Protein AF-A0A8J2KLX5-F1 (afdb_monomer_lite)

InterPro domains:
  IPR004245 Protein of unknown function DUF229 [PF02995] (199-435)
  IPR004245 Protein of unknown function DUF229 [PTHR10974] (200-435)

Foldseek 3Di:
DAEEEEAFQDFPAPPPPPPPDCPVCVVVPPPPPPPPDFDAPFDFPQFGFGDDDRQDVLLCVLVVPFPVVLVVLLVLLQPAADQWDDDPQKIFGRDPQWAPKWKWAKDDDFFDLFPLDIDTHDTHTDDPRMDRRAPGAKMKMWTCGNVDPDDIHIAIAGDQHVVQDQDDLVPVPWDQPPPQPPLCVLVLQLLNFDSQFEEEAEQALACDNRCDPNGRTTRGDSTSHYCNRVLSVLCVVQVVPVPDPSNSQHNRSDGVLLRVLVNVVNCCVSCLVTHYYYYYDYCPPRQARNPCVVSCVCSVVVSVVVCVVDLSSLQQYKYKYKHSFHDDHPVSPRQCPDLNNLLRRLDIDIDIRDRPNCCVVPVLLVVLLVQCVNADADVQQVSQQSVVVCVVVVRDDPVSCPDPAHHHSSDHDDNNDDCVSNVNDPSSGSRPSDPVVRD

Structure (mmCIF, N/CA/C/O backbone):
data_AF-A0A8J2KLX5-F1
#
_entry.id   AF-A0A8J2KLX5-F1
#
loop_
_atom_site.group_PDB
_atom_site.id
_atom_site.type_symbol
_atom_site.label_atom_id
_atom_site.label_alt_id
_atom_site.label_comp_id
_atom_site.label_asym_id
_atom_site.label_entity_id
_atom_site.label_seq_id
_atom_site.pdbx_PDB_ins_code
_atom_site.Cartn_x
_atom_site.Cartn_y
_atom_site.Cartn_z
_atom_site.occupancy
_atom_site.B_iso_or_equiv
_atom_site.auth_seq_id
_atom_site.auth_comp_id
_atom_site.auth_asym_id
_atom_site.auth_atom_id
_atom_site.pdbx_PDB_model_num
ATOM 1 N N . VAL A 1 1 ? -17.024 -4.434 -6.013 1.00 46.81 1 VAL A N 1
ATOM 2 C CA . VAL A 1 1 ? -16.328 -3.366 -5.260 1.00 46.81 1 VAL A CA 1
ATOM 3 C C . VAL A 1 1 ? -14.852 -3.676 -5.344 1.00 46.81 1 VAL A C 1
ATOM 5 O O . VAL A 1 1 ? -14.492 -4.785 -4.971 1.00 46.81 1 VAL A O 1
ATOM 8 N N . ALA A 1 2 ? -14.038 -2.771 -5.884 1.00 50.78 2 ALA A N 1
ATOM 9 C CA . ALA A 1 2 ? -12.591 -2.867 -5.734 1.00 50.78 2 ALA A CA 1
ATOM 10 C C . ALA A 1 2 ? -12.226 -2.485 -4.293 1.00 50.78 2 ALA A C 1
ATOM 12 O O . ALA A 1 2 ? -12.855 -1.596 -3.719 1.00 50.78 2 ALA A O 1
ATOM 13 N N . ILE A 1 3 ? -11.258 -3.156 -3.683 1.00 60.31 3 ILE A N 1
ATOM 14 C CA . ILE A 1 3 ? -10.778 -2.838 -2.337 1.00 60.31 3 ILE A CA 1
ATOM 15 C C . ILE A 1 3 ? -9.310 -2.462 -2.457 1.00 60.31 3 ILE A C 1
ATOM 17 O O . ILE A 1 3 ? -8.495 -3.288 -2.857 1.00 60.31 3 ILE A O 1
ATOM 21 N N . LEU A 1 4 ? -8.985 -1.221 -2.104 1.00 62.47 4 LEU A N 1
ATOM 22 C CA . LEU A 1 4 ? -7.615 -0.750 -1.968 1.00 62.47 4 LEU A CA 1
ATOM 23 C C . LEU A 1 4 ? -7.295 -0.593 -0.485 1.00 62.47 4 LEU A C 1
ATOM 25 O O . LEU A 1 4 ? -7.921 0.202 0.217 1.00 62.47 4 LEU A O 1
ATOM 29 N N . PHE A 1 5 ? -6.304 -1.346 -0.032 1.00 66.88 5 PHE A N 1
ATOM 30 C CA . PHE A 1 5 ? -5.830 -1.357 1.335 1.00 66.88 5 PHE A CA 1
ATOM 31 C C . PHE A 1 5 ? -4.394 -0.835 1.380 1.00 66.88 5 PHE A C 1
ATOM 33 O O . PHE A 1 5 ? -3.465 -1.481 0.899 1.00 66.88 5 PHE A O 1
ATOM 40 N N . LEU A 1 6 ? -4.210 0.347 1.954 1.00 66.75 6 LEU A N 1
ATOM 41 C CA . LEU A 1 6 ? -2.897 0.930 2.188 1.00 66.75 6 LEU A CA 1
ATOM 42 C C . LEU A 1 6 ? -2.565 0.777 3.667 1.00 66.75 6 LEU A C 1
ATOM 44 O O . LEU A 1 6 ? -3.159 1.448 4.514 1.00 66.75 6 LEU A O 1
ATOM 48 N N . VAL A 1 7 ? -1.627 -0.112 3.981 1.00 61.94 7 VAL A N 1
ATOM 49 C CA . VAL A 1 7 ? -1.065 -0.203 5.326 1.00 61.94 7 VAL A CA 1
ATOM 50 C C . VAL A 1 7 ? 0.136 0.718 5.393 1.00 61.94 7 VAL A C 1
ATOM 52 O O . VAL A 1 7 ? 1.167 0.435 4.808 1.00 61.94 7 VAL A O 1
ATOM 55 N N . THR A 1 8 ? -0.001 1.853 6.060 1.00 50.44 8 THR A N 1
ATOM 56 C CA . THR A 1 8 ? 1.053 2.842 6.256 1.00 50.44 8 THR A CA 1
ATOM 57 C C . THR A 1 8 ? 1.158 3.209 7.726 1.00 50.44 8 THR A C 1
ATOM 59 O O . THR A 1 8 ? 0.154 3.381 8.416 1.00 50.44 8 THR A O 1
ATOM 62 N N . TYR A 1 9 ? 2.390 3.361 8.201 1.00 45.06 9 TYR A N 1
ATOM 63 C CA . TYR A 1 9 ? 2.678 3.807 9.558 1.00 45.06 9 TYR A CA 1
ATOM 64 C C . TYR A 1 9 ? 2.323 5.284 9.697 1.00 45.06 9 TYR A C 1
ATOM 66 O O . TYR A 1 9 ? 3.207 6.108 9.520 1.00 45.06 9 TYR A O 1
ATOM 74 N N . VAL A 1 10 ? 1.057 5.641 9.969 1.00 39.88 10 VAL A N 1
ATOM 75 C CA . VAL A 1 10 ? 0.646 7.053 10.129 1.00 39.88 10 VAL A CA 1
ATOM 76 C C . VAL A 1 10 ? 0.873 7.553 11.558 1.00 39.88 10 VAL A C 1
ATOM 78 O O . VAL A 1 10 ? 0.463 6.910 12.520 1.00 39.88 10 VAL A O 1
ATOM 81 N N . TYR A 1 11 ? 1.462 8.742 11.686 1.00 43.09 11 TYR A N 1
ATOM 82 C CA . TYR A 1 11 ? 1.655 9.479 12.934 1.00 43.09 11 TYR A CA 1
ATOM 83 C C . TYR A 1 11 ? 0.585 10.560 13.048 1.00 43.09 11 TYR A C 1
ATOM 85 O O . TYR A 1 11 ? 0.343 11.291 12.083 1.00 43.09 11 TYR A O 1
ATOM 93 N N . HIS A 1 12 ? -0.038 10.711 14.218 1.00 39.28 12 HIS A N 1
ATOM 94 C CA . HIS A 1 12 ? -0.905 11.858 14.483 1.00 39.28 12 HIS A CA 1
ATOM 95 C C . HIS A 1 12 ? -0.061 13.122 14.677 1.00 39.28 12 HIS A C 1
ATOM 97 O O . HIS A 1 12 ? 0.176 13.596 15.781 1.00 39.28 12 HIS A O 1
ATOM 103 N N . HIS A 1 13 ? 0.397 13.712 13.574 1.00 36.81 13 HIS A N 1
ATOM 104 C CA . HIS A 1 13 ? 1.035 15.019 13.604 1.00 36.81 13 HIS A CA 1
ATOM 105 C C . HIS A 1 13 ? 0.084 16.092 13.069 1.00 36.81 13 HIS A C 1
ATOM 107 O O . HIS A 1 13 ? -0.019 16.320 11.863 1.00 36.81 13 HIS A O 1
ATOM 113 N N . ILE A 1 14 ? -0.574 16.815 13.980 1.00 29.88 14 ILE A N 1
ATOM 114 C CA . ILE A 1 14 ? -1.267 18.068 13.658 1.00 29.88 14 ILE A CA 1
ATOM 115 C C . ILE A 1 14 ? -0.194 19.160 13.503 1.00 29.88 14 ILE A C 1
ATOM 117 O O . ILE A 1 14 ? 0.075 19.954 14.403 1.00 29.88 14 ILE A O 1
ATOM 121 N N . SER A 1 15 ? 0.466 19.179 12.344 1.00 30.78 15 SER A N 1
ATOM 122 C CA . SER A 1 15 ? 1.366 20.266 11.948 1.00 30.78 15 SER A CA 1
ATOM 123 C C . SER A 1 15 ? 0.558 21.530 11.683 1.00 30.78 15 SER A C 1
ATOM 125 O O . SER A 1 15 ? -0.105 21.621 10.655 1.00 30.78 15 SER A O 1
ATOM 127 N N . SER A 1 16 ? 0.690 22.558 12.517 1.00 29.39 16 SER A N 1
ATOM 128 C CA . SER A 1 16 ? 0.105 23.891 12.296 1.00 29.39 16 SER A CA 1
ATOM 129 C C . SER A 1 16 ? 0.651 24.653 11.067 1.00 29.39 16 SER A C 1
ATOM 131 O O . SER A 1 16 ? 0.305 25.817 10.887 1.00 29.39 16 SER A O 1
ATOM 133 N N . SER A 1 17 ? 1.494 24.047 10.215 1.00 29.11 17 SER A N 1
ATOM 134 C CA . SER A 1 17 ? 2.311 24.781 9.226 1.00 29.11 17 SER A CA 1
ATOM 135 C C . SER A 1 17 ? 1.955 24.632 7.736 1.00 29.11 17 SER A C 1
ATOM 137 O O . SER A 1 17 ? 2.624 25.255 6.916 1.00 29.11 17 SER A O 1
ATOM 139 N N . THR A 1 18 ? 0.897 23.916 7.337 1.00 32.59 18 THR A N 1
ATOM 140 C CA . THR A 1 18 ? 0.431 23.894 5.927 1.00 32.59 18 THR A CA 1
ATOM 141 C C . THR A 1 18 ? -0.870 24.679 5.746 1.00 32.59 18 THR A C 1
ATOM 143 O O . THR A 1 18 ? -1.982 24.177 5.865 1.00 32.59 18 THR A O 1
ATOM 146 N N . HIS A 1 19 ? -0.727 25.971 5.466 1.00 33.84 19 HIS A N 1
ATOM 147 C CA . HIS A 1 19 ? -1.767 26.997 5.567 1.00 33.84 19 HIS A CA 1
ATOM 148 C C . HIS A 1 19 ? -2.949 26.943 4.568 1.00 33.84 19 HIS A C 1
ATOM 150 O O . HIS A 1 19 ? -3.684 27.926 4.508 1.00 33.84 19 HIS A O 1
ATOM 156 N N . GLN A 1 20 ? -3.190 25.871 3.794 1.00 31.38 20 GLN A N 1
ATOM 157 C CA . GLN A 1 20 ? -4.148 25.960 2.668 1.00 31.38 20 GLN A CA 1
ATOM 158 C C . GLN A 1 20 ? -5.253 24.901 2.516 1.00 31.38 20 GLN A C 1
ATOM 160 O O . GLN A 1 20 ? -6.141 25.142 1.711 1.00 31.38 20 GLN A O 1
ATOM 165 N N . ASN A 1 21 ? -5.341 23.832 3.317 1.00 32.06 21 ASN A N 1
ATOM 166 C CA . ASN A 1 21 ? -6.483 22.889 3.226 1.00 32.06 21 ASN A CA 1
ATOM 167 C C . ASN A 1 21 ? -7.130 22.547 4.582 1.00 32.06 21 ASN A C 1
ATOM 169 O O . ASN A 1 21 ? -7.564 21.431 4.852 1.00 32.06 21 ASN A O 1
ATOM 173 N N . TYR A 1 22 ? -7.243 23.553 5.449 1.00 30.84 22 TYR A N 1
ATOM 174 C CA . TYR A 1 22 ? -7.817 23.428 6.794 1.00 30.84 22 TYR A CA 1
ATOM 175 C C . TYR A 1 22 ? -9.354 23.427 6.864 1.00 30.84 22 TYR A C 1
ATOM 177 O O . TYR A 1 22 ? -9.901 23.420 7.967 1.00 30.84 22 TYR A O 1
ATOM 185 N N . SER A 1 23 ? -10.083 23.451 5.744 1.00 30.59 23 SER A N 1
ATOM 186 C CA . SER A 1 23 ? -11.552 23.531 5.782 1.00 30.59 23 SER A CA 1
ATOM 187 C C . SER A 1 23 ? -12.211 22.233 6.267 1.00 30.59 23 SER A C 1
ATOM 189 O O . SER A 1 23 ? -13.180 22.314 7.018 1.00 30.59 23 SER A O 1
ATOM 191 N N . LEU A 1 24 ? -11.658 21.054 5.944 1.00 33.34 24 LEU A N 1
ATOM 192 C CA . LEU A 1 24 ? -12.186 19.770 6.434 1.00 33.34 24 LEU A CA 1
ATOM 193 C C . LEU A 1 24 ? -11.758 19.458 7.881 1.00 33.34 24 LEU A C 1
ATOM 195 O O . LEU A 1 24 ? -12.573 18.998 8.676 1.00 33.34 24 LEU A O 1
ATOM 199 N N . LEU A 1 25 ? -10.510 19.769 8.257 1.00 32.44 25 LEU A N 1
ATOM 200 C CA . LEU A 1 25 ? -9.999 19.575 9.626 1.00 32.44 25 LEU A CA 1
ATOM 201 C C . LEU A 1 25 ? -10.543 20.607 10.626 1.00 32.44 25 LEU A C 1
ATOM 203 O O . LEU A 1 25 ? -10.497 20.375 11.832 1.00 32.44 25 LEU A O 1
ATOM 207 N N . LYS A 1 26 ? -11.107 21.731 10.159 1.00 31.06 26 LYS A N 1
ATOM 208 C CA . LYS A 1 26 ? -11.805 22.696 11.024 1.00 31.06 26 LYS A CA 1
ATOM 209 C C . LYS A 1 26 ? -12.987 22.071 11.764 1.00 31.06 26 LYS A C 1
ATOM 211 O O . LYS A 1 26 ? -13.265 22.498 12.876 1.00 31.06 26 LYS A O 1
ATOM 216 N N . ASN A 1 27 ? -13.617 21.042 11.195 1.00 33.75 27 ASN A N 1
ATOM 217 C CA . ASN A 1 27 ? -14.710 20.309 11.840 1.00 33.75 27 ASN A CA 1
ATOM 218 C C . ASN A 1 27 ? -14.220 19.253 12.850 1.00 33.75 27 ASN A C 1
ATOM 220 O O . ASN A 1 27 ? -15.020 18.746 13.628 1.00 33.75 27 ASN A O 1
ATOM 224 N N . LEU A 1 28 ? -12.916 18.942 12.855 1.00 33.47 28 LEU A N 1
ATOM 225 C CA . LEU A 1 28 ? -12.245 18.103 13.857 1.00 33.47 28 LEU A CA 1
ATOM 226 C C . LEU A 1 28 ? -11.497 18.926 14.913 1.00 33.47 28 LEU A C 1
ATOM 228 O O . LEU A 1 28 ? -10.937 18.355 15.848 1.00 33.47 28 LEU A O 1
ATOM 232 N N . ARG A 1 29 ? -11.515 20.267 14.825 1.00 34.88 29 ARG A N 1
ATOM 233 C CA . ARG A 1 29 ? -11.277 21.078 16.019 1.00 34.88 29 ARG A CA 1
ATOM 234 C C . ARG A 1 29 ? -12.403 20.742 16.980 1.00 34.88 29 ARG A C 1
ATOM 236 O O . ARG A 1 29 ? -13.522 21.216 16.815 1.00 34.88 29 ARG A O 1
ATOM 243 N N . LEU A 1 30 ? -12.082 19.899 17.955 1.00 40.78 30 LEU A N 1
ATOM 244 C CA . LEU A 1 30 ? -12.833 19.757 19.189 1.00 40.78 30 LEU A CA 1
ATOM 245 C C . LEU A 1 30 ? -13.163 21.181 19.648 1.00 40.78 30 LEU A C 1
ATOM 247 O O . LEU A 1 30 ? -12.262 21.959 19.978 1.00 40.78 30 LEU A O 1
ATOM 251 N N . ASN A 1 31 ? -14.435 21.552 19.514 1.00 36.06 31 ASN A N 1
ATOM 252 C CA . ASN A 1 31 ? -14.981 22.835 19.926 1.00 36.06 31 ASN A CA 1
ATOM 253 C C . ASN A 1 31 ? -14.888 22.904 21.452 1.00 36.06 31 ASN A C 1
ATOM 255 O O . ASN A 1 31 ? -15.865 22.665 22.142 1.00 36.06 31 ASN A O 1
ATOM 259 N N . ASP A 1 32 ? -13.706 23.205 21.975 1.00 42.38 32 ASP A N 1
ATOM 260 C CA . ASP A 1 32 ? -13.525 23.554 23.376 1.00 42.38 32 ASP A CA 1
ATOM 261 C C . ASP A 1 32 ? -12.492 24.671 23.491 1.00 42.38 32 ASP A C 1
ATOM 263 O O . ASP A 1 32 ? -11.303 24.491 23.777 1.00 42.38 32 ASP A O 1
ATOM 267 N N . GLU A 1 33 ? -12.987 25.884 23.245 1.00 43.84 33 GLU A N 1
ATOM 268 C CA . GLU A 1 33 ? -12.335 27.147 23.599 1.00 43.84 33 GLU A CA 1
ATOM 269 C C . GLU A 1 33 ? -12.379 27.428 25.117 1.00 43.84 33 GLU A C 1
ATOM 271 O O . GLU A 1 33 ? -11.931 28.481 25.573 1.00 43.84 33 GLU A O 1
ATOM 276 N N . LYS A 1 34 ? -12.861 26.489 25.944 1.00 41.47 34 LYS A N 1
ATOM 277 C CA . LYS A 1 34 ? -12.789 26.606 27.404 1.00 41.47 34 LYS A CA 1
ATOM 278 C C . LYS A 1 34 ? -11.426 26.130 27.906 1.00 41.47 34 LYS A C 1
ATOM 280 O O . LYS A 1 34 ? -11.174 24.941 28.049 1.00 41.47 34 LYS A O 1
ATOM 285 N N . LYS A 1 35 ? -10.559 27.091 28.232 1.00 43.12 35 LYS A N 1
ATOM 286 C CA . LYS A 1 35 ? -9.169 26.937 28.712 1.00 43.12 35 LYS A CA 1
ATOM 287 C C . LYS A 1 35 ? -8.928 26.053 29.961 1.00 43.12 35 LYS A C 1
ATOM 289 O O . LYS A 1 35 ? -7.784 25.975 30.379 1.00 43.12 35 LYS A O 1
ATOM 294 N N . ASN A 1 36 ? -9.932 25.373 30.526 1.00 48.28 36 ASN A N 1
ATOM 295 C CA . ASN A 1 36 ? -9.819 24.617 31.787 1.00 48.28 36 ASN A CA 1
ATOM 296 C C . ASN A 1 36 ? -10.394 23.179 31.749 1.00 48.28 36 ASN A C 1
ATOM 298 O O . ASN A 1 36 ? -10.560 22.582 32.809 1.00 48.28 36 ASN A O 1
ATOM 302 N N . GLN A 1 37 ? -10.718 22.608 30.581 1.00 51.88 37 GLN A N 1
ATOM 303 C CA . GLN A 1 37 ? -11.114 21.192 30.476 1.00 51.88 37 GLN A CA 1
ATOM 304 C C . GLN A 1 37 ? -10.000 20.357 29.833 1.00 51.88 37 GLN A C 1
ATOM 306 O O . GLN A 1 37 ? -9.389 20.783 28.851 1.00 51.88 37 GLN A O 1
ATOM 311 N N . LEU A 1 38 ? -9.734 19.175 30.405 1.00 54.50 38 LEU A N 1
ATOM 312 C CA . LEU A 1 38 ? -8.864 18.163 29.805 1.00 54.50 38 LEU A CA 1
ATOM 313 C C . LEU A 1 38 ? -9.389 17.846 28.399 1.00 54.50 38 LEU A C 1
ATOM 315 O O . LEU A 1 38 ? -10.569 17.548 28.222 1.00 54.50 38 LEU A O 1
ATOM 319 N N . ARG A 1 39 ? -8.522 17.960 27.391 1.00 61.66 39 ARG A N 1
ATOM 320 C CA . ARG A 1 39 ? -8.844 17.571 26.014 1.00 61.66 39 ARG A CA 1
ATOM 321 C C . ARG A 1 39 ? -8.526 16.095 25.851 1.00 61.66 39 ARG A C 1
ATOM 323 O O . ARG A 1 39 ? -7.479 15.653 26.313 1.00 61.66 39 ARG A O 1
ATOM 330 N N . TYR A 1 40 ? -9.386 15.361 25.156 1.00 60.19 40 TYR A N 1
ATOM 331 C CA . TYR A 1 40 ? -9.223 13.930 24.913 1.00 60.19 40 TYR A CA 1
ATOM 332 C C . TYR A 1 40 ? -9.247 13.641 23.410 1.00 60.19 40 TYR A C 1
ATOM 334 O O . TYR A 1 40 ? -10.084 14.186 22.692 1.00 60.19 40 TYR A O 1
ATOM 342 N N . ALA A 1 41 ? -8.327 12.798 22.932 1.00 61.31 41 ALA A N 1
ATOM 343 C CA . ALA A 1 41 ? -8.300 12.330 21.543 1.00 61.31 41 ALA A CA 1
ATOM 344 C C . ALA A 1 41 ? -9.444 11.339 21.255 1.00 61.31 41 ALA A C 1
ATOM 346 O O . ALA A 1 41 ? -10.055 11.379 20.191 1.00 61.31 41 ALA A O 1
ATOM 347 N N . ILE A 1 42 ? -9.764 10.494 22.237 1.00 65.00 42 ILE A N 1
ATOM 348 C CA . ILE A 1 42 ? -10.918 9.599 22.275 1.00 65.00 42 ILE A CA 1
ATOM 349 C C . ILE A 1 42 ? -11.580 9.826 23.631 1.00 65.00 42 ILE A C 1
ATOM 351 O O . ILE A 1 42 ? -10.940 9.693 24.674 1.00 65.00 42 ILE A O 1
ATOM 355 N N . SER A 1 43 ? -12.856 10.194 23.608 1.00 68.81 43 SER A N 1
ATOM 356 C CA . SER A 1 43 ? -13.694 10.316 24.798 1.00 68.81 43 SER A CA 1
ATOM 357 C C . SER A 1 43 ? -14.987 9.564 24.526 1.00 68.81 43 SER A C 1
ATOM 359 O O . SER A 1 43 ? -15.818 9.989 23.722 1.00 68.81 43 SER A O 1
ATOM 361 N N . VAL A 1 44 ? -15.094 8.390 25.137 1.00 70.75 44 VAL A N 1
ATOM 362 C CA . VAL A 1 44 ? -16.285 7.537 25.148 1.00 70.75 44 VAL A CA 1
ATOM 363 C C . VAL A 1 44 ? -16.516 7.059 26.581 1.00 70.75 44 VAL A C 1
ATOM 365 O O . VAL A 1 44 ? -15.574 7.045 27.369 1.00 70.75 44 VAL A O 1
ATOM 368 N N . ASP A 1 45 ? -17.736 6.633 26.919 1.00 69.81 45 ASP A N 1
ATOM 369 C CA . ASP A 1 45 ? -18.181 6.362 28.303 1.00 69.81 45 ASP A CA 1
ATOM 370 C C . ASP A 1 45 ? -17.213 5.517 29.159 1.00 69.81 45 ASP A C 1
ATOM 372 O O . ASP A 1 45 ? -17.158 5.677 30.374 1.00 69.81 45 ASP A O 1
ATOM 376 N N . ASN A 1 46 ? -16.440 4.621 28.531 1.00 70.38 46 ASN A N 1
ATOM 377 C CA . ASN A 1 46 ? -15.506 3.704 29.195 1.00 70.38 46 ASN A CA 1
ATOM 378 C C . ASN A 1 46 ? -14.032 3.909 28.792 1.00 70.38 46 ASN A C 1
ATOM 380 O O . ASN A 1 46 ? -13.192 3.041 29.050 1.00 70.38 46 ASN A O 1
ATOM 384 N N . CYS A 1 47 ? -13.713 5.001 28.097 1.00 74.81 47 CYS A N 1
ATOM 385 C CA . CYS A 1 47 ? -12.370 5.274 27.609 1.00 74.81 47 CYS A CA 1
ATOM 386 C C . CYS A 1 47 ? -12.144 6.763 27.383 1.00 74.81 47 CYS A C 1
ATOM 388 O O . CYS A 1 47 ? -12.687 7.363 26.454 1.00 74.81 47 CYS A O 1
ATOM 390 N N . GLU A 1 48 ? -11.262 7.321 28.195 1.00 74.44 48 GLU A N 1
ATOM 391 C CA . GLU A 1 48 ? -10.750 8.665 28.021 1.00 74.44 48 GLU A CA 1
ATOM 392 C C . GLU A 1 48 ? -9.258 8.573 27.722 1.00 74.44 48 GLU A C 1
ATOM 394 O O . GLU A 1 48 ? -8.473 8.098 28.541 1.00 74.44 48 GLU A O 1
ATOM 399 N N . THR A 1 49 ? -8.857 8.997 26.528 1.00 69.81 49 THR A N 1
ATOM 400 C CA . THR A 1 49 ? -7.445 9.056 26.143 1.00 69.81 49 THR A CA 1
ATOM 401 C C . THR A 1 49 ? -7.040 10.518 26.035 1.00 69.81 49 THR A C 1
ATOM 403 O O . THR A 1 49 ? -7.587 11.211 25.166 1.00 69.81 49 THR A O 1
ATOM 406 N N . PRO A 1 50 ? -6.129 11.020 26.887 1.00 64.81 50 PRO A N 1
ATOM 407 C CA . PRO A 1 50 ? -5.712 12.415 26.846 1.00 64.81 50 PRO A CA 1
ATOM 408 C C . PRO A 1 50 ? -5.285 12.814 25.435 1.00 64.81 50 PRO A C 1
ATOM 410 O O . PRO A 1 50 ? -4.620 12.051 24.733 1.00 64.81 50 PRO A O 1
ATOM 413 N N . ALA A 1 51 ? -5.703 13.998 25.000 1.00 65.62 51 ALA A N 1
ATOM 414 C CA . ALA A 1 51 ? -5.197 14.580 23.775 1.00 65.62 51 ALA A CA 1
ATOM 415 C C . ALA A 1 51 ? -3.705 14.820 23.977 1.00 65.62 51 ALA A C 1
ATOM 417 O O . ALA A 1 51 ? -3.294 15.462 24.944 1.00 65.62 51 ALA A O 1
ATOM 418 N N . LEU A 1 52 ? -2.907 14.278 23.069 1.00 65.50 52 LEU A N 1
ATOM 419 C CA . LEU A 1 52 ? -1.472 14.471 23.109 1.00 65.50 52 LEU A CA 1
ATOM 420 C C . LEU A 1 52 ? -1.152 15.947 22.894 1.00 65.50 52 LEU A C 1
ATOM 422 O O . LEU A 1 52 ? -1.758 16.615 22.050 1.00 65.50 52 LEU A O 1
ATOM 426 N N . GLU A 1 53 ? -0.200 16.465 23.669 1.00 57.78 53 GLU A N 1
ATOM 427 C CA . GLU A 1 53 ? 0.346 17.783 23.384 1.00 57.78 53 GLU A CA 1
ATOM 428 C C . GLU A 1 53 ? 1.032 17.748 22.020 1.00 57.78 53 GLU A C 1
ATOM 430 O O . GLU A 1 53 ? 1.896 16.908 21.750 1.00 57.78 53 GLU A O 1
ATOM 435 N N . ASN A 1 54 ? 0.654 18.689 21.155 1.00 54.09 54 ASN A N 1
ATOM 436 C CA . ASN A 1 54 ? 1.335 18.869 19.884 1.00 54.09 54 ASN A CA 1
ATOM 437 C C . ASN A 1 54 ? 2.808 19.192 20.163 1.00 54.09 54 ASN A C 1
ATOM 439 O O . ASN A 1 54 ? 3.115 20.250 20.707 1.00 54.09 54 ASN A O 1
ATOM 443 N N . ALA A 1 55 ? 3.700 18.304 19.721 1.00 60.09 55 ALA A N 1
ATOM 444 C CA . ALA A 1 55 ? 5.145 18.496 19.748 1.00 60.09 55 ALA A CA 1
ATOM 445 C C . ALA A 1 55 ? 5.752 18.623 21.162 1.00 60.09 55 ALA A C 1
ATOM 447 O O . ALA A 1 55 ? 6.412 19.616 21.473 1.00 60.09 55 ALA A O 1
ATOM 448 N N . SER A 1 56 ? 5.586 17.587 21.996 1.00 64.88 56 SER A N 1
ATOM 449 C CA . SER A 1 56 ? 6.313 17.483 23.273 1.00 64.88 56 SER A CA 1
ATOM 450 C C . SER A 1 56 ? 7.831 17.618 23.076 1.00 64.88 56 SER A C 1
ATOM 452 O O . SER A 1 56 ? 8.356 17.359 21.989 1.00 64.88 56 SER A O 1
ATOM 454 N N . ALA A 1 57 ? 8.563 18.036 24.111 1.00 70.44 57 ALA A N 1
ATOM 455 C CA . ALA A 1 57 ? 10.007 18.250 24.006 1.00 70.44 57 ALA A CA 1
ATOM 456 C C . ALA A 1 57 ? 10.751 16.980 23.549 1.00 70.44 57 ALA A C 1
ATOM 458 O O . ALA A 1 57 ? 11.654 17.069 22.718 1.00 70.44 57 ALA A O 1
ATOM 459 N N . GLU A 1 58 ? 10.312 15.809 24.015 1.00 68.56 58 GLU A N 1
ATOM 460 C CA . GLU A 1 58 ? 10.826 14.488 23.635 1.00 68.56 58 GLU A CA 1
ATOM 461 C C . GLU A 1 58 ? 10.543 14.181 22.162 1.00 68.56 58 GLU A C 1
ATOM 463 O O . GLU A 1 58 ? 11.414 13.675 21.453 1.00 68.56 58 GLU A O 1
ATOM 468 N N . TYR A 1 59 ? 9.341 14.523 21.683 1.00 69.00 59 TYR A N 1
ATOM 469 C CA . TYR A 1 59 ? 8.989 14.398 20.273 1.00 69.00 59 TYR A CA 1
ATOM 470 C C . TYR A 1 59 ? 9.874 15.308 19.420 1.00 69.00 59 TYR A C 1
ATOM 472 O O . TYR A 1 59 ? 10.530 14.848 18.492 1.00 69.00 59 TYR A O 1
ATOM 480 N N . ILE A 1 60 ? 9.977 16.594 19.760 1.00 71.38 60 ILE A N 1
ATOM 481 C CA . ILE A 1 60 ? 10.819 17.547 19.029 1.00 71.38 60 ILE A CA 1
ATOM 482 C C . ILE A 1 60 ? 12.285 17.093 19.020 1.00 71.38 60 ILE A C 1
ATOM 484 O O . ILE A 1 60 ? 12.945 17.212 17.989 1.00 71.38 60 ILE A O 1
ATOM 488 N N . GLU A 1 61 ? 12.804 16.579 20.138 1.00 69.12 61 GLU A N 1
ATOM 489 C CA . GLU A 1 61 ? 14.159 16.025 20.221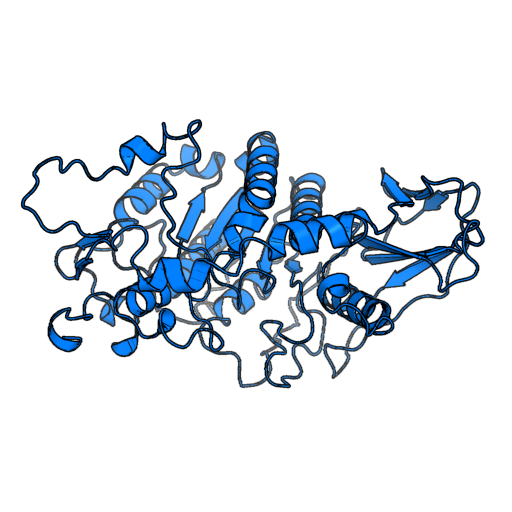 1.00 69.12 61 GLU A CA 1
ATOM 490 C C . GLU A 1 61 ? 14.335 14.830 19.272 1.00 69.12 61 GLU A C 1
ATOM 492 O O . GLU A 1 61 ? 15.275 14.839 18.482 1.00 69.12 61 GLU A O 1
ATOM 497 N N . SER A 1 62 ? 13.390 13.880 19.242 1.00 63.31 62 SER A N 1
ATOM 498 C CA . SER A 1 62 ? 13.419 12.759 18.282 1.00 63.31 62 SER A CA 1
ATOM 499 C C . SER A 1 62 ? 13.337 13.203 16.808 1.00 63.31 62 SER A C 1
ATOM 501 O O . SER A 1 62 ? 13.865 12.534 15.921 1.00 63.31 62 SER A O 1
ATOM 503 N N . TYR A 1 63 ? 12.739 14.372 16.538 1.00 64.19 63 TYR A N 1
ATOM 504 C CA . TYR A 1 63 ? 12.544 14.927 15.191 1.00 64.19 63 TYR A CA 1
ATOM 505 C C . TYR A 1 63 ? 13.694 15.809 14.676 1.00 64.19 63 TYR A C 1
ATOM 507 O O . TYR A 1 63 ? 13.819 15.999 13.459 1.00 64.19 63 TYR A O 1
ATOM 515 N N . LYS A 1 64 ? 14.506 16.405 15.561 1.00 58.88 64 LYS A N 1
ATOM 516 C CA . LYS A 1 64 ? 15.466 17.473 15.210 1.00 58.88 64 LYS A CA 1
ATOM 517 C C . LYS A 1 64 ? 16.535 17.044 14.195 1.00 58.88 64 LYS A C 1
ATOM 519 O O . LYS A 1 64 ? 16.904 17.864 13.355 1.00 58.88 64 LYS A O 1
ATOM 524 N N . ASP A 1 65 ? 16.925 15.771 14.179 1.00 54.66 65 ASP A N 1
ATOM 525 C CA . ASP A 1 65 ? 18.011 15.266 13.323 1.00 54.66 65 ASP A CA 1
ATOM 526 C C . ASP A 1 65 ? 17.547 14.656 11.984 1.00 54.66 65 ASP A C 1
ATOM 528 O O . ASP A 1 65 ? 18.365 14.200 11.187 1.00 54.66 65 ASP A O 1
ATOM 532 N N . ARG A 1 66 ? 16.240 14.653 11.680 1.00 60.28 66 ARG A N 1
ATOM 533 C CA . ARG A 1 66 ? 15.679 13.807 10.600 1.00 60.28 66 ARG A CA 1
ATOM 534 C C . ARG A 1 66 ? 15.132 14.564 9.379 1.00 60.28 66 ARG A C 1
ATOM 536 O O . ARG A 1 66 ? 14.842 13.938 8.363 1.00 60.28 66 ARG A O 1
ATOM 543 N N . LYS A 1 67 ? 15.063 15.907 9.404 1.00 51.03 67 LYS A N 1
ATOM 544 C CA . LYS A 1 67 ? 14.678 16.735 8.227 1.00 51.03 67 LYS A CA 1
ATOM 545 C C . LYS A 1 67 ? 15.622 16.573 7.025 1.00 51.03 67 LYS A C 1
ATOM 547 O O . LYS A 1 67 ? 15.232 16.869 5.899 1.00 51.03 67 LYS A O 1
ATOM 552 N N . TYR A 1 68 ? 16.851 16.120 7.257 1.00 54.97 68 TYR A N 1
ATOM 553 C CA . TYR A 1 68 ? 17.873 15.973 6.220 1.00 54.97 68 TYR A CA 1
ATOM 554 C C . TYR A 1 68 ? 17.642 14.758 5.314 1.00 54.97 68 TYR A C 1
ATOM 556 O O . TYR A 1 68 ? 18.017 14.797 4.145 1.00 54.97 68 TYR A O 1
ATOM 564 N N . LEU A 1 69 ? 16.943 13.733 5.809 1.00 60.62 69 LEU A N 1
ATOM 565 C CA . LEU A 1 69 ? 16.824 12.454 5.118 1.00 60.62 69 LEU A CA 1
ATOM 566 C C . LEU A 1 69 ? 15.865 12.489 3.914 1.00 60.62 69 LEU A C 1
ATOM 568 O O . LEU A 1 69 ? 16.113 11.812 2.923 1.00 60.62 69 LEU A O 1
ATOM 572 N N . GLN A 1 70 ? 14.812 13.317 3.951 1.00 59.62 70 GLN A N 1
ATOM 573 C CA . GLN A 1 70 ? 13.923 13.543 2.796 1.00 59.62 70 GLN A CA 1
ATOM 574 C C . GLN A 1 70 ? 14.692 14.040 1.593 1.00 59.62 70 GLN A C 1
ATOM 576 O O . GLN A 1 70 ? 14.705 13.422 0.531 1.00 59.62 70 GLN A O 1
ATOM 581 N N . LYS A 1 71 ? 15.353 15.178 1.807 1.00 64.44 71 LYS A N 1
ATOM 582 C CA . LYS A 1 71 ? 16.121 15.847 0.780 1.00 64.44 71 LYS A CA 1
ATOM 583 C C . LYS A 1 71 ? 17.243 14.940 0.313 1.00 64.44 71 LYS A C 1
ATOM 585 O O . LYS A 1 71 ? 17.597 15.000 -0.849 1.00 64.44 71 LYS A O 1
ATOM 590 N N . GLU A 1 72 ? 17.785 14.098 1.188 1.00 71.94 72 GLU A N 1
ATOM 591 C CA . GLU A 1 72 ? 18.777 13.099 0.825 1.00 71.94 72 GLU A CA 1
ATOM 592 C C . GLU A 1 72 ? 18.202 12.008 -0.089 1.00 71.94 72 GLU A C 1
ATOM 594 O O . GLU A 1 72 ? 18.762 11.807 -1.160 1.00 71.94 72 GLU A O 1
ATOM 599 N N . ILE A 1 73 ? 17.076 11.368 0.249 1.00 71.94 73 ILE A N 1
ATOM 600 C CA . ILE A 1 73 ? 16.458 10.324 -0.590 1.00 71.94 73 ILE A CA 1
ATOM 601 C C . ILE A 1 73 ? 15.996 10.899 -1.932 1.00 71.94 73 ILE A C 1
ATOM 603 O O . ILE A 1 73 ? 16.334 10.343 -2.971 1.00 71.94 73 ILE A O 1
ATOM 607 N N . GLU A 1 74 ? 15.291 12.031 -1.942 1.00 75.00 74 GLU A N 1
ATOM 608 C CA . GLU A 1 74 ? 14.855 12.689 -3.182 1.00 75.00 74 GLU A CA 1
ATOM 609 C C . GLU A 1 74 ? 16.052 13.111 -4.047 1.00 75.00 74 GLU A C 1
ATOM 611 O O . GLU A 1 74 ? 16.055 12.898 -5.258 1.00 75.00 74 GLU A O 1
ATOM 616 N N . ASN A 1 75 ? 17.114 13.650 -3.438 1.00 80.06 75 ASN A N 1
ATOM 617 C CA . ASN A 1 75 ? 18.364 13.987 -4.129 1.00 80.06 75 ASN A CA 1
ATOM 618 C C . ASN A 1 75 ? 19.147 12.750 -4.589 1.00 80.06 75 ASN A C 1
ATOM 620 O O . ASN A 1 75 ? 19.946 12.841 -5.515 1.00 80.06 75 ASN A O 1
ATOM 624 N N . ILE A 1 76 ? 18.987 11.603 -3.931 1.00 83.69 76 ILE A N 1
ATOM 625 C CA . ILE A 1 76 ? 19.588 10.343 -4.370 1.00 83.69 76 ILE A CA 1
ATOM 626 C C . ILE A 1 76 ? 18.803 9.807 -5.562 1.00 83.69 76 ILE A C 1
ATOM 628 O O . ILE A 1 76 ? 19.414 9.548 -6.596 1.00 83.69 76 ILE A O 1
ATOM 632 N N . CYS A 1 77 ? 17.477 9.690 -5.453 1.00 85.75 77 CYS A N 1
ATOM 633 C CA . CYS A 1 77 ? 16.638 9.160 -6.523 1.00 85.75 77 CYS A CA 1
ATOM 634 C C . CYS A 1 77 ? 16.692 10.044 -7.774 1.00 85.75 77 CYS A C 1
ATOM 636 O O . CYS A 1 77 ? 16.857 9.519 -8.869 1.00 85.75 77 CYS A O 1
ATOM 638 N N . SER A 1 78 ? 16.699 11.375 -7.640 1.00 86.31 78 SER A N 1
ATOM 639 C CA . SER A 1 78 ? 16.784 12.294 -8.790 1.00 86.31 78 SER A CA 1
ATOM 640 C C . SER A 1 78 ? 18.069 12.164 -9.619 1.00 86.31 78 SER A C 1
ATOM 642 O O . SER A 1 78 ? 18.097 12.584 -10.775 1.00 86.31 78 SER A O 1
ATOM 644 N N . LYS A 1 79 ? 19.128 11.560 -9.063 1.00 84.62 79 LYS A N 1
ATOM 645 C CA . LYS A 1 79 ? 20.381 11.277 -9.783 1.00 84.62 79 LYS A CA 1
ATOM 646 C C . LYS A 1 79 ? 20.313 10.012 -10.631 1.00 84.62 79 LYS A C 1
ATOM 648 O O . LYS A 1 79 ? 21.186 9.821 -11.476 1.00 84.62 79 LYS A O 1
ATOM 653 N N . PHE A 1 80 ? 19.329 9.141 -10.411 1.00 84.75 80 PHE A N 1
ATOM 654 C CA . PHE A 1 80 ? 19.151 7.969 -11.256 1.00 84.75 80 PHE A CA 1
ATOM 655 C C . PHE A 1 80 ? 18.549 8.397 -12.595 1.00 84.75 80 PHE A C 1
ATOM 657 O O . PHE A 1 80 ? 17.569 9.144 -12.623 1.00 84.75 80 PHE A O 1
ATOM 664 N N . PRO A 1 81 ? 19.124 7.951 -13.720 1.00 81.00 81 PRO A N 1
ATOM 665 C CA . PRO A 1 81 ? 18.581 8.289 -15.019 1.00 81.00 81 PRO A CA 1
ATOM 666 C C . PRO A 1 81 ? 17.256 7.554 -15.224 1.00 81.00 81 PRO A C 1
ATOM 668 O O . PRO A 1 81 ? 17.136 6.369 -14.914 1.00 81.00 81 PRO A O 1
ATOM 671 N N . ASP A 1 82 ? 16.280 8.258 -15.782 1.00 86.38 82 ASP A N 1
ATOM 672 C CA . ASP A 1 82 ? 15.074 7.660 -16.342 1.00 86.38 82 ASP A CA 1
ATOM 673 C C . ASP A 1 82 ? 15.211 7.689 -17.867 1.00 86.38 82 ASP A C 1
ATOM 675 O O . ASP A 1 82 ? 15.264 8.754 -18.486 1.00 8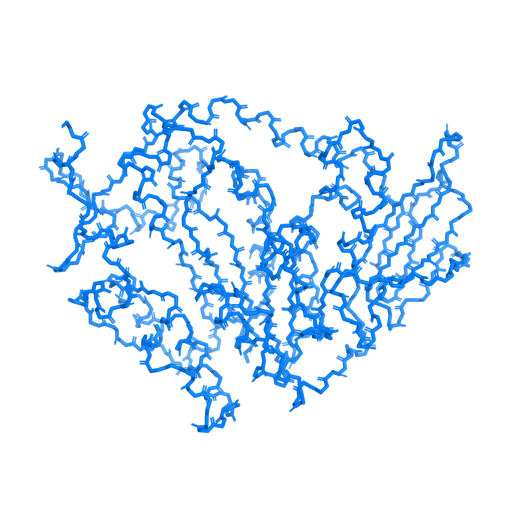6.38 82 ASP A O 1
ATOM 679 N N . PHE A 1 83 ? 15.427 6.521 -18.459 1.00 91.56 83 PHE A N 1
ATOM 680 C CA . PHE A 1 83 ? 15.776 6.357 -19.872 1.00 91.56 83 PHE A CA 1
ATOM 681 C C . PHE A 1 83 ? 14.829 5.408 -20.601 1.00 91.56 83 PHE A C 1
ATOM 683 O O . PHE A 1 83 ? 15.073 5.071 -21.761 1.00 91.56 83 PHE A O 1
ATOM 690 N N . SER A 1 84 ? 13.754 4.975 -19.941 1.00 94.00 84 SER A N 1
ATOM 691 C CA . SER A 1 84 ? 12.740 4.125 -20.551 1.00 94.00 84 SER A CA 1
ATOM 692 C C . SER A 1 84 ? 11.361 4.372 -19.950 1.00 94.00 84 SER A C 1
ATOM 694 O O . SER A 1 84 ? 11.245 4.645 -18.763 1.00 94.00 84 SER A O 1
ATOM 696 N N . LYS A 1 85 ? 10.302 4.254 -20.752 1.00 94.31 85 LYS A N 1
ATOM 697 C CA . LYS A 1 85 ? 8.912 4.437 -20.304 1.00 94.31 85 LYS A CA 1
ATOM 698 C C . LYS A 1 85 ? 7.989 3.390 -20.912 1.00 94.31 85 LYS A C 1
ATOM 700 O O . LYS A 1 85 ? 8.262 2.892 -22.000 1.00 94.31 85 LYS A O 1
ATOM 705 N N . ILE A 1 86 ? 6.877 3.114 -20.239 1.00 93.06 86 ILE A N 1
ATOM 706 C CA . ILE A 1 86 ? 5.812 2.246 -20.752 1.00 93.06 86 ILE A CA 1
ATOM 707 C C . ILE A 1 86 ? 4.640 3.098 -21.223 1.00 93.06 86 ILE A C 1
ATOM 709 O O . ILE A 1 86 ? 4.188 3.979 -20.494 1.00 93.06 86 ILE A O 1
ATOM 713 N N . GLU A 1 87 ? 4.133 2.793 -22.412 1.00 91.75 87 GLU A N 1
ATOM 714 C CA . GLU A 1 87 ? 2.926 3.380 -22.989 1.00 91.75 87 GLU A CA 1
ATOM 715 C C . GLU A 1 87 ? 2.235 2.319 -23.863 1.00 91.75 87 GLU A C 1
ATOM 717 O O . GLU A 1 87 ? 2.879 1.743 -24.733 1.00 91.75 87 GLU A O 1
ATOM 722 N N . ASN A 1 88 ? 0.949 2.036 -23.615 1.00 88.06 88 ASN A N 1
ATOM 723 C CA . ASN A 1 88 ? 0.129 1.068 -24.370 1.00 88.06 88 ASN A CA 1
ATOM 724 C C . ASN A 1 88 ? 0.835 -0.278 -24.641 1.00 88.06 88 ASN A C 1
ATOM 726 O O . ASN A 1 88 ? 1.150 -0.598 -25.788 1.00 88.06 88 ASN A O 1
ATOM 730 N N . ASP A 1 89 ? 1.147 -1.026 -23.579 1.00 91.12 89 ASP A N 1
ATOM 731 C CA . ASP A 1 89 ? 1.820 -2.340 -23.622 1.00 91.12 89 ASP A CA 1
ATOM 732 C C . ASP A 1 89 ? 3.158 -2.351 -24.389 1.00 91.12 89 ASP A C 1
ATOM 734 O O . ASP A 1 89 ? 3.702 -3.398 -24.737 1.00 91.12 89 ASP A O 1
ATOM 738 N N . THR A 1 90 ? 3.735 -1.170 -24.624 1.00 93.50 90 THR A N 1
ATOM 739 C CA . THR A 1 90 ? 5.007 -0.992 -25.317 1.00 93.50 90 THR A CA 1
ATOM 740 C C . THR A 1 90 ? 5.990 -0.260 -24.415 1.00 93.50 90 THR A C 1
ATOM 742 O O . THR A 1 90 ? 5.686 0.772 -23.812 1.00 93.50 90 THR A O 1
ATOM 745 N N . LEU A 1 91 ? 7.202 -0.795 -24.328 1.00 95.69 91 LEU A N 1
ATOM 746 C CA . LEU A 1 91 ? 8.323 -0.185 -23.631 1.00 95.69 91 LEU A CA 1
ATOM 747 C C . LEU A 1 91 ? 9.188 0.583 -24.629 1.00 95.69 91 LEU A C 1
ATOM 749 O O . LEU A 1 91 ? 9.656 0.007 -25.608 1.00 95.69 91 LEU A O 1
ATOM 753 N N . TYR A 1 92 ? 9.433 1.860 -24.356 1.00 96.00 92 TYR A N 1
ATOM 754 C CA . TYR A 1 92 ? 10.215 2.767 -25.196 1.00 96.00 92 TYR A CA 1
ATOM 755 C C . TYR A 1 92 ? 11.487 3.208 -24.483 1.00 96.00 92 TYR A C 1
ATOM 757 O O . TYR A 1 92 ? 11.458 3.438 -23.274 1.00 96.00 92 TYR A O 1
ATOM 765 N N . LEU A 1 93 ? 12.573 3.411 -25.230 1.00 94.94 93 LEU A N 1
ATOM 766 C CA . LEU A 1 93 ? 13.715 4.199 -24.761 1.00 94.94 93 LEU A CA 1
ATOM 767 C C . LEU A 1 93 ? 13.408 5.694 -24.912 1.00 94.94 93 LEU A C 1
ATOM 769 O O . LEU A 1 93 ? 12.802 6.120 -25.891 1.00 94.94 93 LEU A O 1
ATOM 773 N N . THR A 1 94 ? 13.809 6.499 -23.932 1.00 91.94 94 THR A N 1
ATOM 774 C CA . THR A 1 94 ? 13.531 7.949 -23.901 1.00 91.94 94 THR A CA 1
ATOM 775 C C . THR A 1 94 ? 14.789 8.809 -23.911 1.00 91.94 94 THR A C 1
ATOM 777 O O . THR A 1 94 ? 14.710 10.008 -24.175 1.00 91.94 94 THR A O 1
ATOM 780 N N . ASN A 1 95 ? 15.957 8.225 -23.631 1.00 83.56 95 ASN A N 1
ATOM 781 C CA . ASN A 1 95 ? 17.222 8.944 -23.532 1.00 83.56 95 ASN A CA 1
ATOM 782 C C . ASN A 1 95 ? 18.185 8.487 -24.629 1.00 83.56 95 ASN A C 1
ATOM 784 O O . ASN A 1 95 ? 18.489 7.308 -24.740 1.00 83.56 95 ASN A O 1
ATOM 788 N N . GLN A 1 96 ? 18.716 9.428 -25.405 1.00 80.88 96 GLN A N 1
ATOM 789 C CA . GLN A 1 96 ? 19.651 9.128 -26.495 1.00 80.88 96 GLN A CA 1
ATOM 790 C C . GLN A 1 96 ? 21.101 8.909 -26.023 1.00 80.88 96 GLN A C 1
ATOM 792 O O . GLN A 1 96 ? 21.934 8.458 -26.800 1.00 80.88 96 GLN A O 1
ATOM 797 N N . ASN A 1 97 ? 21.417 9.198 -24.752 1.00 87.50 97 ASN A N 1
ATOM 798 C CA . ASN A 1 97 ? 22.762 9.021 -24.181 1.00 87.50 97 ASN A CA 1
ATOM 799 C C . ASN A 1 97 ? 23.030 7.593 -23.667 1.00 87.50 97 ASN A C 1
ATOM 801 O O . ASN A 1 97 ? 23.992 7.378 -22.929 1.00 87.50 97 ASN A O 1
ATOM 805 N N . VAL A 1 98 ? 22.175 6.624 -23.996 1.00 91.19 98 VAL A N 1
ATOM 806 C CA . VAL A 1 98 ? 22.371 5.215 -23.635 1.00 91.19 98 VAL A CA 1
ATOM 807 C C . VAL A 1 98 ? 22.600 4.362 -24.880 1.00 91.19 98 VAL A C 1
ATOM 809 O O . VAL A 1 98 ? 22.225 4.732 -25.989 1.00 91.19 98 VAL A O 1
ATOM 812 N N . SER A 1 99 ? 23.280 3.231 -24.721 1.00 91.38 99 SER A N 1
ATOM 813 C CA . SER A 1 99 ? 23.575 2.283 -25.805 1.00 91.38 99 SER A CA 1
ATOM 814 C C . SER A 1 99 ? 23.488 0.844 -25.305 1.00 91.38 99 SER A C 1
ATOM 816 O O . SER A 1 99 ? 23.405 0.618 -24.097 1.00 91.38 99 SER A O 1
ATOM 818 N N . ASP A 1 100 ? 23.490 -0.128 -26.221 1.00 92.25 100 ASP A N 1
ATOM 819 C CA . ASP A 1 100 ? 23.442 -1.563 -25.904 1.00 92.25 100 ASP A CA 1
ATOM 820 C C . ASP A 1 100 ? 22.311 -1.923 -24.922 1.00 92.25 100 ASP A C 1
ATOM 822 O O . ASP A 1 100 ? 22.499 -2.671 -23.961 1.00 92.25 100 ASP A O 1
ATOM 826 N N . CYS A 1 101 ? 21.137 -1.329 -25.147 1.00 94.81 101 CYS A N 1
ATOM 827 C CA . CYS A 1 101 ? 19.975 -1.503 -24.292 1.00 94.81 101 CYS A CA 1
ATOM 828 C C . CYS A 1 101 ? 19.266 -2.832 -24.551 1.00 94.81 101 CYS A C 1
ATOM 830 O O . CYS A 1 101 ? 19.017 -3.213 -25.699 1.00 94.81 101 CYS A O 1
ATOM 832 N N . CYS A 1 102 ? 18.848 -3.495 -23.479 1.00 95.38 102 CYS A N 1
ATOM 833 C CA . CYS A 1 102 ? 18.024 -4.693 -23.538 1.00 95.38 102 CYS A CA 1
ATOM 834 C C . CYS A 1 102 ? 17.066 -4.771 -22.342 1.00 95.38 102 CYS A C 1
ATOM 836 O O . CYS A 1 102 ? 17.272 -4.113 -21.319 1.00 95.38 102 CYS A O 1
ATOM 838 N N . VAL A 1 103 ? 16.001 -5.560 -22.476 1.00 95.56 103 VAL A N 1
ATOM 839 C CA . VAL A 1 103 ? 15.006 -5.800 -21.424 1.00 95.56 103 VAL A CA 1
ATOM 840 C C . VAL A 1 103 ? 15.070 -7.244 -20.950 1.00 95.56 103 VAL A C 1
ATOM 842 O O . VAL A 1 103 ? 15.260 -8.164 -21.741 1.00 95.56 103 VAL A O 1
ATOM 845 N N . SER A 1 104 ? 14.900 -7.457 -19.652 1.00 95.50 104 SER A N 1
ATOM 846 C CA . SER A 1 104 ? 14.654 -8.778 -19.076 1.00 95.50 104 SER A CA 1
ATOM 847 C C . SER A 1 104 ? 13.374 -8.750 -18.245 1.00 95.50 104 SER A C 1
ATOM 849 O O . SER A 1 104 ? 13.132 -7.781 -17.522 1.00 95.50 104 SER A O 1
ATOM 851 N N . SER A 1 105 ? 12.561 -9.800 -18.332 1.00 94.88 105 SER A N 1
ATOM 852 C CA . SER A 1 105 ? 11.398 -9.980 -17.465 1.00 94.88 105 SER A CA 1
ATOM 853 C C . SER A 1 105 ? 11.809 -10.643 -16.156 1.00 94.88 105 SER A C 1
ATOM 855 O O . SER A 1 105 ? 12.564 -11.620 -16.165 1.00 94.88 105 SER A O 1
ATOM 857 N N . ILE A 1 106 ? 11.252 -10.160 -15.051 1.00 94.00 106 ILE A N 1
ATOM 858 C CA . ILE A 1 106 ? 11.459 -10.705 -13.712 1.00 94.00 106 ILE A CA 1
ATOM 859 C C . ILE A 1 106 ? 10.213 -11.496 -13.334 1.00 94.00 106 ILE A C 1
ATOM 861 O O . ILE A 1 106 ? 9.105 -10.966 -13.338 1.00 94.00 106 ILE A O 1
ATOM 865 N N . THR A 1 107 ? 10.392 -12.771 -13.005 1.00 88.62 107 THR A N 1
ATOM 866 C CA . THR A 1 107 ? 9.288 -13.671 -12.658 1.00 88.62 107 THR A CA 1
ATOM 867 C C . THR A 1 107 ? 9.637 -14.515 -11.442 1.00 88.62 107 THR A C 1
ATOM 869 O O . THR A 1 107 ? 10.809 -14.695 -11.099 1.00 88.62 107 THR A O 1
ATOM 872 N N . ARG A 1 108 ? 8.609 -15.057 -10.792 1.00 84.50 108 ARG A N 1
ATOM 873 C CA . ARG A 1 108 ? 8.745 -16.124 -9.803 1.00 84.50 108 ARG A CA 1
ATOM 874 C C . ARG A 1 108 ? 8.194 -17.417 -10.409 1.00 84.50 108 ARG A C 1
ATOM 876 O O . ARG A 1 108 ? 7.085 -17.388 -10.946 1.00 84.50 108 ARG A O 1
ATOM 883 N N . PRO A 1 109 ? 8.948 -18.529 -10.390 1.00 75.75 109 PRO A N 1
ATOM 884 C CA . PRO A 1 109 ? 8.417 -19.809 -10.826 1.00 75.75 109 PRO A CA 1
ATOM 885 C C . PRO A 1 109 ? 7.278 -20.270 -9.923 1.00 75.75 109 PRO A C 1
ATOM 887 O O . PRO A 1 109 ? 7.169 -19.882 -8.760 1.00 75.75 109 PRO A O 1
ATOM 890 N N . TRP A 1 110 ? 6.438 -21.134 -10.481 1.00 65.81 110 TRP A N 1
ATOM 891 C CA . TRP A 1 110 ? 5.403 -21.813 -9.722 1.00 65.81 110 TRP A CA 1
ATOM 892 C C . TRP A 1 110 ? 6.044 -22.931 -8.893 1.00 65.81 110 TRP A C 1
ATOM 894 O O . TRP A 1 110 ? 6.731 -23.771 -9.473 1.00 65.81 110 TRP A O 1
ATOM 904 N N . LYS A 1 111 ? 5.789 -22.938 -7.578 1.00 68.12 111 LYS A N 1
ATOM 905 C CA . LYS A 1 111 ? 6.335 -23.878 -6.579 1.00 68.12 111 LYS A CA 1
ATOM 906 C C . LYS A 1 111 ? 7.836 -23.734 -6.354 1.00 68.12 111 LYS A C 1
ATOM 908 O O . LYS A 1 111 ? 8.633 -24.447 -6.959 1.00 68.12 111 LYS A O 1
ATOM 913 N N . ASP A 1 112 ? 8.202 -22.857 -5.423 1.00 70.50 112 ASP A N 1
ATOM 914 C CA . ASP A 1 112 ? 9.557 -22.824 -4.879 1.00 70.50 112 ASP A CA 1
ATOM 915 C C . ASP A 1 112 ? 9.505 -22.805 -3.346 1.00 70.50 112 ASP A C 1
ATOM 917 O O . ASP A 1 112 ? 8.825 -21.951 -2.774 1.00 70.50 112 ASP A O 1
ATOM 921 N N . PRO A 1 113 ? 10.224 -23.708 -2.655 1.00 66.31 113 PRO A N 1
ATOM 922 C CA . PRO A 1 113 ? 10.231 -23.737 -1.197 1.00 66.31 113 PRO A CA 1
ATOM 923 C C . PRO A 1 113 ? 10.834 -22.471 -0.569 1.00 66.31 113 PRO A C 1
ATOM 925 O O . PRO A 1 113 ? 10.745 -22.316 0.643 1.00 66.31 113 PRO A O 1
ATOM 928 N N . GLN A 1 114 ? 11.465 -21.583 -1.343 1.00 75.62 114 GLN A N 1
ATOM 929 C CA . GLN A 1 114 ? 11.936 -20.274 -0.908 1.00 75.62 114 GLN A CA 1
ATOM 930 C C . GLN A 1 114 ? 11.140 -19.158 -1.598 1.00 75.62 114 GLN A C 1
ATOM 932 O O . GLN A 1 114 ? 11.131 -19.005 -2.821 1.00 75.62 114 GLN A O 1
ATOM 937 N N . ASP A 1 115 ? 10.542 -18.276 -0.802 1.00 77.06 115 ASP A N 1
ATOM 938 C CA . ASP A 1 115 ? 9.834 -17.096 -1.312 1.00 77.06 115 ASP A CA 1
ATOM 939 C C . ASP A 1 115 ? 10.786 -16.074 -1.971 1.00 77.06 115 ASP A C 1
ATOM 941 O O . ASP A 1 115 ? 10.360 -15.149 -2.655 1.00 77.06 115 ASP A O 1
ATOM 945 N N . ASP A 1 116 ? 12.101 -16.238 -1.786 1.00 80.94 116 ASP A N 1
ATOM 946 C CA . ASP A 1 116 ? 13.153 -15.395 -2.370 1.00 80.94 116 ASP A CA 1
ATOM 947 C C . ASP A 1 116 ? 13.633 -15.818 -3.773 1.00 80.94 116 ASP A C 1
ATOM 949 O O . ASP A 1 116 ? 14.501 -15.158 -4.372 1.00 80.94 116 ASP A O 1
ATOM 953 N N . TYR A 1 117 ? 13.115 -16.927 -4.309 1.00 84.69 117 TYR A N 1
ATOM 954 C CA . TYR A 1 117 ? 13.543 -17.416 -5.614 1.00 84.69 117 TYR A CA 1
ATOM 955 C C . TYR A 1 117 ? 12.937 -16.590 -6.756 1.00 84.69 117 TYR A C 1
ATOM 957 O O . TYR A 1 117 ? 11.725 -16.395 -6.849 1.00 84.69 117 TYR A O 1
ATOM 965 N N . VAL A 1 118 ? 13.800 -16.104 -7.653 1.00 87.94 118 VAL A N 1
ATOM 966 C CA . VAL A 1 118 ? 13.433 -15.237 -8.782 1.00 87.94 118 VAL A CA 1
ATOM 967 C C . VAL A 1 118 ? 14.179 -15.656 -10.041 1.00 87.94 118 VAL A C 1
ATOM 969 O O . VAL A 1 118 ? 15.379 -15.934 -9.996 1.00 87.94 118 VAL A O 1
ATOM 972 N N . LEU A 1 119 ? 13.477 -15.648 -11.171 1.00 87.50 119 LEU A N 1
ATOM 973 C CA . LEU A 1 119 ? 14.036 -15.874 -12.497 1.00 87.50 119 LEU A CA 1
ATOM 974 C C . LEU A 1 119 ? 14.082 -14.560 -13.267 1.00 87.50 119 LEU A C 1
ATOM 976 O O . LEU A 1 119 ? 13.092 -13.831 -13.343 1.00 87.50 119 LEU A O 1
ATOM 980 N N . ASN A 1 120 ? 15.235 -14.292 -13.873 1.00 89.81 120 ASN A N 1
ATOM 981 C CA . ASN A 1 120 ? 15.394 -13.232 -14.856 1.00 89.81 120 ASN A CA 1
ATOM 982 C C . ASN A 1 120 ? 15.529 -13.861 -16.241 1.00 89.81 120 ASN A C 1
ATOM 984 O O . ASN A 1 120 ? 16.358 -14.756 -16.424 1.00 89.81 120 ASN A O 1
ATOM 988 N N . SER A 1 121 ? 14.734 -13.400 -17.205 1.00 91.94 121 SER A N 1
ATOM 989 C CA . SER A 1 121 ? 14.850 -13.880 -18.581 1.00 91.94 121 SER A CA 1
ATOM 990 C C . SER A 1 121 ? 16.182 -13.469 -19.208 1.00 91.94 121 SER A C 1
ATOM 992 O O . SER A 1 121 ? 16.885 -12.574 -18.729 1.00 91.94 121 SER A O 1
ATOM 994 N N . THR A 1 122 ? 16.516 -14.094 -20.336 1.00 93.25 122 THR A N 1
ATOM 995 C CA . THR A 1 122 ? 17.573 -13.588 -21.213 1.00 93.25 122 THR A CA 1
ATOM 996 C C . THR A 1 122 ? 17.252 -12.153 -21.634 1.00 93.25 122 THR A C 1
ATOM 998 O O . THR A 1 122 ? 16.088 -11.816 -21.862 1.00 93.25 122 THR A O 1
ATOM 1001 N N . CYS A 1 123 ? 18.285 -11.315 -21.721 1.00 94.25 123 CYS A N 1
ATOM 1002 C CA . CYS A 1 123 ? 18.124 -9.917 -22.091 1.00 94.25 123 CYS A CA 1
ATOM 1003 C C . CYS A 1 123 ? 17.822 -9.796 -23.589 1.00 94.25 123 CYS A C 1
ATOM 1005 O O . CYS A 1 123 ? 18.649 -10.169 -24.422 1.00 94.25 123 CYS A O 1
ATOM 1007 N N . VAL A 1 124 ? 16.643 -9.279 -23.925 1.00 95.31 124 VAL A N 1
ATOM 1008 C CA . VAL A 1 124 ? 16.179 -9.079 -25.301 1.00 95.31 124 VAL A CA 1
ATOM 1009 C C . VAL A 1 124 ? 16.522 -7.651 -25.737 1.00 95.31 124 VAL A C 1
ATOM 1011 O O . VAL A 1 124 ? 16.102 -6.707 -25.065 1.00 95.31 124 VAL A O 1
ATOM 1014 N N . PRO A 1 125 ? 17.304 -7.451 -26.813 1.00 95.25 125 PRO A N 1
ATOM 1015 C CA . PRO A 1 125 ? 17.690 -6.116 -27.264 1.00 95.25 125 PRO A CA 1
ATOM 1016 C C . PRO A 1 125 ? 16.494 -5.328 -27.812 1.00 95.25 125 PRO A C 1
ATOM 1018 O O . PRO A 1 125 ? 15.561 -5.900 -28.380 1.00 95.25 125 PRO A O 1
ATOM 1021 N N . PHE A 1 126 ? 16.536 -4.001 -27.679 1.00 93.50 126 PHE A N 1
ATOM 1022 C CA . PHE A 1 126 ? 15.513 -3.129 -28.266 1.00 93.50 126 PHE A CA 1
ATOM 1023 C C . PHE A 1 126 ? 15.558 -3.173 -29.795 1.00 93.50 126 PHE A C 1
ATOM 1025 O O . PHE A 1 126 ? 16.629 -3.127 -30.396 1.00 93.50 126 PHE A O 1
ATOM 1032 N N . THR A 1 127 ? 14.381 -3.204 -30.428 1.00 86.25 127 THR A N 1
ATOM 1033 C CA . THR A 1 127 ? 14.242 -3.107 -31.887 1.00 86.25 127 THR A CA 1
ATOM 1034 C C . THR A 1 127 ? 13.556 -1.789 -32.220 1.00 86.25 127 THR A C 1
ATOM 1036 O O . THR A 1 127 ? 12.407 -1.582 -31.844 1.00 86.25 127 THR A O 1
ATOM 1039 N N . ASN A 1 128 ? 14.240 -0.881 -32.922 1.00 85.75 128 ASN A N 1
ATOM 1040 C CA . ASN A 1 128 ? 13.735 0.475 -33.196 1.00 85.75 128 ASN A CA 1
ATOM 1041 C C . ASN A 1 128 ? 13.318 1.224 -31.916 1.00 85.75 128 ASN A C 1
ATOM 1043 O O . ASN A 1 128 ? 12.230 1.794 -31.858 1.00 85.75 128 ASN A O 1
ATOM 1047 N N . GLU A 1 129 ? 14.158 1.156 -30.876 1.00 89.00 129 GLU A N 1
ATOM 1048 C CA . GLU A 1 129 ? 13.952 1.835 -29.582 1.00 89.00 129 GLU A CA 1
ATOM 1049 C C . GLU A 1 129 ? 12.663 1.445 -28.837 1.00 89.00 129 GLU A C 1
ATOM 1051 O O . GLU A 1 129 ? 12.290 2.098 -27.862 1.00 89.00 129 GLU A O 1
ATOM 1056 N N . LYS A 1 130 ? 12.008 0.347 -29.241 1.00 93.62 130 LYS A N 1
ATOM 1057 C CA . LYS A 1 130 ? 10.800 -0.169 -28.596 1.00 93.62 130 LYS A CA 1
ATOM 1058 C C . LYS A 1 130 ? 10.801 -1.688 -28.439 1.00 93.62 130 LYS A C 1
ATOM 1060 O O . LYS A 1 130 ? 11.476 -2.400 -29.186 1.00 93.62 130 LYS A O 1
ATOM 1065 N N . ILE A 1 131 ? 10.029 -2.177 -27.474 1.00 94.31 131 ILE A N 1
ATOM 1066 C CA . ILE A 1 131 ? 9.754 -3.599 -27.247 1.00 94.31 131 ILE A CA 1
ATOM 1067 C C . ILE A 1 131 ? 8.283 -3.764 -26.857 1.00 94.31 131 ILE A C 1
ATOM 1069 O O . ILE A 1 131 ? 7.782 -3.020 -26.017 1.00 94.31 131 ILE A O 1
ATOM 1073 N N . ASP A 1 132 ? 7.613 -4.740 -27.466 1.00 92.56 132 ASP A N 1
ATOM 1074 C CA . ASP A 1 132 ? 6.300 -5.209 -27.022 1.00 92.56 132 ASP A CA 1
ATOM 1075 C C . ASP A 1 132 ? 6.461 -5.978 -25.707 1.00 92.56 132 ASP A C 1
ATOM 1077 O O . ASP A 1 132 ? 7.261 -6.912 -25.612 1.00 92.56 132 ASP A O 1
ATOM 1081 N N . ILE A 1 133 ? 5.732 -5.543 -24.686 1.00 91.94 133 ILE A N 1
ATOM 1082 C CA . ILE A 1 133 ? 5.770 -6.125 -23.346 1.00 91.94 133 ILE A CA 1
ATOM 1083 C C . ILE A 1 133 ? 4.422 -6.729 -22.953 1.00 91.94 133 ILE A C 1
ATOM 1085 O O . ILE A 1 133 ? 4.199 -7.010 -21.774 1.00 91.94 133 ILE A O 1
ATOM 1089 N N . SER A 1 134 ? 3.547 -6.967 -23.933 1.00 88.62 134 SER A N 1
ATOM 1090 C CA . SER A 1 134 ? 2.275 -7.658 -23.749 1.00 88.62 134 SER A CA 1
ATOM 1091 C C . SER A 1 134 ? 2.494 -8.983 -23.012 1.00 88.62 134 SER A C 1
ATOM 1093 O O . SER A 1 134 ? 3.220 -9.866 -23.470 1.00 88.62 134 SER A O 1
ATOM 1095 N N . GLY A 1 135 ? 1.884 -9.121 -21.834 1.00 84.69 135 GLY A N 1
ATOM 1096 C CA . GLY A 1 135 ? 2.008 -10.321 -20.997 1.00 84.69 135 GLY A CA 1
ATOM 1097 C C . GLY A 1 135 ? 3.162 -10.308 -19.988 1.00 84.69 135 GLY A C 1
ATOM 1098 O O . GLY A 1 135 ? 3.266 -11.242 -19.192 1.00 84.69 135 GLY A O 1
ATOM 1099 N N . LEU A 1 136 ? 4.009 -9.276 -19.976 1.00 89.00 136 LEU A N 1
ATOM 1100 C CA . LEU A 1 136 ? 5.086 -9.131 -18.996 1.00 89.00 136 LEU A CA 1
ATOM 1101 C C . LEU A 1 136 ? 4.648 -8.220 -17.848 1.00 89.00 136 LEU A C 1
ATOM 1103 O O . LEU A 1 136 ? 4.107 -7.150 -18.075 1.00 89.00 136 LEU A O 1
ATOM 1107 N N . GLU A 1 137 ? 4.905 -8.616 -16.604 1.00 88.94 137 GLU A N 1
ATOM 1108 C CA . GLU A 1 137 ? 4.501 -7.823 -15.434 1.00 88.94 137 GLU A CA 1
ATOM 1109 C C . GLU A 1 137 ? 5.649 -6.942 -14.928 1.00 88.94 137 GLU A C 1
ATOM 1111 O O . GLU A 1 137 ? 5.560 -5.717 -14.902 1.00 88.94 137 GLU A O 1
ATOM 1116 N N . PHE A 1 138 ? 6.777 -7.556 -14.570 1.00 93.94 138 PHE A N 1
ATOM 1117 C CA . PHE A 1 138 ? 7.934 -6.847 -14.033 1.00 93.94 138 PHE A CA 1
ATOM 1118 C C . PHE A 1 138 ? 9.111 -6.916 -14.988 1.00 93.94 138 PHE A C 1
ATOM 1120 O O . PHE A 1 138 ? 9.465 -7.981 -15.498 1.00 93.94 138 PHE A O 1
ATOM 1127 N N . LEU A 1 139 ? 9.735 -5.766 -15.214 1.00 94.94 139 LEU A N 1
ATOM 1128 C CA . LEU A 1 139 ? 10.754 -5.595 -16.238 1.00 94.94 139 LEU A CA 1
ATOM 1129 C C . LEU A 1 139 ? 11.967 -4.870 -15.671 1.00 94.94 139 LEU A C 1
ATOM 1131 O O . LEU A 1 139 ? 11.836 -3.922 -14.896 1.00 94.94 139 LEU A O 1
ATOM 1135 N N . MET A 1 140 ? 13.146 -5.269 -16.135 1.00 94.44 140 MET A N 1
ATOM 1136 C CA . MET A 1 140 ? 14.380 -4.515 -15.974 1.00 94.44 140 MET A CA 1
ATOM 1137 C C . MET A 1 140 ? 14.944 -4.169 -17.348 1.00 94.44 140 MET A C 1
ATOM 1139 O O . MET A 1 140 ? 15.291 -5.054 -18.129 1.00 94.44 140 MET A O 1
ATOM 1143 N N . VAL A 1 141 ? 15.097 -2.878 -17.610 1.00 94.75 141 VAL A N 1
ATOM 1144 C CA . VAL A 1 141 ? 15.879 -2.352 -18.725 1.00 94.75 141 VAL A CA 1
ATOM 1145 C C . VAL A 1 141 ? 17.309 -2.162 -18.258 1.00 94.75 141 VAL A C 1
ATOM 1147 O O . VAL A 1 141 ? 17.549 -1.524 -17.234 1.00 94.75 141 VAL A O 1
ATOM 1150 N N . THR A 1 142 ? 18.254 -2.715 -19.008 1.00 93.50 142 THR A N 1
ATOM 1151 C CA . THR A 1 142 ? 19.691 -2.531 -18.792 1.00 93.50 142 THR A CA 1
ATOM 1152 C C . THR A 1 142 ? 20.291 -1.851 -20.008 1.00 93.50 142 THR A C 1
ATOM 1154 O O . THR A 1 142 ? 20.026 -2.283 -21.124 1.00 93.50 142 THR A O 1
ATOM 1157 N N . CYS A 1 143 ? 21.105 -0.820 -19.798 1.00 92.81 143 CYS A N 1
ATOM 1158 C CA . CYS A 1 143 ? 21.821 -0.118 -20.862 1.00 92.81 143 CYS A CA 1
ATOM 1159 C C . CYS A 1 143 ? 23.249 0.238 -20.429 1.00 92.81 143 CYS A C 1
ATOM 1161 O O . CYS A 1 143 ? 23.547 0.322 -19.236 1.00 92.81 143 CYS A O 1
ATOM 1163 N N . LYS A 1 144 ? 24.127 0.524 -21.391 1.00 91.50 144 LYS A N 1
ATOM 1164 C CA . LYS A 1 144 ? 25.410 1.195 -21.148 1.00 91.50 144 LYS A CA 1
ATOM 1165 C C . LYS A 1 144 ? 25.238 2.709 -21.191 1.00 91.50 144 LYS A C 1
ATOM 1167 O O . LYS A 1 144 ? 24.557 3.232 -22.075 1.00 91.50 144 LYS A O 1
ATOM 1172 N N . ASP A 1 145 ? 25.894 3.401 -20.266 1.00 88.50 145 ASP A N 1
ATOM 1173 C CA . ASP A 1 145 ? 26.029 4.856 -20.310 1.00 88.50 145 ASP A CA 1
ATOM 1174 C C . ASP A 1 145 ? 27.056 5.240 -21.387 1.00 88.50 145 ASP A C 1
ATOM 1176 O O . ASP A 1 145 ? 28.185 4.754 -21.378 1.00 88.50 145 ASP A O 1
ATOM 1180 N N . GLN A 1 146 ? 26.686 6.107 -22.332 1.00 85.19 146 GLN A N 1
ATOM 1181 C CA . GLN A 1 146 ? 27.631 6.591 -23.344 1.00 85.19 146 GLN A CA 1
ATOM 1182 C C . GLN A 1 146 ? 28.653 7.585 -22.768 1.00 85.19 146 GLN A C 1
ATOM 1184 O O . GLN A 1 146 ? 29.711 7.790 -23.362 1.00 85.19 146 GLN A O 1
ATOM 1189 N N . LYS A 1 147 ? 28.356 8.220 -21.626 1.00 81.12 147 LYS A N 1
ATOM 1190 C CA . LYS A 1 147 ? 29.218 9.231 -20.988 1.00 81.12 147 LYS A CA 1
ATOM 1191 C C . LYS A 1 147 ? 30.193 8.641 -19.973 1.00 81.12 147 LYS A C 1
ATOM 1193 O O . LYS A 1 147 ? 31.131 9.328 -19.569 1.00 81.12 147 LYS A O 1
ATOM 1198 N N . SER A 1 148 ? 29.981 7.399 -19.548 1.00 74.50 148 SER A N 1
ATOM 1199 C CA . SER A 1 148 ? 30.756 6.751 -18.495 1.00 74.50 148 SER A CA 1
ATOM 1200 C C . SER A 1 148 ? 30.943 5.271 -18.796 1.00 74.50 148 SER A C 1
ATOM 1202 O O . SER A 1 148 ? 29.978 4.537 -18.965 1.00 74.50 148 SER A O 1
ATOM 1204 N N . SER A 1 149 ? 32.187 4.796 -18.770 1.00 62.59 149 SER A N 1
ATOM 1205 C CA . SER A 1 149 ? 32.507 3.367 -18.906 1.00 62.59 149 SER A CA 1
ATOM 1206 C C . SER A 1 149 ? 32.234 2.552 -17.628 1.00 62.59 149 SER A C 1
ATOM 1208 O O . SER A 1 149 ? 32.724 1.429 -17.504 1.00 62.59 149 SER A O 1
ATOM 1210 N N . GLN A 1 150 ? 31.542 3.128 -16.637 1.00 66.81 150 GLN A N 1
ATOM 1211 C CA . GLN A 1 150 ? 31.201 2.464 -15.376 1.00 66.81 150 GLN A CA 1
ATOM 1212 C C . GLN A 1 150 ? 30.064 1.438 -15.546 1.00 66.81 150 GLN A C 1
ATOM 1214 O O . GLN A 1 150 ? 29.570 1.199 -16.646 1.00 66.81 150 GLN A O 1
ATOM 1219 N N . SER A 1 151 ? 29.690 0.794 -14.433 1.00 75.69 151 SER A N 1
ATOM 1220 C CA . SER A 1 151 ? 28.611 -0.192 -14.312 1.00 75.69 151 SER A CA 1
ATOM 1221 C C . SER A 1 151 ? 27.366 0.149 -15.146 1.00 75.69 151 SER A C 1
ATOM 1223 O O . SER A 1 151 ? 27.001 1.320 -15.242 1.00 75.69 151 SER A O 1
ATOM 1225 N N . PRO A 1 152 ? 26.674 -0.862 -15.703 1.00 86.06 152 PRO A N 1
ATOM 1226 C CA . PRO A 1 152 ? 25.477 -0.638 -16.508 1.00 86.06 152 PRO A CA 1
ATOM 1227 C C . PRO A 1 152 ? 24.383 0.105 -15.727 1.00 86.06 152 PRO A C 1
ATOM 1229 O O . PRO A 1 152 ? 24.263 -0.026 -14.506 1.00 86.06 152 PRO A O 1
ATOM 1232 N N . LEU A 1 153 ? 23.576 0.869 -16.463 1.00 88.81 153 LEU A N 1
ATOM 1233 C CA . LEU A 1 153 ? 22.409 1.584 -15.960 1.00 88.81 153 LEU A CA 1
ATOM 1234 C C . LEU A 1 153 ? 21.193 0.661 -15.932 1.00 88.81 153 LEU A C 1
ATOM 1236 O O . LEU A 1 153 ? 21.009 -0.150 -16.841 1.00 88.81 153 LEU A O 1
ATOM 1240 N N . TYR A 1 154 ? 20.332 0.843 -14.930 1.00 89.88 154 TYR A N 1
ATOM 1241 C CA . TYR A 1 154 ? 19.127 0.038 -14.744 1.00 89.88 154 TYR A CA 1
ATOM 1242 C C . TYR A 1 154 ? 17.873 0.909 -14.611 1.00 89.88 154 TYR A C 1
ATOM 1244 O O . TYR A 1 154 ? 17.865 1.906 -13.885 1.00 89.88 154 TYR A O 1
ATOM 1252 N N . ASN A 1 155 ? 16.788 0.500 -15.265 1.00 92.56 155 ASN A N 1
ATOM 1253 C CA . ASN A 1 155 ? 15.439 1.019 -15.045 1.00 92.56 155 ASN A CA 1
ATOM 1254 C C . ASN A 1 155 ? 14.478 -0.139 -14.807 1.00 92.56 155 ASN A C 1
ATOM 1256 O O . ASN A 1 155 ? 14.431 -1.090 -15.582 1.00 92.56 155 ASN A O 1
ATOM 1260 N N . PHE A 1 156 ? 13.714 -0.046 -13.726 1.00 93.75 156 PHE A N 1
ATOM 1261 C CA . PHE A 1 156 ? 12.773 -1.073 -13.304 1.00 93.75 156 PHE A CA 1
ATOM 1262 C C . PHE A 1 156 ? 11.347 -0.593 -13.538 1.00 93.75 156 PHE A C 1
ATOM 1264 O O . PHE A 1 156 ? 11.001 0.532 -13.170 1.00 93.75 156 PHE A O 1
ATOM 1271 N N . HIS A 1 157 ? 10.518 -1.461 -14.107 1.00 94.12 157 HIS A N 1
ATOM 1272 C CA . HIS A 1 157 ? 9.128 -1.156 -14.418 1.00 94.12 157 HIS A CA 1
ATOM 1273 C C . HIS A 1 157 ? 8.181 -2.225 -13.886 1.00 94.12 157 HIS A C 1
ATOM 1275 O O . HIS A 1 157 ? 8.517 -3.408 -13.850 1.00 94.12 157 HIS A O 1
ATOM 1281 N N . ALA A 1 158 ? 6.982 -1.774 -13.521 1.00 93.38 158 ALA A N 1
ATOM 1282 C CA . ALA A 1 158 ? 5.815 -2.610 -13.289 1.00 93.38 158 ALA A CA 1
ATOM 1283 C C . ALA A 1 158 ? 4.734 -2.258 -14.322 1.00 93.38 158 ALA A C 1
ATOM 1285 O O . ALA A 1 158 ? 4.366 -1.084 -14.502 1.00 93.38 158 ALA A O 1
ATOM 1286 N N . HIS A 1 159 ? 4.269 -3.290 -15.006 1.00 92.62 159 HIS A N 1
ATOM 1287 C CA . HIS A 1 159 ? 3.243 -3.294 -16.030 1.00 92.62 159 HIS A CA 1
ATOM 1288 C C . HIS A 1 159 ? 2.104 -4.203 -15.562 1.00 92.62 159 HIS A C 1
ATOM 1290 O O . HIS A 1 159 ? 2.348 -5.227 -14.935 1.00 92.62 159 HIS A O 1
ATOM 1296 N N . VAL A 1 160 ? 0.861 -3.809 -15.831 1.00 89.25 160 VAL A N 1
ATOM 1297 C CA . VAL A 1 160 ? -0.312 -4.653 -15.597 1.00 89.25 160 VAL A CA 1
ATOM 1298 C C . VAL A 1 160 ? -0.644 -5.286 -16.945 1.00 89.25 160 VAL A C 1
ATOM 1300 O O . VAL A 1 160 ? -1.052 -4.545 -17.838 1.00 89.25 160 VAL A O 1
ATOM 1303 N N . PRO A 1 161 ? -0.449 -6.602 -17.130 1.00 81.00 161 PRO A N 1
ATOM 1304 C CA . PRO A 1 161 ? -0.752 -7.246 -18.403 1.00 81.00 161 PRO A CA 1
ATOM 1305 C C . PRO A 1 161 ? -2.235 -7.111 -18.777 1.00 81.00 161 PRO A C 1
ATOM 1307 O O . PRO A 1 161 ? -3.089 -7.143 -17.889 1.00 81.00 161 PRO A O 1
ATOM 1310 N N . THR A 1 162 ? -2.545 -7.042 -20.077 1.00 74.25 162 THR A N 1
ATOM 1311 C CA . THR A 1 162 ? -3.924 -6.960 -20.598 1.00 74.25 162 THR A CA 1
ATOM 1312 C C . THR A 1 162 ? -4.227 -8.135 -21.554 1.00 74.25 162 THR A C 1
ATOM 1314 O O . THR A 1 162 ? -3.612 -8.213 -22.615 1.00 74.25 162 THR A O 1
ATOM 1317 N N . PRO A 1 163 ? -5.165 -9.057 -21.232 1.00 68.31 163 PRO A N 1
ATOM 1318 C CA . PRO A 1 163 ? -5.856 -9.174 -19.951 1.00 68.31 163 PRO A CA 1
ATOM 1319 C C . PRO A 1 163 ? -4.876 -9.604 -18.847 1.00 68.31 163 PRO A C 1
ATOM 1321 O O . PRO A 1 163 ? -3.911 -10.323 -19.126 1.00 68.31 163 PRO A O 1
ATOM 1324 N N . PRO A 1 164 ? -5.113 -9.229 -17.579 1.00 66.00 164 PRO A N 1
ATOM 1325 C CA . PRO A 1 164 ? -4.233 -9.677 -16.513 1.00 66.00 164 PRO A CA 1
ATOM 1326 C C . PRO A 1 164 ? -4.350 -11.182 -16.353 1.00 66.00 164 PRO A C 1
ATOM 1328 O O . PRO A 1 164 ? -5.398 -11.774 -16.636 1.00 66.00 164 PRO A O 1
ATOM 1331 N N . ARG A 1 165 ? -3.280 -11.798 -15.863 1.00 66.44 165 ARG A N 1
ATOM 1332 C CA . ARG A 1 165 ? -3.235 -13.238 -15.637 1.00 66.44 165 ARG A CA 1
ATOM 1333 C C . ARG A 1 165 ? -4.359 -13.653 -14.687 1.00 66.44 165 ARG A C 1
ATOM 1335 O O . ARG A 1 165 ? -4.508 -13.074 -13.618 1.00 66.44 165 ARG A O 1
ATOM 1342 N N . GLU A 1 166 ? -5.138 -14.658 -15.063 1.00 62.41 166 GLU A N 1
ATOM 1343 C CA . GLU A 1 166 ? -6.056 -15.311 -14.131 1.00 62.41 166 GLU A CA 1
ATOM 1344 C C . GLU A 1 166 ? -5.289 -16.412 -13.398 1.00 62.41 166 GLU A C 1
ATOM 1346 O O . GLU A 1 166 ? -4.676 -17.282 -14.021 1.00 62.41 166 GLU A O 1
ATOM 1351 N N . GLN A 1 167 ? -5.263 -16.339 -12.069 1.00 61.78 167 GLN A N 1
ATOM 1352 C CA . GLN A 1 167 ? -4.755 -17.406 -11.213 1.00 61.78 167 GLN A CA 1
ATOM 1353 C C . GLN A 1 167 ? -5.927 -17.979 -10.425 1.00 61.78 167 GLN A C 1
ATOM 1355 O O . GLN A 1 167 ? -6.673 -17.238 -9.785 1.00 61.78 167 GLN A O 1
ATOM 1360 N N . ASN A 1 168 ? -6.091 -19.299 -10.489 1.00 56.88 168 ASN A N 1
ATOM 1361 C CA . ASN A 1 168 ? -7.120 -19.991 -9.732 1.00 56.88 168 ASN A CA 1
ATOM 1362 C C . ASN A 1 168 ? -6.579 -20.307 -8.329 1.00 56.88 168 ASN A C 1
ATOM 1364 O O . ASN A 1 168 ? -5.854 -21.282 -8.143 1.00 56.88 168 ASN A O 1
ATOM 1368 N N . PHE A 1 169 ? -6.887 -19.455 -7.348 1.00 56.59 169 PHE A N 1
ATOM 1369 C CA . PHE A 1 169 ? -6.434 -19.627 -5.958 1.00 56.59 169 PHE A CA 1
ATOM 1370 C C . PHE A 1 169 ? -7.245 -20.663 -5.175 1.00 56.59 169 PHE A C 1
ATOM 1372 O O . PHE A 1 169 ? -6.936 -20.906 -4.012 1.00 56.59 169 PHE A O 1
ATOM 1379 N N . SER A 1 170 ? -8.251 -21.301 -5.789 1.00 46.56 170 SER A N 1
ATOM 1380 C CA . SER A 1 170 ? -9.143 -22.268 -5.131 1.00 46.56 170 SER A CA 1
ATOM 1381 C C . SER A 1 170 ? -8.424 -23.476 -4.508 1.00 46.56 170 SER A C 1
ATOM 1383 O O . SER A 1 170 ? -9.024 -24.194 -3.714 1.00 46.56 170 SER A O 1
ATOM 1385 N N . GLU A 1 171 ? -7.144 -23.694 -4.825 1.00 40.34 171 GLU A N 1
ATOM 1386 C CA . GLU A 1 171 ? -6.303 -24.756 -4.251 1.00 40.34 171 GLU A CA 1
ATOM 1387 C C . GLU A 1 171 ? -5.175 -24.238 -3.334 1.00 40.34 171 GLU A C 1
ATOM 1389 O O . GLU A 1 171 ? -4.508 -25.024 -2.661 1.00 40.34 171 GLU A O 1
ATOM 1394 N N . VAL A 1 172 ? -4.967 -22.920 -3.246 1.00 45.53 172 VAL A N 1
ATOM 1395 C CA . VAL A 1 172 ? -3.809 -22.312 -2.571 1.00 45.53 172 VAL A CA 1
ATOM 1396 C C . VAL A 1 172 ? -4.172 -21.966 -1.121 1.00 45.53 172 VAL A C 1
ATOM 1398 O O . VAL A 1 172 ? -4.178 -20.814 -0.695 1.00 45.53 172 VAL A O 1
ATOM 1401 N N . TYR A 1 173 ? -4.473 -22.993 -0.319 1.00 44.78 173 TYR A N 1
ATOM 1402 C CA . TYR A 1 173 ? -4.500 -22.886 1.147 1.00 44.78 173 TYR A CA 1
ATOM 1403 C C . TYR A 1 173 ? -3.065 -22.773 1.677 1.00 44.78 173 TYR A C 1
ATOM 1405 O O . TYR A 1 173 ? -2.528 -23.705 2.277 1.00 44.78 173 TYR A O 1
ATOM 1413 N N . GLN A 1 174 ? -2.409 -21.635 1.464 1.00 50.91 174 GLN A N 1
ATOM 1414 C CA . GLN A 1 174 ? -1.076 -21.428 2.016 1.00 50.91 174 GLN A CA 1
ATOM 1415 C C . GLN A 1 174 ? -1.185 -20.794 3.391 1.00 50.91 174 GLN A C 1
ATOM 1417 O O . GLN A 1 174 ? -1.408 -19.595 3.547 1.00 50.91 174 GLN A O 1
ATOM 1422 N N . LYS A 1 175 ? -1.026 -21.634 4.419 1.00 45.97 175 LYS A N 1
ATOM 1423 C CA . LYS A 1 175 ? -0.641 -21.139 5.737 1.00 45.97 175 LYS A CA 1
ATOM 1424 C C . LYS A 1 175 ? 0.723 -20.465 5.563 1.00 45.97 175 LYS A C 1
ATOM 1426 O O . LYS A 1 175 ? 1.656 -21.166 5.168 1.00 45.97 175 LYS A O 1
ATOM 1431 N N . PRO A 1 176 ? 0.875 -19.166 5.873 1.00 50.84 176 PRO A N 1
ATOM 1432 C CA . PRO A 1 176 ? 2.211 -18.636 6.091 1.00 50.84 176 PRO A CA 1
ATOM 1433 C C . PRO A 1 176 ? 2.909 -19.520 7.136 1.00 50.84 176 PRO A C 1
ATOM 1435 O O . PRO A 1 176 ? 2.243 -20.091 8.012 1.00 50.84 176 PRO A O 1
ATOM 1438 N N . GLY A 1 177 ? 4.234 -19.675 7.029 1.00 46.84 177 GLY A N 1
ATOM 1439 C CA . GLY A 1 177 ? 5.031 -20.386 8.034 1.00 46.84 177 GLY A CA 1
ATOM 1440 C C . GLY A 1 177 ? 4.609 -19.984 9.455 1.00 46.84 177 GLY A C 1
ATOM 1441 O O . GLY A 1 177 ? 4.171 -18.857 9.682 1.00 46.84 177 GLY A O 1
ATOM 1442 N N . THR A 1 178 ? 4.676 -20.924 10.402 1.00 40.50 178 THR A N 1
ATOM 1443 C CA . THR A 1 178 ? 3.985 -20.968 11.714 1.00 40.50 178 THR A CA 1
ATOM 1444 C C . THR A 1 178 ? 4.191 -19.790 12.692 1.00 40.50 178 THR A C 1
ATOM 1446 O O . THR A 1 178 ? 3.862 -19.916 13.869 1.00 40.50 178 THR A O 1
ATOM 1449 N N . SER A 1 179 ? 4.722 -18.647 12.260 1.00 40.38 179 SER A N 1
ATOM 1450 C CA . SER A 1 179 ? 5.005 -17.467 13.079 1.00 40.38 179 SER A CA 1
ATOM 1451 C C . SER A 1 179 ? 4.247 -16.196 12.677 1.00 40.38 179 SER A C 1
ATOM 1453 O O . SER A 1 179 ? 4.572 -15.135 13.214 1.00 40.38 179 SER A O 1
ATOM 1455 N N . SER A 1 180 ? 3.286 -16.238 11.744 1.00 40.53 180 SER A N 1
ATOM 1456 C CA . SER A 1 180 ? 2.521 -15.033 11.387 1.00 40.53 180 SER A CA 1
ATOM 1457 C C . SER A 1 180 ? 1.749 -14.535 12.617 1.00 40.53 180 SER A C 1
ATOM 1459 O O . SER A 1 180 ? 0.838 -15.207 13.110 1.00 40.53 180 SER A O 1
ATOM 1461 N N . THR A 1 181 ? 2.141 -13.384 13.158 1.00 41.22 181 THR A N 1
ATOM 1462 C CA . THR A 1 181 ? 1.467 -12.766 14.302 1.00 41.22 181 THR A CA 1
ATOM 1463 C C . THR A 1 181 ? 0.016 -12.433 13.938 1.00 41.22 181 THR A C 1
ATOM 1465 O O . THR A 1 181 ? -0.334 -12.247 12.775 1.00 41.22 181 THR A O 1
ATOM 1468 N N . ALA A 1 182 ? -0.863 -12.337 14.938 1.00 39.50 182 ALA A N 1
ATOM 1469 C CA . ALA A 1 182 ? -2.288 -12.049 14.739 1.00 39.50 182 ALA A CA 1
ATOM 1470 C C . ALA A 1 182 ? -2.580 -10.750 13.945 1.00 39.50 182 ALA A C 1
ATOM 1472 O O . ALA A 1 182 ? -3.704 -10.566 13.487 1.00 39.50 182 ALA A O 1
ATOM 1473 N N . CYS A 1 183 ? -1.588 -9.869 13.761 1.00 42.81 183 CYS A N 1
ATOM 1474 C CA . CYS A 1 183 ? -1.700 -8.647 12.966 1.00 42.81 183 CYS A CA 1
ATOM 1475 C C . CYS A 1 183 ? -1.674 -8.879 11.445 1.00 42.81 183 CYS A C 1
ATOM 1477 O O . CYS A 1 183 ? -2.068 -7.975 10.719 1.00 42.81 183 CYS A O 1
ATOM 1479 N N . THR A 1 184 ? -1.258 -10.051 10.948 1.00 51.31 184 THR A N 1
ATOM 1480 C CA . THR A 1 184 ? -1.124 -10.329 9.497 1.00 51.31 184 THR A CA 1
ATOM 1481 C C . THR A 1 184 ? -2.122 -11.372 8.980 1.00 51.31 184 THR A C 1
ATOM 1483 O O . THR A 1 184 ? -2.279 -11.577 7.771 1.00 51.31 184 THR A O 1
ATOM 1486 N N . SER A 1 185 ? -2.873 -12.000 9.890 1.00 48.75 185 SER A N 1
ATOM 1487 C CA . SER A 1 185 ? -3.870 -13.024 9.565 1.00 48.75 185 SER A CA 1
ATOM 1488 C C . SER A 1 185 ? -5.060 -12.474 8.770 1.00 48.75 185 SER A C 1
ATOM 1490 O O . SER A 1 185 ? -5.581 -13.177 7.910 1.00 48.75 185 SER A O 1
ATOM 1492 N N . TRP A 1 186 ? -5.467 -11.215 8.972 1.00 52.22 186 TRP A N 1
ATOM 1493 C CA . TRP A 1 186 ? -6.567 -10.604 8.209 1.00 52.22 186 TRP A CA 1
ATOM 1494 C C . TRP A 1 186 ? -6.171 -10.223 6.771 1.00 52.22 186 TRP A C 1
ATOM 1496 O O . TRP A 1 186 ? -7.016 -10.305 5.881 1.00 52.22 186 TRP A O 1
ATOM 1506 N N . ILE A 1 187 ? -4.896 -9.888 6.517 1.00 53.94 187 ILE A N 1
ATOM 1507 C CA . ILE A 1 187 ? -4.352 -9.665 5.159 1.00 53.94 187 ILE A CA 1
ATOM 1508 C C . ILE A 1 187 ? -4.424 -10.962 4.365 1.00 53.94 187 ILE A C 1
ATOM 1510 O O . ILE A 1 187 ? -4.921 -10.985 3.240 1.00 53.94 187 ILE A O 1
ATOM 1514 N N . SER A 1 188 ? -3.972 -12.049 5.003 1.00 50.94 188 SER A N 1
ATOM 1515 C CA . SER A 1 188 ? -4.014 -13.393 4.437 1.00 50.94 188 SER A CA 1
ATOM 1516 C C . SER A 1 188 ? -5.441 -13.714 3.981 1.00 50.94 188 SER A C 1
ATOM 1518 O O . SER A 1 188 ? -5.633 -14.277 2.920 1.00 50.94 188 SER A O 1
ATOM 1520 N N . LEU A 1 189 ? -6.470 -13.254 4.697 1.00 49.16 189 LEU A N 1
ATOM 1521 C CA . LEU A 1 189 ? -7.866 -13.572 4.383 1.00 49.16 189 LEU A CA 1
ATOM 1522 C C . LEU A 1 189 ? -8.472 -12.775 3.230 1.00 49.16 189 LEU A C 1
ATOM 1524 O O . LEU A 1 189 ? -9.299 -13.315 2.500 1.00 49.16 189 LEU A O 1
ATOM 1528 N N . GLY A 1 190 ? -8.063 -11.520 3.043 1.00 50.56 190 GLY A N 1
ATOM 1529 C CA . GLY A 1 190 ? -8.438 -10.761 1.849 1.00 50.56 190 GLY A CA 1
ATOM 1530 C C . GLY A 1 190 ? -7.778 -11.312 0.581 1.00 50.56 190 GLY A C 1
ATOM 1531 O O . GLY A 1 190 ? -8.395 -11.321 -0.480 1.00 50.56 190 GLY A O 1
ATOM 1532 N N . ILE A 1 191 ? -6.557 -11.836 0.729 1.00 49.59 191 ILE A N 1
ATOM 1533 C CA . ILE A 1 191 ? -5.790 -12.505 -0.326 1.00 49.59 191 ILE A CA 1
ATOM 1534 C C . ILE A 1 191 ? -6.376 -13.888 -0.671 1.00 49.59 191 ILE A C 1
ATOM 1536 O O . ILE A 1 191 ? -6.521 -14.212 -1.843 1.00 49.59 191 ILE A O 1
ATOM 1540 N N . ILE A 1 192 ? -6.749 -14.684 0.336 1.00 48.31 192 ILE A N 1
ATOM 1541 C CA . ILE A 1 192 ? -7.119 -16.105 0.189 1.00 48.31 192 ILE A CA 1
ATOM 1542 C C . ILE A 1 192 ? -8.541 -16.319 -0.371 1.00 48.31 192 ILE A C 1
ATOM 1544 O O . ILE A 1 192 ? -8.832 -17.387 -0.901 1.00 48.31 192 ILE A O 1
ATOM 1548 N N . HIS A 1 193 ? -9.446 -15.339 -0.274 1.00 49.88 193 HIS A N 1
ATOM 1549 C CA . HIS A 1 193 ? -10.885 -15.588 -0.471 1.00 49.88 193 HIS A CA 1
ATOM 1550 C C . HIS A 1 193 ? -11.569 -14.784 -1.571 1.00 49.88 193 HIS A C 1
ATOM 1552 O O . HIS A 1 193 ? -12.796 -14.693 -1.577 1.00 49.88 193 HIS A O 1
ATOM 1558 N N . GLN A 1 194 ? -10.826 -14.201 -2.509 1.00 50.81 194 GLN A N 1
ATOM 1559 C CA . GLN A 1 194 ? -11.470 -13.510 -3.618 1.00 50.81 194 GLN A CA 1
ATOM 1560 C C . GLN A 1 194 ? -11.043 -14.080 -4.965 1.00 50.81 194 GLN A C 1
ATOM 1562 O O . GLN A 1 194 ? -9.880 -13.995 -5.344 1.00 50.81 194 GLN A O 1
ATOM 1567 N N . GLU A 1 195 ? -12.030 -14.513 -5.753 1.00 52.44 195 GLU A N 1
ATOM 1568 C CA . GLU A 1 195 ? -11.935 -14.750 -7.207 1.00 52.44 195 GLU A CA 1
ATOM 1569 C C . GLU A 1 195 ? -11.554 -13.466 -7.998 1.00 52.44 195 GLU A C 1
ATOM 1571 O O . GLU A 1 195 ? -11.500 -13.445 -9.223 1.00 52.44 195 GLU A O 1
ATOM 1576 N N . ASN A 1 196 ? -11.247 -12.375 -7.287 1.00 60.00 196 ASN A N 1
ATOM 1577 C CA . ASN A 1 196 ? -11.121 -10.999 -7.749 1.00 60.00 196 ASN A CA 1
ATOM 1578 C C . ASN A 1 196 ? -9.654 -10.550 -7.820 1.00 60.00 196 ASN A C 1
ATOM 1580 O O . ASN A 1 196 ? -9.306 -9.491 -7.298 1.00 60.00 196 ASN A O 1
ATOM 1584 N N . ARG A 1 197 ? -8.777 -11.376 -8.405 1.00 71.75 197 ARG A N 1
ATOM 1585 C CA . ARG A 1 197 ? -7.380 -11.021 -8.743 1.00 71.75 197 ARG A CA 1
ATOM 1586 C C . ARG A 1 197 ? -6.649 -10.291 -7.596 1.00 71.75 197 ARG A C 1
ATOM 1588 O O . ARG A 1 197 ? -6.318 -9.105 -7.726 1.00 71.75 197 ARG A O 1
ATOM 1595 N N . PRO A 1 198 ? -6.439 -10.954 -6.444 1.00 78.56 198 PRO A N 1
ATOM 1596 C CA . PRO A 1 198 ? -5.820 -10.316 -5.294 1.00 78.56 198 PRO A CA 1
ATOM 1597 C C . PRO A 1 198 ? -4.407 -9.849 -5.651 1.00 78.56 198 PRO A C 1
ATOM 1599 O O . PRO A 1 198 ? -3.736 -10.453 -6.486 1.00 78.56 198 PRO A O 1
ATOM 1602 N N . SER A 1 199 ? -3.961 -8.762 -5.039 1.00 84.25 199 SER A N 1
ATOM 1603 C CA . SER A 1 199 ? -2.653 -8.158 -5.269 1.00 84.25 199 SER A CA 1
ATOM 1604 C C . SER A 1 199 ? -2.016 -7.789 -3.938 1.00 84.25 199 SER A C 1
ATOM 1606 O O . SER A 1 199 ? -2.691 -7.221 -3.076 1.00 84.25 199 SER A O 1
ATOM 1608 N N . PHE A 1 200 ? -0.735 -8.105 -3.761 1.00 85.69 200 PHE A N 1
ATOM 1609 C CA . PHE A 1 200 ? -0.008 -7.800 -2.531 1.00 85.69 200 PHE A CA 1
ATOM 1610 C C . PHE A 1 200 ? 1.354 -7.195 -2.841 1.00 85.69 200 PHE A C 1
ATOM 1612 O O . PHE A 1 200 ? 2.168 -7.808 -3.535 1.00 85.69 200 PHE A O 1
ATOM 1619 N N . PHE A 1 201 ? 1.599 -5.990 -2.332 1.00 89.75 201 PHE A N 1
ATOM 1620 C CA . PHE A 1 201 ? 2.815 -5.249 -2.619 1.00 89.75 201 PHE A CA 1
ATOM 1621 C C . PHE A 1 201 ? 3.546 -4.830 -1.350 1.00 89.75 201 PHE A C 1
ATOM 1623 O O . PHE A 1 201 ? 2.977 -4.226 -0.446 1.00 89.75 201 PHE A O 1
ATOM 1630 N N . GLU A 1 202 ? 4.841 -5.101 -1.330 1.00 87.94 202 GLU A N 1
ATOM 1631 C CA . GLU A 1 202 ? 5.777 -4.631 -0.310 1.00 87.94 202 GLU A CA 1
ATOM 1632 C C . GLU A 1 202 ? 6.967 -3.969 -1.003 1.00 87.94 202 GLU A C 1
ATOM 1634 O O . GLU A 1 202 ? 7.184 -4.178 -2.202 1.00 87.94 202 GLU A O 1
ATOM 1639 N N . ASP A 1 203 ? 7.717 -3.158 -0.263 1.00 86.81 203 ASP A N 1
ATOM 1640 C CA . ASP A 1 203 ? 8.873 -2.393 -0.739 1.00 86.81 203 ASP A CA 1
ATOM 1641 C C . ASP A 1 203 ? 10.228 -3.005 -0.347 1.00 86.81 203 ASP A C 1
ATOM 1643 O O . ASP A 1 203 ? 11.215 -2.795 -1.053 1.00 86.81 203 ASP A O 1
ATOM 1647 N N . ASP A 1 204 ? 10.298 -3.768 0.749 1.00 84.44 204 ASP A N 1
ATOM 1648 C CA . ASP A 1 204 ? 11.535 -4.392 1.227 1.00 84.44 204 ASP A CA 1
ATOM 1649 C C . ASP A 1 204 ? 11.388 -5.921 1.360 1.00 84.44 204 ASP A C 1
ATOM 1651 O O . ASP A 1 204 ? 10.629 -6.410 2.198 1.00 84.44 204 ASP A O 1
ATOM 1655 N N . PRO A 1 205 ? 12.151 -6.714 0.585 1.00 84.38 205 PRO A N 1
ATOM 1656 C CA . PRO A 1 205 ? 12.042 -8.169 0.617 1.00 84.38 205 PRO A CA 1
ATOM 1657 C C . PRO A 1 205 ? 12.681 -8.808 1.864 1.00 84.38 205 PRO A C 1
ATOM 1659 O O . PRO A 1 205 ? 12.420 -9.979 2.133 1.00 84.38 205 PRO A O 1
ATOM 1662 N N . ILE A 1 206 ? 13.519 -8.073 2.611 1.00 78.44 206 ILE A N 1
ATOM 1663 C CA . ILE A 1 206 ? 14.259 -8.554 3.792 1.00 78.44 206 ILE A CA 1
ATOM 1664 C C . ILE A 1 206 ? 13.429 -8.388 5.066 1.00 78.44 206 ILE A C 1
ATOM 1666 O O . ILE A 1 206 ? 13.445 -9.261 5.933 1.00 78.44 206 ILE A O 1
ATOM 1670 N N . VAL A 1 207 ? 12.737 -7.253 5.198 1.00 76.88 207 VAL A N 1
ATOM 1671 C CA . VAL A 1 207 ? 11.892 -6.943 6.366 1.00 76.88 207 VAL A CA 1
ATOM 1672 C C . VAL A 1 207 ? 10.395 -7.021 6.065 1.00 76.88 207 VAL A C 1
ATOM 1674 O O . VAL A 1 207 ? 9.597 -6.530 6.855 1.00 76.88 207 VAL A O 1
ATOM 1677 N N . GLY A 1 208 ? 10.026 -7.668 4.958 1.00 78.88 208 GLY A N 1
ATOM 1678 C CA . GLY A 1 208 ? 8.637 -7.886 4.566 1.00 78.88 208 GLY A CA 1
ATOM 1679 C C . GLY A 1 208 ? 7.833 -8.677 5.599 1.00 78.88 208 GLY A C 1
ATOM 1680 O O . GLY A 1 208 ? 8.363 -9.494 6.362 1.00 78.88 208 GLY A O 1
ATOM 1681 N N . THR A 1 209 ? 6.527 -8.452 5.584 1.00 78.38 209 THR A N 1
ATOM 1682 C CA . THR A 1 209 ? 5.529 -8.905 6.559 1.00 78.38 209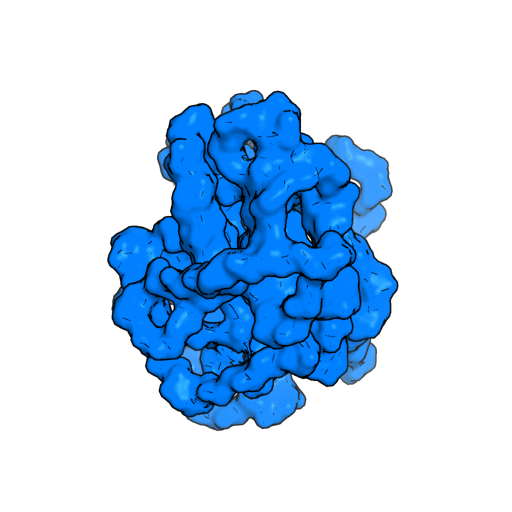 THR A CA 1
ATOM 1683 C C . THR A 1 209 ? 5.587 -10.409 6.833 1.00 78.38 209 THR A C 1
ATOM 1685 O O . THR A 1 209 ? 5.399 -10.844 7.971 1.00 78.38 209 THR A O 1
ATOM 1688 N N . PHE A 1 210 ? 5.867 -11.216 5.805 1.00 79.06 210 PHE A N 1
ATOM 1689 C CA . PHE A 1 210 ? 5.875 -12.683 5.889 1.00 79.06 210 PHE A CA 1
ATOM 1690 C C . PHE A 1 210 ? 7.280 -13.303 5.916 1.00 79.06 210 PHE A C 1
ATOM 1692 O O . PHE A 1 210 ? 7.408 -14.511 6.116 1.00 79.06 210 PHE A O 1
ATOM 1699 N N . ASN A 1 211 ? 8.331 -12.493 5.759 1.00 79.69 211 ASN A N 1
ATOM 1700 C CA . ASN A 1 211 ? 9.723 -12.952 5.647 1.00 79.69 211 ASN A CA 1
ATOM 1701 C C . ASN A 1 211 ? 10.614 -12.432 6.792 1.00 79.69 211 ASN A C 1
ATOM 1703 O O . ASN A 1 211 ? 11.732 -12.916 6.998 1.00 79.69 211 ASN A O 1
ATOM 1707 N N . TYR A 1 212 ? 10.117 -11.470 7.578 1.00 76.38 212 TYR A N 1
ATOM 1708 C CA . TYR A 1 212 ? 10.834 -10.884 8.706 1.00 76.38 212 TYR A CA 1
ATOM 1709 C C . TYR A 1 212 ? 11.334 -11.944 9.700 1.00 76.38 212 TYR A C 1
ATOM 1711 O O . TYR A 1 212 ? 10.614 -12.863 10.086 1.00 76.38 212 TYR A O 1
ATOM 1719 N N . GLY A 1 213 ? 12.577 -11.791 10.167 1.00 74.06 213 GLY A N 1
ATOM 1720 C CA . GLY A 1 213 ? 13.166 -12.693 11.162 1.00 74.06 213 GLY A CA 1
ATOM 1721 C C . GLY A 1 213 ? 13.603 -14.054 10.609 1.00 74.06 213 GLY A C 1
ATOM 1722 O O . GLY A 1 213 ? 13.718 -15.004 11.380 1.00 74.06 213 GLY A O 1
ATOM 1723 N N . GLY A 1 214 ? 13.852 -14.154 9.298 1.00 71.88 214 GLY A N 1
ATOM 1724 C CA . GLY A 1 214 ? 14.307 -15.389 8.648 1.00 71.88 214 GLY A CA 1
ATOM 1725 C C . GLY A 1 214 ? 13.177 -16.374 8.346 1.00 71.88 214 GLY A C 1
ATOM 1726 O O . GLY A 1 214 ? 13.431 -17.566 8.185 1.00 71.88 214 GLY A O 1
ATOM 1727 N N . GLN A 1 215 ? 11.936 -15.886 8.302 1.00 77.50 215 GLN A N 1
ATOM 1728 C CA . GLN A 1 215 ? 10.795 -16.683 7.871 1.00 77.50 215 GLN A CA 1
ATOM 1729 C C . GLN A 1 215 ? 10.863 -16.920 6.364 1.00 77.50 215 GLN A C 1
ATOM 1731 O O . GLN A 1 215 ? 11.277 -16.053 5.597 1.00 77.50 215 GLN A O 1
ATOM 1736 N N . ILE A 1 216 ? 10.441 -18.112 5.949 1.00 75.50 216 ILE A N 1
ATOM 1737 C CA . ILE A 1 216 ? 10.543 -18.545 4.553 1.00 75.50 216 ILE A CA 1
ATOM 1738 C C . ILE A 1 216 ? 9.556 -17.788 3.656 1.00 75.50 216 ILE A C 1
ATOM 1740 O O . ILE A 1 216 ? 9.866 -17.594 2.488 1.00 75.50 216 ILE A O 1
ATOM 1744 N N . GLY A 1 217 ? 8.429 -17.306 4.196 1.00 80.19 217 GLY A N 1
ATOM 1745 C CA . GLY A 1 217 ? 7.364 -16.651 3.431 1.00 80.19 217 GLY A CA 1
ATOM 1746 C C . GLY A 1 217 ? 6.379 -17.639 2.815 1.00 80.19 217 GLY A C 1
ATOM 1747 O O . GLY A 1 217 ? 5.963 -18.591 3.483 1.00 80.19 217 GLY A O 1
ATOM 1748 N N . PHE A 1 218 ? 5.995 -17.390 1.561 1.00 78.50 218 PHE A N 1
ATOM 1749 C CA . PHE A 1 218 ? 5.071 -18.227 0.790 1.00 78.50 218 PHE A CA 1
ATOM 1750 C C . PHE A 1 218 ? 5.793 -19.233 -0.120 1.00 78.50 218 PHE A C 1
ATOM 1752 O O . PHE A 1 218 ? 6.817 -18.927 -0.728 1.00 78.50 218 PHE A O 1
ATOM 1759 N N . GLU A 1 219 ? 5.233 -20.437 -0.258 1.00 75.50 219 GLU A N 1
ATOM 1760 C CA . GLU A 1 219 ? 5.771 -21.482 -1.144 1.00 75.50 219 GLU A CA 1
ATOM 1761 C C . GLU A 1 219 ? 5.387 -21.227 -2.614 1.00 75.50 219 GLU A C 1
ATOM 1763 O O . GLU A 1 219 ? 6.202 -21.345 -3.528 1.00 75.50 219 GLU A O 1
ATOM 1768 N N . GLU A 1 220 ? 4.163 -20.766 -2.877 1.00 75.31 220 GLU A N 1
ATOM 1769 C CA . GLU A 1 220 ? 3.739 -20.300 -4.207 1.00 75.31 220 GLU A CA 1
ATOM 1770 C C . GLU A 1 220 ? 3.332 -18.832 -4.132 1.00 75.31 220 GLU A C 1
ATOM 1772 O O . GLU A 1 220 ? 3.313 -18.226 -3.067 1.00 75.31 220 GLU A O 1
ATOM 1777 N N . GLN A 1 221 ? 3.140 -18.204 -5.289 1.00 80.69 221 GLN A N 1
ATOM 1778 C CA . GLN A 1 221 ? 2.799 -16.793 -5.323 1.00 80.69 221 GLN A CA 1
ATOM 1779 C C . GLN A 1 221 ? 1.414 -16.611 -4.674 1.00 80.69 221 GLN A C 1
ATOM 1781 O O . GLN A 1 221 ? 0.457 -17.218 -5.153 1.00 80.69 221 GLN A O 1
ATOM 1786 N N . PRO A 1 222 ? 1.277 -15.796 -3.610 1.00 76.94 222 PRO A N 1
ATOM 1787 C CA . PRO A 1 222 ? 0.039 -15.747 -2.832 1.00 76.94 222 PRO A CA 1
ATOM 1788 C C . PRO A 1 222 ? -1.072 -14.945 -3.523 1.00 76.94 222 PRO A C 1
ATOM 1790 O O . PRO A 1 222 ? -2.217 -14.985 -3.093 1.00 76.94 222 PRO A O 1
ATOM 1793 N N . THR A 1 223 ? -0.737 -14.168 -4.555 1.00 80.19 223 THR A N 1
ATOM 1794 C CA . THR A 1 223 ? -1.620 -13.190 -5.205 1.00 80.19 223 THR A CA 1
ATOM 1795 C C . THR A 1 223 ? -1.388 -13.139 -6.709 1.00 80.19 223 THR A C 1
ATOM 1797 O O . THR A 1 223 ? -0.345 -13.561 -7.193 1.00 80.19 223 THR A O 1
ATOM 1800 N N . THR A 1 224 ? -2.340 -12.607 -7.478 1.00 79.31 224 THR A N 1
ATOM 1801 C CA . THR A 1 224 ? -2.215 -12.492 -8.941 1.00 79.31 224 THR A CA 1
ATOM 1802 C C . THR A 1 224 ? -1.074 -11.562 -9.319 1.00 79.31 224 THR A C 1
ATOM 1804 O O . THR A 1 224 ? -0.271 -11.909 -10.179 1.00 79.31 224 THR A O 1
ATOM 1807 N N . LEU A 1 225 ? -0.998 -10.414 -8.644 1.00 84.94 225 LEU A N 1
ATOM 1808 C CA . LEU A 1 225 ? 0.074 -9.438 -8.796 1.00 84.94 225 LEU A CA 1
ATOM 1809 C C . LEU A 1 225 ? 0.851 -9.372 -7.481 1.00 84.94 225 LEU A C 1
ATOM 1811 O O . LEU A 1 225 ? 0.279 -9.058 -6.434 1.00 84.94 225 LEU A O 1
ATOM 1815 N N . TYR A 1 226 ? 2.149 -9.664 -7.534 1.00 87.00 226 TYR A N 1
ATOM 1816 C CA . TYR A 1 226 ? 2.998 -9.790 -6.348 1.00 87.00 226 TYR A CA 1
ATOM 1817 C C . TYR A 1 226 ? 4.348 -9.119 -6.582 1.00 87.00 226 TYR A C 1
ATOM 1819 O O . TYR A 1 226 ? 5.149 -9.624 -7.360 1.00 87.00 226 TYR A O 1
ATOM 1827 N N . THR A 1 227 ? 4.645 -7.996 -5.919 1.00 91.12 227 THR A N 1
ATOM 1828 C CA . THR A 1 227 ? 5.867 -7.213 -6.225 1.00 91.12 227 THR A CA 1
ATOM 1829 C C . THR A 1 227 ? 7.158 -7.833 -5.706 1.00 91.12 227 THR A C 1
ATOM 1831 O O . THR A 1 227 ? 8.243 -7.399 -6.095 1.00 91.12 227 THR A O 1
ATOM 1834 N N . ARG A 1 228 ? 7.089 -8.855 -4.850 1.00 89.88 228 ARG A N 1
ATOM 1835 C CA . ARG A 1 228 ? 8.272 -9.457 -4.225 1.00 89.88 228 ARG A CA 1
ATOM 1836 C C . ARG A 1 228 ? 9.378 -9.863 -5.212 1.00 89.88 228 ARG A C 1
ATOM 1838 O O . ARG A 1 228 ? 10.528 -9.518 -4.934 1.00 89.88 228 ARG A O 1
ATOM 1845 N N . PRO A 1 229 ? 9.107 -10.503 -6.370 1.00 91.00 229 PRO A N 1
ATOM 1846 C CA . PRO A 1 229 ? 10.162 -10.890 -7.306 1.00 91.00 229 PRO A CA 1
ATOM 1847 C C . PRO A 1 229 ? 10.935 -9.678 -7.833 1.00 91.00 229 PRO A C 1
ATOM 1849 O O . PRO A 1 229 ? 12.168 -9.692 -7.881 1.00 91.00 229 PRO A O 1
ATOM 1852 N N . LEU A 1 230 ? 10.215 -8.597 -8.149 1.00 93.12 230 LEU A N 1
ATOM 1853 C CA . LEU A 1 230 ? 10.804 -7.320 -8.531 1.00 93.12 230 LEU A CA 1
ATOM 1854 C C . LEU A 1 230 ? 11.655 -6.740 -7.393 1.00 93.12 230 LEU A C 1
ATOM 1856 O O . LEU A 1 230 ? 12.798 -6.358 -7.637 1.00 93.12 230 LEU A O 1
ATOM 1860 N N . MET A 1 231 ? 11.135 -6.708 -6.163 1.00 91.75 231 MET A N 1
ATOM 1861 C CA . MET A 1 231 ? 11.837 -6.127 -5.011 1.00 91.75 231 MET A CA 1
ATOM 1862 C C . MET A 1 231 ? 13.121 -6.884 -4.657 1.00 91.75 231 MET A C 1
ATOM 1864 O O . MET A 1 231 ? 14.158 -6.266 -4.401 1.00 91.75 231 MET A O 1
ATOM 1868 N N . ILE A 1 232 ? 13.097 -8.220 -4.706 1.00 90.50 232 ILE A N 1
ATOM 1869 C CA . ILE A 1 232 ? 14.286 -9.065 -4.521 1.00 90.50 232 ILE A CA 1
ATOM 1870 C C . ILE A 1 232 ? 15.333 -8.739 -5.580 1.00 90.50 232 ILE A C 1
ATOM 1872 O O . ILE A 1 232 ? 16.512 -8.552 -5.265 1.00 90.50 232 ILE A O 1
ATOM 1876 N N . TYR A 1 233 ? 14.918 -8.697 -6.846 1.00 90.62 233 TYR A N 1
ATOM 1877 C CA . TYR A 1 233 ? 15.842 -8.511 -7.953 1.00 90.62 233 TYR A CA 1
ATOM 1878 C C . TYR A 1 233 ? 16.430 -7.094 -7.975 1.00 90.62 233 TYR A C 1
ATOM 1880 O O . TYR A 1 233 ? 17.645 -6.934 -8.101 1.00 90.62 233 TYR A O 1
ATOM 1888 N N . HIS A 1 234 ? 15.601 -6.077 -7.732 1.00 89.94 234 HIS A N 1
ATOM 1889 C CA . HIS A 1 234 ? 16.031 -4.692 -7.534 1.00 89.94 234 HIS A CA 1
ATOM 1890 C C . HIS A 1 234 ? 17.043 -4.579 -6.390 1.00 89.94 234 HIS A C 1
ATOM 1892 O O . HIS A 1 234 ? 18.140 -4.047 -6.580 1.00 89.94 234 HIS A O 1
ATOM 1898 N N . THR A 1 235 ? 16.741 -5.177 -5.234 1.00 86.50 235 THR A N 1
ATOM 1899 C CA . THR A 1 235 ? 17.643 -5.194 -4.074 1.00 86.50 235 THR A CA 1
ATOM 1900 C C . THR A 1 235 ? 18.979 -5.869 -4.408 1.00 86.50 235 THR A C 1
ATOM 1902 O O . THR A 1 235 ? 20.033 -5.387 -3.997 1.00 86.50 235 THR A O 1
ATOM 1905 N N . LYS A 1 236 ? 18.980 -6.971 -5.172 1.00 85.81 236 LYS A N 1
ATOM 1906 C CA . LYS A 1 236 ? 20.213 -7.650 -5.621 1.00 85.81 236 LYS A CA 1
ATOM 1907 C C . LYS A 1 236 ? 21.065 -6.756 -6.529 1.00 85.81 236 LYS A C 1
ATOM 1909 O O . LYS A 1 236 ? 22.289 -6.753 -6.390 1.00 85.81 236 LYS A O 1
ATOM 1914 N N . MET A 1 237 ? 20.439 -5.993 -7.425 1.00 82.50 237 MET A N 1
ATOM 1915 C CA . MET A 1 237 ? 21.147 -5.102 -8.351 1.00 82.50 237 MET A CA 1
ATOM 1916 C C . MET A 1 237 ? 21.683 -3.844 -7.668 1.00 82.50 237 MET A C 1
ATOM 1918 O O . MET A 1 237 ? 22.798 -3.418 -7.963 1.00 82.50 237 MET A O 1
ATOM 1922 N N . THR A 1 238 ? 20.942 -3.289 -6.709 1.00 76.38 238 THR A N 1
ATOM 1923 C CA . THR A 1 238 ? 21.346 -2.080 -5.977 1.00 76.38 238 THR A CA 1
ATOM 1924 C C . THR A 1 238 ? 22.346 -2.360 -4.851 1.00 76.38 238 THR A C 1
ATOM 1926 O O . THR A 1 238 ? 23.205 -1.523 -4.588 1.00 76.38 238 THR A O 1
ATOM 1929 N N . LYS A 1 239 ? 22.342 -3.561 -4.245 1.00 68.31 239 LYS A N 1
ATOM 1930 C CA . LYS A 1 239 ? 23.330 -3.984 -3.226 1.00 68.31 239 LYS A CA 1
ATOM 1931 C C . LYS A 1 239 ? 24.779 -4.043 -3.719 1.00 68.31 239 LYS A C 1
ATOM 1933 O O . LYS A 1 239 ? 25.689 -4.046 -2.894 1.00 68.31 239 LYS A O 1
ATOM 1938 N N . ARG A 1 240 ? 25.018 -4.103 -5.034 1.00 54.31 240 ARG A N 1
ATOM 1939 C CA . ARG A 1 240 ? 26.381 -4.066 -5.601 1.00 54.31 240 ARG A CA 1
ATOM 1940 C C . ARG A 1 240 ? 27.079 -2.717 -5.377 1.00 54.31 240 ARG A C 1
ATOM 1942 O O . ARG A 1 240 ? 28.293 -2.637 -5.528 1.00 54.31 240 ARG A O 1
ATOM 1949 N N . ASP A 1 241 ? 26.330 -1.688 -4.986 1.00 53.81 241 ASP A N 1
ATOM 1950 C CA . ASP A 1 241 ? 26.816 -0.344 -4.689 1.00 53.81 241 ASP A CA 1
ATOM 1951 C C . ASP A 1 241 ? 26.836 -0.124 -3.165 1.00 53.81 241 ASP A C 1
ATOM 1953 O O . ASP A 1 241 ? 25.882 0.357 -2.554 1.00 53.81 241 ASP A O 1
ATOM 1957 N N . THR A 1 242 ? 27.927 -0.543 -2.518 1.00 49.78 242 THR A N 1
ATOM 1958 C CA . THR A 1 242 ? 28.076 -0.549 -1.048 1.00 49.78 242 THR A CA 1
ATOM 1959 C C . THR A 1 242 ? 28.200 0.844 -0.422 1.00 49.78 242 THR A C 1
ATOM 1961 O O . THR A 1 242 ? 28.238 0.960 0.802 1.00 49.78 242 THR A O 1
ATOM 1964 N N . LEU A 1 243 ? 28.265 1.905 -1.233 1.00 51.38 243 LEU A N 1
ATOM 1965 C CA . LEU A 1 243 ? 28.562 3.262 -0.774 1.00 51.38 243 LEU A CA 1
ATOM 1966 C C . LEU A 1 243 ? 27.328 4.029 -0.279 1.00 51.38 243 LEU A C 1
ATOM 1968 O O . LEU A 1 243 ? 27.490 5.016 0.434 1.00 51.38 243 LEU A O 1
ATOM 1972 N N . ASN A 1 244 ? 26.102 3.621 -0.643 1.00 65.31 244 ASN A N 1
ATOM 1973 C CA . ASN A 1 244 ? 24.892 4.318 -0.195 1.00 65.31 244 ASN A CA 1
ATOM 1974 C C . ASN A 1 244 ? 23.671 3.388 -0.075 1.00 65.31 244 ASN A C 1
ATOM 1976 O O . ASN A 1 244 ? 23.025 3.044 -1.065 1.00 65.31 244 ASN A O 1
ATOM 1980 N N . TYR A 1 245 ? 23.326 3.050 1.170 1.00 67.12 245 TYR A N 1
ATOM 1981 C CA . TYR A 1 245 ? 22.200 2.190 1.545 1.00 67.12 245 TYR A CA 1
ATOM 1982 C C . TYR A 1 245 ? 20.846 2.644 0.970 1.00 67.12 245 TYR A C 1
ATOM 1984 O O . TYR A 1 245 ? 20.006 1.802 0.662 1.00 67.12 245 TYR A O 1
ATOM 1992 N N . TYR A 1 246 ? 20.631 3.948 0.770 1.00 74.94 246 TYR A N 1
ATOM 1993 C CA . TYR A 1 246 ? 19.336 4.486 0.338 1.00 74.94 246 TYR A CA 1
ATOM 1994 C C . TYR A 1 246 ? 19.048 4.305 -1.157 1.00 74.94 246 TYR A C 1
ATOM 1996 O O . TYR A 1 246 ? 17.898 4.421 -1.575 1.00 74.94 246 TYR A O 1
ATOM 2004 N N . LYS A 1 247 ? 20.058 3.956 -1.968 1.00 77.19 247 LYS A N 1
ATOM 2005 C CA . LYS A 1 247 ? 19.887 3.680 -3.407 1.00 77.19 247 LYS A CA 1
ATOM 2006 C C . LYS A 1 247 ? 18.883 2.557 -3.680 1.00 77.19 247 LYS A C 1
ATOM 2008 O O . LYS A 1 247 ? 18.200 2.579 -4.700 1.00 77.19 247 LYS A O 1
ATOM 2013 N N . ARG A 1 248 ? 18.753 1.600 -2.754 1.00 79.69 248 ARG A N 1
ATOM 2014 C CA . ARG A 1 248 ? 17.799 0.484 -2.852 1.00 79.69 248 ARG A CA 1
ATOM 2015 C C . ARG A 1 248 ? 16.325 0.904 -2.757 1.00 79.69 248 ARG A C 1
ATOM 2017 O O . ARG A 1 248 ? 15.459 0.082 -3.004 1.00 79.69 248 ARG A O 1
ATOM 2024 N N . TYR A 1 249 ? 16.036 2.165 -2.435 1.00 81.88 249 TYR A N 1
ATOM 2025 C CA . TYR A 1 249 ? 14.669 2.698 -2.397 1.00 81.88 249 TYR A CA 1
ATOM 2026 C C . TYR A 1 249 ? 14.314 3.545 -3.621 1.00 81.88 249 TYR A C 1
ATOM 2028 O O . TYR A 1 249 ? 13.246 4.153 -3.645 1.00 81.88 249 TYR A O 1
ATOM 2036 N N . CYS A 1 250 ? 15.193 3.615 -4.623 1.00 86.38 250 CYS A N 1
ATOM 2037 C CA . CYS A 1 250 ? 14.961 4.387 -5.838 1.00 86.38 250 CYS A CA 1
ATOM 2038 C C . CYS A 1 250 ? 14.618 3.467 -7.012 1.00 86.38 250 CYS A C 1
ATOM 2040 O O . CYS A 1 250 ? 15.376 2.561 -7.359 1.00 86.38 250 CYS A O 1
ATOM 2042 N N . PHE A 1 251 ? 13.486 3.730 -7.656 1.00 89.38 251 PHE A N 1
ATOM 2043 C CA . PHE A 1 251 ? 13.044 3.092 -8.894 1.00 89.38 251 PHE A CA 1
ATOM 2044 C C . PHE A 1 251 ? 13.111 4.129 -10.016 1.00 89.38 251 PHE A C 1
ATOM 2046 O O . PHE A 1 251 ? 12.139 4.829 -10.314 1.00 89.38 251 PHE A O 1
ATOM 2053 N N . GLY A 1 252 ? 14.307 4.271 -10.595 1.00 87.75 252 GLY A N 1
ATOM 2054 C CA . GLY A 1 252 ? 14.636 5.444 -11.403 1.00 87.75 252 GLY A CA 1
ATOM 2055 C C . GLY A 1 252 ? 14.589 6.701 -10.532 1.00 87.75 252 GLY A C 1
ATOM 2056 O O . GLY A 1 252 ? 15.078 6.691 -9.402 1.00 87.75 252 GLY A O 1
ATOM 2057 N N . GLN A 1 253 ? 13.951 7.759 -11.031 1.00 88.44 253 GLN A N 1
ATOM 2058 C CA . GLN A 1 253 ? 13.805 9.025 -10.300 1.00 88.44 253 GLN A CA 1
ATOM 2059 C C . GLN A 1 253 ? 12.753 8.993 -9.187 1.00 88.44 253 GLN A C 1
ATOM 2061 O O . GLN A 1 253 ? 12.664 9.930 -8.395 1.00 88.44 253 GLN A O 1
ATOM 2066 N N . ARG A 1 254 ? 11.966 7.918 -9.106 1.00 88.56 254 ARG A N 1
ATOM 2067 C CA . ARG A 1 254 ? 10.896 7.756 -8.122 1.00 88.56 254 ARG A CA 1
ATOM 2068 C C . ARG A 1 254 ? 11.425 7.078 -6.868 1.00 88.56 254 ARG A C 1
ATOM 2070 O O . ARG A 1 254 ? 12.253 6.170 -6.949 1.00 88.56 254 ARG A O 1
ATOM 2077 N N . ASN A 1 255 ? 10.901 7.466 -5.711 1.00 87.00 255 ASN A N 1
ATOM 2078 C CA . ASN A 1 255 ? 11.057 6.651 -4.509 1.00 87.00 255 ASN A CA 1
ATOM 2079 C C . ASN A 1 255 ? 10.150 5.403 -4.594 1.00 87.00 255 ASN A C 1
ATOM 2081 O O . ASN A 1 255 ? 9.179 5.379 -5.353 1.00 87.00 255 ASN A O 1
ATOM 2085 N N . VAL A 1 256 ? 10.460 4.361 -3.822 1.00 87.94 256 VAL A N 1
ATOM 2086 C CA . VAL A 1 256 ? 9.742 3.076 -3.867 1.00 87.94 256 VAL A CA 1
ATOM 2087 C C . VAL A 1 256 ? 8.251 3.201 -3.531 1.00 87.94 256 VAL A C 1
ATOM 2089 O O . VAL A 1 256 ? 7.435 2.502 -4.123 1.00 87.94 256 VAL A O 1
ATOM 2092 N N . ILE A 1 257 ? 7.863 4.140 -2.664 1.00 88.62 257 ILE A N 1
ATOM 2093 C CA . ILE A 1 257 ? 6.452 4.372 -2.315 1.00 88.62 257 ILE A CA 1
ATOM 2094 C C . ILE A 1 257 ? 5.694 4.958 -3.494 1.00 88.62 257 ILE A C 1
ATOM 2096 O O . ILE A 1 257 ? 4.626 4.465 -3.844 1.00 88.62 257 ILE A O 1
ATOM 2100 N N . GLN A 1 258 ? 6.274 5.960 -4.151 1.00 90.62 258 GLN A N 1
ATOM 2101 C CA . GLN A 1 258 ? 5.720 6.509 -5.381 1.00 90.62 258 GLN A CA 1
ATOM 2102 C C . GLN A 1 258 ? 5.592 5.419 -6.453 1.00 90.62 258 GLN A C 1
ATOM 2104 O O . GLN A 1 258 ? 4.542 5.296 -7.070 1.00 90.62 258 GLN A O 1
ATOM 2109 N N . PHE A 1 259 ? 6.614 4.574 -6.623 1.00 92.38 259 PHE A N 1
ATOM 2110 C CA . PHE A 1 259 ? 6.562 3.449 -7.559 1.00 92.38 259 PHE A CA 1
ATOM 2111 C C . PHE A 1 259 ? 5.395 2.486 -7.273 1.00 92.38 259 PHE A C 1
ATOM 2113 O O . PHE A 1 259 ? 4.675 2.106 -8.198 1.00 92.38 259 PHE A O 1
ATOM 2120 N N . LEU A 1 260 ? 5.195 2.103 -6.008 1.00 92.62 260 LEU A N 1
ATOM 2121 C CA . LEU A 1 260 ? 4.111 1.208 -5.593 1.00 92.62 260 LEU A CA 1
ATOM 2122 C C . LEU A 1 260 ? 2.726 1.845 -5.777 1.00 92.62 260 LEU A C 1
ATOM 2124 O O . LEU A 1 260 ? 1.806 1.190 -6.267 1.00 92.62 260 LEU A O 1
ATOM 2128 N N . LEU A 1 261 ? 2.576 3.125 -5.432 1.00 92.56 261 LEU A N 1
ATOM 2129 C CA . LEU A 1 261 ? 1.324 3.867 -5.608 1.00 92.56 261 LEU A CA 1
ATOM 2130 C C . LEU A 1 261 ? 0.981 4.082 -7.090 1.00 92.56 261 LEU A C 1
ATOM 2132 O O . LEU A 1 261 ? -0.181 3.931 -7.471 1.00 92.56 261 LEU A O 1
ATOM 2136 N N . ASP A 1 262 ? 1.976 4.349 -7.940 1.00 92.44 262 ASP A N 1
ATOM 2137 C CA . ASP A 1 262 ? 1.790 4.401 -9.394 1.00 92.44 262 ASP A CA 1
ATOM 2138 C C . ASP A 1 262 ? 1.286 3.049 -9.925 1.00 92.44 262 ASP A C 1
ATOM 2140 O O . ASP A 1 262 ? 0.408 3.001 -10.789 1.00 92.44 262 ASP A O 1
ATOM 2144 N N . TYR A 1 263 ? 1.827 1.936 -9.412 1.00 92.69 263 TYR A N 1
ATOM 2145 C CA . TYR A 1 263 ? 1.399 0.599 -9.822 1.00 92.69 263 TYR A CA 1
ATOM 2146 C C . TYR A 1 263 ? -0.037 0.298 -9.382 1.00 92.69 263 TYR A C 1
ATOM 2148 O O . TYR A 1 263 ? -0.839 -0.158 -10.195 1.00 92.69 263 TYR A O 1
ATOM 2156 N N . HIS A 1 264 ? -0.404 0.655 -8.149 1.00 90.62 264 HIS A N 1
ATOM 2157 C CA . HIS A 1 264 ? -1.790 0.597 -7.681 1.00 90.62 264 HIS A CA 1
ATOM 2158 C C . HIS A 1 264 ? -2.752 1.361 -8.580 1.00 90.62 264 HIS A C 1
ATOM 2160 O O . HIS A 1 264 ? -3.807 0.840 -8.946 1.00 90.62 264 HIS A O 1
ATOM 2166 N N . PHE A 1 265 ? -2.397 2.598 -8.931 1.00 91.12 265 PHE A N 1
ATOM 2167 C CA . PHE A 1 265 ? -3.244 3.420 -9.779 1.00 91.12 265 PHE A CA 1
ATOM 2168 C C . PHE A 1 265 ? -3.458 2.763 -11.146 1.00 91.12 265 PHE A C 1
ATOM 2170 O O . PHE A 1 265 ? -4.597 2.667 -11.590 1.00 91.12 265 PHE A O 1
ATOM 2177 N N . LYS A 1 266 ? -2.401 2.220 -11.769 1.00 90.56 266 LYS A N 1
ATOM 2178 C CA . LYS A 1 266 ? -2.517 1.478 -13.039 1.00 90.56 266 LYS A CA 1
ATOM 2179 C C . LYS A 1 266 ? -3.488 0.304 -12.939 1.00 90.56 266 LYS A C 1
ATOM 2181 O O . LYS A 1 266 ? -4.283 0.105 -13.848 1.00 90.56 266 LYS A O 1
ATOM 2186 N N . ILE A 1 267 ? -3.443 -0.463 -11.849 1.00 88.50 267 ILE A N 1
ATOM 2187 C CA . ILE A 1 267 ? -4.350 -1.604 -11.654 1.00 88.50 267 ILE A CA 1
ATOM 2188 C C . ILE A 1 267 ? -5.788 -1.118 -11.479 1.00 88.50 267 ILE A C 1
ATOM 2190 O O . ILE A 1 267 ? -6.691 -1.681 -12.086 1.00 88.50 267 ILE A O 1
ATOM 2194 N N . LEU A 1 268 ? -6.010 -0.074 -10.672 1.00 87.50 268 LEU A N 1
ATOM 2195 C CA . LEU A 1 268 ? -7.342 0.513 -10.491 1.00 87.50 268 LEU A CA 1
ATOM 2196 C C . LEU A 1 268 ? -7.924 1.063 -11.796 1.00 87.50 268 LEU A C 1
ATOM 2198 O O . LEU A 1 268 ? -9.131 0.969 -11.997 1.00 87.50 268 LEU A O 1
ATOM 2202 N N . ASP A 1 269 ? -7.084 1.634 -12.654 1.00 87.00 269 ASP A N 1
ATOM 2203 C CA . ASP A 1 269 ? -7.491 2.215 -13.931 1.00 87.00 269 ASP A CA 1
ATOM 2204 C C . ASP A 1 269 ? -7.811 1.122 -14.967 1.00 87.00 269 ASP A C 1
ATOM 2206 O O . ASP A 1 269 ? -8.935 1.041 -15.468 1.00 87.00 269 ASP A O 1
ATOM 2210 N N . ILE A 1 270 ? -6.863 0.204 -15.198 1.00 85.62 270 ILE A N 1
ATOM 2211 C CA . ILE A 1 270 ? -6.980 -0.890 -16.180 1.00 85.62 270 ILE A CA 1
ATOM 2212 C C . ILE A 1 270 ? -8.070 -1.892 -15.777 1.00 85.62 270 ILE A C 1
ATOM 2214 O O . ILE A 1 270 ? -8.794 -2.397 -16.631 1.00 85.62 270 ILE A O 1
ATOM 2218 N N . LEU A 1 271 ? -8.216 -2.174 -14.478 1.00 80.38 271 LEU A N 1
ATOM 2219 C CA . LEU A 1 271 ? -9.193 -3.129 -13.939 1.00 80.38 271 LEU A CA 1
ATOM 2220 C C . LEU A 1 271 ? -10.369 -2.448 -13.253 1.00 80.38 271 LEU A C 1
ATOM 2222 O O . LEU A 1 271 ? -10.983 -3.021 -12.360 1.00 80.38 271 LEU A O 1
ATOM 2226 N N . SER A 1 272 ? -10.721 -1.242 -13.690 1.00 79.12 272 SER A N 1
ATOM 2227 C CA . SER A 1 272 ? -11.835 -0.472 -13.127 1.00 79.12 272 SER A CA 1
ATOM 2228 C C . SER A 1 272 ? -13.199 -1.177 -13.227 1.00 79.12 272 SER A C 1
ATOM 2230 O O . SER A 1 272 ? -14.087 -0.918 -12.411 1.00 79.12 272 SER A O 1
ATOM 2232 N N . GLU A 1 273 ? -13.371 -2.086 -14.191 1.00 76.19 273 GLU A N 1
ATOM 2233 C CA . GLU A 1 273 ? -14.607 -2.857 -14.400 1.00 76.19 273 GLU A CA 1
ATOM 2234 C C . GLU A 1 273 ? -14.591 -4.249 -13.753 1.00 76.19 273 GLU A C 1
ATOM 2236 O O . GLU A 1 273 ? -15.636 -4.893 -13.634 1.00 76.19 273 GLU A O 1
ATOM 2241 N N . VAL A 1 274 ? -13.427 -4.713 -13.294 1.00 76.25 274 VAL A N 1
ATOM 2242 C CA . VAL A 1 274 ? -13.259 -6.036 -12.687 1.00 76.25 274 VAL A CA 1
ATOM 2243 C C . VAL A 1 274 ? -13.041 -5.860 -11.184 1.00 76.25 274 VAL A C 1
ATOM 2245 O O . VAL A 1 274 ? -12.256 -5.011 -10.765 1.00 76.25 274 VAL A O 1
ATOM 2248 N N . PRO A 1 275 ? -13.710 -6.636 -10.317 1.00 77.00 275 PRO A N 1
ATOM 2249 C CA . PRO A 1 275 ? -13.395 -6.604 -8.898 1.00 77.00 275 PRO A CA 1
ATOM 2250 C C . PRO A 1 275 ? -11.903 -6.897 -8.659 1.00 77.00 275 PRO A C 1
ATOM 2252 O O . PRO A 1 275 ? -11.368 -7.876 -9.178 1.00 77.00 275 PRO A O 1
ATOM 2255 N N . THR A 1 276 ? -11.244 -6.056 -7.861 1.00 80.75 276 THR A N 1
ATOM 2256 C CA . THR A 1 276 ? -9.850 -6.246 -7.434 1.00 80.75 276 THR A CA 1
ATOM 2257 C C . THR A 1 276 ? -9.725 -6.115 -5.920 1.00 80.75 276 THR A C 1
ATOM 2259 O O . THR A 1 276 ? -10.439 -5.324 -5.299 1.00 80.75 276 THR A O 1
ATOM 2262 N N . PHE A 1 277 ? -8.809 -6.869 -5.315 1.00 83.31 277 PHE A N 1
ATOM 2263 C CA . PHE A 1 277 ? -8.414 -6.705 -3.913 1.00 83.31 277 PHE A CA 1
ATOM 2264 C C . PHE A 1 277 ? -6.917 -6.415 -3.850 1.00 83.31 277 PHE A C 1
ATOM 2266 O O . PHE A 1 277 ? -6.111 -7.292 -4.136 1.00 83.31 277 PHE A O 1
ATOM 2273 N N . GLN A 1 278 ? -6.530 -5.191 -3.510 1.00 86.81 278 GLN A N 1
ATOM 2274 C CA . GLN A 1 278 ? -5.135 -4.760 -3.536 1.00 86.81 278 GLN A CA 1
ATOM 2275 C C . GLN A 1 278 ? -4.683 -4.334 -2.142 1.00 86.81 278 GLN A C 1
ATOM 2277 O O . GLN A 1 278 ? -5.330 -3.499 -1.512 1.00 86.81 278 GLN A O 1
ATOM 2282 N N . VAL A 1 279 ? -3.554 -4.868 -1.684 1.00 86.44 279 VAL A N 1
ATOM 2283 C CA . VAL A 1 279 ? -2.925 -4.513 -0.409 1.00 86.44 279 VAL A CA 1
ATOM 2284 C C . VAL A 1 279 ? -1.500 -4.047 -0.673 1.00 86.44 279 VAL A C 1
ATOM 2286 O O . VAL A 1 279 ? -0.723 -4.797 -1.253 1.00 86.44 279 VAL A O 1
ATOM 2289 N N . THR A 1 280 ? -1.143 -2.852 -0.205 1.00 87.44 280 THR A N 1
ATOM 2290 C CA . THR A 1 280 ? 0.260 -2.425 -0.102 1.00 87.44 280 THR A CA 1
ATOM 2291 C C . THR A 1 280 ? 0.659 -2.236 1.342 1.00 87.44 280 THR A C 1
ATOM 2293 O O . THR A 1 280 ? -0.078 -1.630 2.121 1.00 87.44 280 THR A O 1
ATOM 2296 N N . TRP A 1 281 ? 1.852 -2.719 1.666 1.00 86.50 281 TRP A N 1
ATOM 2297 C CA . TRP A 1 281 ? 2.471 -2.628 2.974 1.00 86.50 281 TRP A CA 1
ATOM 2298 C C . TRP A 1 281 ? 3.917 -2.151 2.828 1.00 86.50 281 TRP A C 1
ATOM 2300 O O . TRP A 1 281 ? 4.842 -2.959 2.746 1.00 86.50 281 TRP A O 1
ATOM 2310 N N . PRO A 1 282 ? 4.152 -0.835 2.747 1.00 83.38 282 PRO A N 1
ATOM 2311 C CA . PRO A 1 282 ? 5.495 -0.316 2.700 1.00 83.38 282 PRO A CA 1
ATOM 2312 C C . PRO A 1 282 ? 6.091 -0.219 4.105 1.00 83.38 282 PRO A C 1
ATOM 2314 O O . PRO A 1 282 ? 5.478 0.321 5.027 1.00 83.38 282 PRO A O 1
ATOM 2317 N N . CYS A 1 283 ? 7.327 -0.659 4.265 1.00 77.06 283 CYS A N 1
ATOM 2318 C CA . CYS A 1 283 ? 8.091 -0.507 5.492 1.00 77.06 283 CYS A CA 1
ATOM 2319 C C . CYS A 1 283 ? 8.924 0.783 5.476 1.00 77.06 283 CYS A C 1
ATOM 2321 O O . CYS A 1 283 ? 8.971 1.505 6.468 1.00 77.06 283 CYS A O 1
ATOM 2323 N N . TRP A 1 284 ? 9.565 1.143 4.368 1.00 73.31 284 TRP A N 1
ATOM 2324 C CA . TRP A 1 284 ? 10.492 2.273 4.299 1.00 73.31 284 TRP A CA 1
ATOM 2325 C C . TRP A 1 284 ? 9.899 3.504 3.606 1.00 73.31 284 TRP A C 1
ATOM 2327 O O . TRP A 1 284 ? 9.101 3.385 2.691 1.00 73.31 284 TRP A O 1
ATOM 2337 N N . PRO A 1 285 ? 10.298 4.731 3.988 1.00 68.56 285 PRO A N 1
ATOM 2338 C CA . PRO A 1 285 ? 11.079 5.111 5.170 1.00 68.56 285 PRO A CA 1
ATOM 2339 C C . PRO A 1 285 ? 10.266 5.159 6.481 1.00 68.56 285 PRO A C 1
ATOM 2341 O O . PRO A 1 285 ? 10.784 5.599 7.503 1.00 68.56 285 PRO A O 1
ATOM 2344 N N . GLN A 1 286 ? 8.992 4.771 6.464 1.00 71.25 286 GLN A N 1
ATOM 2345 C CA . GLN A 1 286 ? 8.009 5.076 7.512 1.00 71.25 286 GLN A CA 1
ATOM 2346 C C . GLN A 1 286 ? 8.114 4.259 8.814 1.00 71.25 286 GLN A C 1
ATOM 2348 O O . GLN A 1 286 ? 7.804 4.806 9.868 1.00 71.25 286 GLN A O 1
ATOM 2353 N N . HIS A 1 287 ? 8.604 3.017 8.773 1.00 71.06 287 HIS A N 1
ATOM 2354 C CA . HIS A 1 287 ? 8.628 2.083 9.909 1.00 71.06 287 HIS A CA 1
ATOM 2355 C C . HIS A 1 287 ? 9.615 2.482 11.023 1.00 71.06 287 HIS A C 1
ATOM 2357 O O . HIS A 1 287 ? 9.233 2.555 12.186 1.00 71.06 287 HIS A O 1
ATOM 2363 N N . ASP A 1 288 ? 10.879 2.778 10.693 1.00 62.06 288 ASP A N 1
ATOM 2364 C CA . ASP A 1 288 ? 11.941 2.963 11.704 1.00 62.06 288 ASP A CA 1
ATOM 2365 C C . ASP A 1 288 ? 12.325 4.425 11.977 1.00 62.06 288 ASP A C 1
ATOM 2367 O O . ASP A 1 288 ? 13.096 4.712 12.903 1.00 62.06 288 ASP A O 1
ATOM 2371 N N . LEU A 1 289 ? 11.817 5.354 11.166 1.00 63.69 289 LEU A N 1
ATOM 2372 C CA . LEU A 1 289 ? 12.246 6.749 11.160 1.00 63.69 289 LEU A CA 1
ATOM 2373 C C . LEU A 1 289 ? 11.095 7.666 11.574 1.00 63.69 289 LEU A C 1
ATOM 2375 O O . LEU A 1 289 ? 10.215 7.973 10.769 1.00 63.69 289 LEU A O 1
ATOM 2379 N N . GLY A 1 290 ? 11.131 8.163 12.813 1.00 62.28 290 GLY A N 1
ATOM 2380 C CA . GLY A 1 290 ? 10.206 9.200 13.261 1.00 62.28 290 GLY A CA 1
ATOM 2381 C C . GLY A 1 290 ? 10.215 10.402 12.309 1.00 62.28 290 GLY A C 1
ATOM 2382 O O . GLY A 1 290 ? 11.272 10.917 11.934 1.00 62.28 290 GLY A O 1
ATOM 2383 N N . GLY A 1 291 ? 9.028 10.826 11.871 1.00 61.41 291 GLY A N 1
ATOM 2384 C CA . GLY A 1 291 ? 8.848 11.992 11.001 1.00 61.41 291 GLY A CA 1
ATOM 2385 C C . GLY A 1 291 ? 9.043 11.765 9.511 1.00 61.41 291 GLY A C 1
ATOM 2386 O O . GLY A 1 291 ? 8.807 12.692 8.733 1.00 61.41 291 GLY A O 1
ATOM 2387 N N . SER A 1 292 ? 9.401 10.553 9.086 1.00 64.94 292 SER A N 1
ATOM 2388 C CA . SER A 1 292 ? 9.571 10.241 7.667 1.00 64.94 292 SER A CA 1
ATOM 2389 C C . SER A 1 292 ? 8.256 10.230 6.880 1.00 64.94 292 SER A C 1
ATOM 2391 O O . SER A 1 292 ? 8.272 10.364 5.666 1.00 64.94 292 SER A O 1
ATOM 2393 N N . LEU A 1 293 ? 7.094 10.175 7.529 1.00 69.44 293 LEU A N 1
ATOM 2394 C CA . LEU A 1 293 ? 5.818 10.367 6.833 1.00 69.44 293 LEU A CA 1
ATOM 2395 C C . LEU A 1 293 ? 5.659 11.738 6.204 1.00 69.44 293 LEU A C 1
ATOM 2397 O O . LEU A 1 293 ? 5.051 11.850 5.148 1.00 69.44 293 LEU A O 1
ATOM 2401 N N . ARG A 1 294 ? 6.215 12.782 6.831 1.00 70.69 294 ARG A N 1
ATOM 2402 C CA . ARG A 1 294 ? 6.190 14.126 6.246 1.00 70.69 294 ARG A CA 1
ATOM 2403 C C . ARG A 1 294 ? 6.849 14.130 4.864 1.00 70.69 294 ARG A C 1
ATOM 2405 O O . ARG A 1 294 ? 6.474 14.925 4.015 1.00 70.69 294 ARG A O 1
ATOM 2412 N N . ILE A 1 295 ? 7.802 13.224 4.656 1.00 70.25 295 ILE A N 1
ATOM 2413 C CA . ILE A 1 295 ? 8.503 13.023 3.387 1.00 70.25 295 ILE A CA 1
ATOM 2414 C C . ILE A 1 295 ? 7.560 12.497 2.314 1.00 70.25 295 ILE A C 1
ATOM 2416 O O . ILE A 1 295 ? 7.662 12.857 1.148 1.00 70.25 295 ILE A O 1
ATOM 2420 N N . LEU A 1 296 ? 6.629 11.646 2.723 1.00 77.00 296 LEU A N 1
ATOM 2421 C CA . LEU A 1 296 ? 5.685 10.987 1.840 1.00 77.00 296 LEU A CA 1
ATOM 2422 C C . LEU A 1 296 ? 4.360 11.750 1.720 1.00 77.00 296 LEU A C 1
ATOM 2424 O O . LEU A 1 296 ? 3.505 11.307 0.962 1.00 77.00 296 LEU A O 1
ATOM 2428 N N . ASP A 1 297 ? 4.180 12.873 2.426 1.00 79.50 297 ASP A N 1
ATOM 2429 C CA . ASP A 1 297 ? 2.914 13.620 2.461 1.00 79.50 297 ASP A CA 1
ATOM 2430 C C . ASP A 1 297 ? 2.479 14.038 1.053 1.00 79.50 297 ASP A C 1
ATOM 2432 O O . ASP A 1 297 ? 1.388 13.679 0.616 1.00 79.50 297 ASP A O 1
ATOM 2436 N N . ASP A 1 298 ? 3.375 14.667 0.284 1.00 83.69 298 ASP A N 1
ATOM 2437 C CA . ASP A 1 298 ? 3.106 15.032 -1.112 1.00 83.69 298 ASP A CA 1
ATOM 2438 C C . ASP A 1 298 ? 2.884 13.795 -1.995 1.00 83.69 298 ASP A C 1
ATOM 2440 O O . ASP A 1 298 ? 2.038 13.810 -2.887 1.00 83.69 298 ASP A O 1
ATOM 2444 N N . THR A 1 299 ? 3.604 12.699 -1.736 1.00 85.75 299 THR A N 1
ATOM 2445 C CA . THR A 1 299 ? 3.472 11.449 -2.505 1.00 85.75 299 THR A CA 1
ATOM 2446 C C . THR A 1 299 ? 2.076 10.839 -2.320 1.00 85.75 299 THR A C 1
ATOM 2448 O O . THR A 1 299 ? 1.384 10.569 -3.303 1.00 85.75 299 THR A O 1
ATOM 2451 N N . TYR A 1 300 ? 1.618 10.680 -1.076 1.00 87.81 300 TYR A N 1
ATOM 2452 C CA . TYR A 1 300 ? 0.278 10.176 -0.771 1.00 87.81 300 TYR A CA 1
ATOM 2453 C C . TYR A 1 300 ? -0.818 11.168 -1.172 1.00 87.81 300 TYR A C 1
ATOM 2455 O O . TYR A 1 300 ? -1.831 10.761 -1.737 1.00 87.81 300 TYR A O 1
ATOM 2463 N N . SER A 1 301 ? -0.625 12.465 -0.921 1.00 89.50 301 SER A N 1
ATOM 2464 C CA . SER A 1 301 ? -1.578 13.521 -1.284 1.00 89.50 301 SER A CA 1
ATOM 2465 C C . SER A 1 301 ? -1.831 13.546 -2.790 1.00 89.50 301 SER A C 1
ATOM 2467 O O . SER A 1 301 ? -2.986 13.522 -3.220 1.00 89.50 301 SER A O 1
ATOM 2469 N N . ASN A 1 302 ? -0.769 13.494 -3.601 1.00 90.56 302 ASN A N 1
ATOM 2470 C CA . ASN A 1 302 ? -0.888 13.411 -5.054 1.00 90.56 302 ASN A CA 1
ATOM 2471 C C . ASN A 1 302 ? -1.602 12.128 -5.488 1.00 90.56 302 ASN A C 1
ATOM 2473 O O . ASN A 1 302 ? -2.507 12.201 -6.313 1.00 90.56 302 ASN A O 1
ATOM 2477 N N . PHE A 1 303 ? -1.272 10.975 -4.898 1.00 91.50 303 PHE A N 1
ATOM 2478 C CA . PHE A 1 303 ? -1.974 9.722 -5.185 1.00 91.50 303 PHE A CA 1
ATOM 2479 C C . PHE A 1 303 ? -3.479 9.817 -4.892 1.00 91.50 303 PHE A C 1
ATOM 2481 O O . PHE A 1 303 ? -4.300 9.528 -5.765 1.00 91.50 303 PHE A O 1
ATOM 2488 N N . PHE A 1 304 ? -3.864 10.270 -3.694 1.00 91.56 304 PHE A N 1
ATOM 2489 C CA . PHE A 1 304 ? -5.276 10.406 -3.331 1.00 91.56 304 PHE A CA 1
ATOM 2490 C C . PHE A 1 304 ? -5.993 11.442 -4.190 1.00 91.56 304 PHE A C 1
ATOM 2492 O O . PHE A 1 304 ? -7.157 11.235 -4.531 1.00 91.56 304 PHE A O 1
ATOM 2499 N N . LYS A 1 305 ? -5.309 12.524 -4.578 1.00 92.56 305 LYS A N 1
ATOM 2500 C CA . LYS A 1 305 ? -5.843 13.519 -5.506 1.00 92.56 305 LYS A CA 1
ATOM 2501 C C . LYS A 1 305 ? -6.144 12.884 -6.864 1.00 92.56 305 LYS A C 1
ATOM 2503 O O . LYS A 1 305 ? -7.287 12.970 -7.305 1.00 92.56 305 LYS A O 1
ATOM 2508 N N . THR A 1 306 ? -5.191 12.173 -7.462 1.00 91.19 306 THR A N 1
ATOM 2509 C CA . THR A 1 306 ? -5.381 11.478 -8.745 1.00 91.19 306 THR A CA 1
ATOM 2510 C C . THR A 1 306 ? -6.523 10.461 -8.670 1.00 91.19 306 THR A C 1
ATOM 2512 O O . THR A 1 306 ? -7.412 10.460 -9.520 1.00 91.19 306 THR A O 1
ATOM 2515 N N . VAL A 1 307 ? -6.572 9.641 -7.612 1.00 90.50 307 VAL A N 1
ATOM 2516 C CA . VAL A 1 307 ? -7.687 8.704 -7.374 1.00 90.50 307 VAL A CA 1
ATOM 2517 C C . VAL A 1 307 ? -9.020 9.448 -7.243 1.00 90.50 307 VAL A C 1
ATOM 2519 O O . VAL A 1 307 ? -10.036 8.981 -7.752 1.00 90.50 307 VAL A O 1
ATOM 2522 N N . SER A 1 308 ? -9.033 10.613 -6.590 1.00 89.69 308 SER A N 1
ATOM 2523 C CA . SER A 1 308 ? -10.248 11.408 -6.385 1.00 89.69 308 SER A CA 1
ATOM 2524 C C . SER A 1 308 ? -10.768 12.102 -7.646 1.00 89.69 308 SER A C 1
ATOM 2526 O O . SER A 1 308 ? -11.964 12.371 -7.753 1.00 89.69 308 SER A O 1
ATOM 2528 N N . GLU A 1 309 ? -9.887 12.385 -8.605 1.00 91.19 309 GLU A N 1
ATOM 2529 C CA . GLU A 1 309 ? -10.237 13.009 -9.882 1.00 91.19 309 GLU A CA 1
ATOM 2530 C C . GLU A 1 309 ? -10.859 11.994 -10.859 1.00 91.19 309 GLU A C 1
ATOM 2532 O O . GLU A 1 309 ? -11.653 12.376 -11.724 1.00 91.19 309 GLU A O 1
ATOM 2537 N N . ASN A 1 310 ? -10.599 10.693 -10.678 1.00 89.25 310 ASN A N 1
ATOM 2538 C CA . ASN A 1 310 ? -11.206 9.625 -11.469 1.00 89.25 310 ASN A CA 1
ATOM 2539 C C . ASN A 1 310 ? -12.524 9.125 -10.836 1.00 89.25 310 ASN A C 1
ATOM 2541 O O . ASN A 1 310 ? -12.552 8.264 -9.952 1.00 89.25 310 ASN A O 1
ATOM 2545 N N . LYS A 1 311 ? -13.654 9.646 -11.332 1.00 88.00 311 LYS A N 1
ATOM 2546 C CA . LYS A 1 311 ? -15.000 9.277 -10.850 1.00 88.00 311 LYS A CA 1
ATOM 2547 C C . LYS A 1 311 ? -15.312 7.785 -10.994 1.00 88.00 311 LYS A C 1
ATOM 2549 O O . LYS A 1 311 ? -16.027 7.250 -10.154 1.00 88.00 311 LYS A O 1
ATOM 2554 N N . GLN A 1 312 ? -14.793 7.121 -12.028 1.00 87.94 312 GLN A N 1
ATOM 2555 C CA . GLN A 1 312 ? -15.041 5.697 -12.261 1.00 87.94 312 GLN A CA 1
ATOM 2556 C C . GLN A 1 312 ? -14.383 4.835 -11.178 1.00 87.94 312 GLN A C 1
ATOM 2558 O O . GLN A 1 312 ? -15.008 3.899 -10.679 1.00 87.94 312 GLN A O 1
ATOM 2563 N N . ILE A 1 313 ? -13.173 5.203 -10.745 1.00 89.12 313 ILE A N 1
ATOM 2564 C CA . ILE A 1 313 ? -12.490 4.536 -9.630 1.00 89.12 313 ILE A CA 1
ATOM 2565 C C . ILE A 1 313 ? -13.294 4.716 -8.334 1.00 89.12 313 ILE A C 1
ATOM 2567 O O . ILE A 1 313 ? -13.620 3.732 -7.665 1.00 89.12 313 ILE A O 1
ATOM 2571 N N . LEU A 1 314 ? -13.671 5.950 -7.977 1.00 90.19 314 LEU A N 1
ATOM 2572 C CA . LEU A 1 314 ? -14.392 6.226 -6.723 1.00 90.19 314 LEU A CA 1
ATOM 2573 C C . LEU A 1 314 ? -15.804 5.633 -6.656 1.00 90.19 314 LEU A C 1
ATOM 2575 O O . LEU A 1 314 ? -16.320 5.372 -5.566 1.00 90.19 314 LEU A O 1
ATOM 2579 N N . GLU A 1 315 ? -16.430 5.411 -7.807 1.00 90.38 315 GLU A N 1
ATOM 2580 C CA . GLU A 1 315 ? -17.772 4.847 -7.902 1.00 90.38 315 GLU A CA 1
ATOM 2581 C C . GLU A 1 315 ? -17.850 3.452 -7.265 1.00 90.38 315 GLU A C 1
ATOM 2583 O O . GLU A 1 315 ? -18.824 3.143 -6.572 1.00 90.38 315 GLU A O 1
ATOM 2588 N N . ASN A 1 316 ? -16.800 2.640 -7.435 1.00 86.62 316 ASN A N 1
ATOM 2589 C CA . ASN A 1 316 ? -16.792 1.224 -7.061 1.00 86.62 316 ASN A CA 1
ATOM 2590 C C . ASN A 1 316 ? -15.662 0.815 -6.101 1.00 86.62 316 ASN A C 1
ATOM 2592 O O . ASN A 1 316 ? -15.589 -0.369 -5.761 1.00 86.62 316 ASN A O 1
ATOM 2596 N N . THR A 1 317 ? -14.817 1.745 -5.639 1.00 88.81 317 THR A N 1
ATOM 2597 C CA . THR A 1 317 ? -13.650 1.433 -4.791 1.00 88.81 317 THR A CA 1
ATOM 2598 C C . THR A 1 317 ? -13.881 1.752 -3.315 1.00 88.81 317 THR A C 1
ATOM 2600 O O . THR A 1 317 ? -14.198 2.883 -2.947 1.00 88.81 317 THR A O 1
ATOM 2603 N N . LEU A 1 318 ? -13.694 0.748 -2.458 1.00 90.94 318 LEU A N 1
ATOM 2604 C CA . LEU A 1 318 ? -13.496 0.911 -1.024 1.00 90.94 318 LEU A CA 1
ATOM 2605 C C . LEU A 1 318 ? -12.013 1.178 -0.787 1.00 90.94 318 LEU A C 1
ATOM 2607 O O . LEU A 1 318 ? -11.180 0.317 -1.061 1.00 90.94 318 LEU A O 1
ATOM 2611 N N . LEU A 1 319 ? -11.698 2.346 -0.244 1.00 92.19 319 LEU A N 1
ATOM 2612 C CA . LEU A 1 319 ? -10.340 2.694 0.148 1.00 92.19 319 LEU A CA 1
ATOM 2613 C C . LEU A 1 319 ? -10.218 2.610 1.668 1.00 92.19 319 LEU A C 1
ATOM 2615 O O . LEU A 1 319 ? -10.985 3.253 2.388 1.00 92.19 319 LEU A O 1
ATOM 2619 N N . ILE A 1 320 ? -9.244 1.840 2.142 1.00 91.19 320 ILE A N 1
ATOM 2620 C CA . ILE A 1 320 ? -8.876 1.743 3.551 1.00 91.19 320 ILE A CA 1
ATOM 2621 C C . ILE A 1 320 ? -7.404 2.118 3.681 1.00 91.19 320 ILE A C 1
ATOM 2623 O O . ILE A 1 320 ? -6.553 1.554 2.999 1.00 91.19 320 ILE A O 1
ATOM 2627 N N . VAL A 1 321 ? -7.111 3.066 4.565 1.00 90.81 321 VAL A N 1
ATOM 2628 C CA . VAL A 1 321 ? -5.749 3.451 4.940 1.00 90.81 321 VAL A CA 1
ATOM 2629 C C . VAL A 1 321 ? -5.608 3.225 6.435 1.00 90.81 321 VAL A C 1
ATOM 2631 O O . VAL A 1 321 ? -6.374 3.784 7.219 1.00 90.81 321 VAL A O 1
ATOM 2634 N N . THR A 1 322 ? -4.672 2.386 6.852 1.00 89.12 322 THR A N 1
ATOM 2635 C CA . THR A 1 322 ? -4.473 2.061 8.271 1.00 89.12 322 THR A CA 1
ATOM 2636 C C . THR A 1 322 ? -3.028 1.669 8.544 1.00 89.12 322 THR A C 1
ATOM 2638 O O . THR A 1 322 ? -2.220 1.726 7.634 1.00 89.12 322 THR A O 1
ATOM 2641 N N . SER A 1 323 ? -2.698 1.274 9.769 1.00 83.38 323 SER A N 1
ATOM 2642 C CA . SER A 1 323 ? -1.394 0.717 10.133 1.00 83.38 323 SER A CA 1
ATOM 2643 C C . SER A 1 323 ? -1.586 -0.600 10.885 1.00 83.38 323 SER A C 1
ATOM 2645 O O . SER A 1 323 ? -2.677 -0.890 11.376 1.00 83.38 323 SER A O 1
ATOM 2647 N N . ASP A 1 324 ? -0.547 -1.410 11.016 1.00 78.44 324 ASP A N 1
ATOM 2648 C CA . ASP A 1 324 ? -0.534 -2.568 11.916 1.00 78.44 324 ASP A CA 1
ATOM 2649 C C . ASP A 1 324 ? -0.294 -2.165 13.375 1.00 78.44 324 ASP A C 1
ATOM 2651 O O . ASP A 1 324 ? -0.855 -2.761 14.297 1.00 78.44 324 ASP A O 1
ATOM 2655 N N . HIS A 1 325 ? 0.496 -1.112 13.574 1.00 82.62 325 HIS A N 1
ATOM 2656 C CA . HIS A 1 325 ? 0.734 -0.460 14.852 1.00 82.62 325 HIS A CA 1
ATOM 2657 C C . HIS A 1 325 ? 0.965 1.048 14.678 1.00 82.62 325 HIS A C 1
ATOM 2659 O O . HIS A 1 325 ? 1.241 1.532 13.582 1.00 82.62 325 HIS A O 1
ATOM 2665 N N . GLY A 1 326 ? 0.857 1.816 15.763 1.00 79.06 326 GLY A N 1
ATOM 2666 C CA . GLY A 1 326 ? 1.299 3.211 15.771 1.00 79.06 326 GLY A CA 1
ATOM 2667 C C . GLY A 1 326 ? 2.818 3.322 15.934 1.00 79.06 326 GLY A C 1
ATOM 2668 O O . GLY A 1 326 ? 3.532 2.332 15.787 1.00 79.06 326 GLY A O 1
ATOM 2669 N N . PHE A 1 327 ? 3.362 4.496 16.255 1.00 75.81 327 PHE A N 1
ATOM 2670 C CA . PHE A 1 327 ? 4.821 4.660 16.243 1.00 75.81 327 PHE A CA 1
ATOM 2671 C C . PHE A 1 327 ? 5.576 3.748 17.212 1.00 75.81 327 PHE A C 1
ATOM 2673 O O . PHE A 1 327 ? 5.328 3.745 18.417 1.00 75.81 327 PHE A O 1
ATOM 2680 N N . TYR A 1 328 ? 6.579 3.040 16.699 1.00 74.81 328 TYR A N 1
ATOM 2681 C CA . TYR A 1 328 ? 7.581 2.380 17.518 1.00 74.81 328 TYR A CA 1
ATOM 2682 C C . TYR A 1 328 ? 8.899 2.293 16.756 1.00 74.81 328 TYR A C 1
ATOM 2684 O O . TYR A 1 328 ? 8.952 1.701 15.687 1.00 74.81 328 TYR A O 1
ATOM 2692 N N . SER A 1 329 ? 9.976 2.819 17.336 1.00 69.69 329 SER A N 1
ATOM 2693 C CA . SER A 1 329 ? 11.324 2.647 16.799 1.00 69.69 329 SER A CA 1
ATOM 2694 C C . SER A 1 329 ? 12.252 2.161 17.901 1.00 69.69 329 SER A C 1
ATOM 2696 O O . SER A 1 329 ? 12.381 2.801 18.941 1.00 69.69 329 SER A O 1
ATOM 2698 N N . LYS A 1 330 ? 12.938 1.034 17.677 1.00 65.81 330 LYS A N 1
ATOM 2699 C CA . LYS A 1 330 ? 13.995 0.560 18.594 1.00 65.81 330 LYS A CA 1
ATOM 2700 C C . LYS A 1 330 ? 15.216 1.481 18.606 1.00 65.81 330 LYS A C 1
ATOM 2702 O O . LYS A 1 330 ? 16.017 1.403 19.528 1.00 65.81 330 LYS A O 1
ATOM 2707 N N . GLN A 1 331 ? 15.381 2.304 17.571 1.00 62.53 331 GLN A N 1
ATOM 2708 C CA . GLN A 1 331 ? 16.486 3.260 17.470 1.00 62.53 331 GLN A CA 1
ATOM 2709 C C . GLN A 1 331 ? 16.254 4.477 18.373 1.00 62.53 331 GLN A C 1
ATOM 2711 O O . GLN A 1 331 ? 17.199 5.179 18.728 1.00 62.53 331 GLN A O 1
ATOM 2716 N N . GLU A 1 332 ? 15.000 4.731 18.750 1.00 64.50 332 GLU A N 1
ATOM 2717 C CA . GLU A 1 332 ? 14.612 5.872 19.562 1.00 64.50 332 GLU A CA 1
ATOM 2718 C C . GLU A 1 332 ? 14.384 5.418 21.003 1.00 64.50 332 GLU A C 1
ATOM 2720 O O . GLU A 1 332 ? 13.395 4.777 21.338 1.00 64.50 332 GLU A O 1
ATOM 2725 N N . ASN A 1 333 ? 15.325 5.754 21.885 1.00 63.16 333 ASN A N 1
ATOM 2726 C CA . ASN A 1 333 ? 15.293 5.263 23.264 1.00 63.16 333 ASN A CA 1
ATOM 2727 C C . ASN A 1 333 ? 14.425 6.105 24.210 1.00 63.16 333 ASN A C 1
ATOM 2729 O O . ASN A 1 333 ? 14.143 5.653 25.314 1.00 63.16 333 ASN A O 1
ATOM 2733 N N . ARG A 1 334 ? 14.027 7.327 23.822 1.00 72.25 334 ARG A N 1
ATOM 2734 C CA . ARG A 1 334 ? 13.295 8.252 24.712 1.00 72.25 334 ARG A CA 1
ATOM 2735 C C . ARG A 1 334 ? 11.823 8.404 24.354 1.00 72.25 334 ARG A C 1
ATOM 2737 O O . ARG A 1 334 ? 10.970 8.188 25.208 1.00 72.25 334 ARG A O 1
ATOM 2744 N N . TYR A 1 335 ? 11.505 8.744 23.103 1.00 76.62 335 TYR A N 1
ATOM 2745 C CA . TYR A 1 335 ? 10.118 9.026 22.731 1.00 76.62 335 TYR A CA 1
ATOM 2746 C C . TYR A 1 335 ? 9.198 7.789 22.799 1.00 76.62 335 TYR A C 1
ATOM 2748 O O . TYR A 1 335 ? 8.192 7.873 23.501 1.00 76.62 335 TYR A O 1
ATOM 2756 N N . PRO A 1 336 ? 9.528 6.618 22.210 1.00 76.06 336 PRO A N 1
ATOM 2757 C CA . PRO A 1 336 ? 8.651 5.435 22.215 1.00 76.06 336 PRO A CA 1
ATOM 2758 C C . PRO A 1 336 ? 8.318 4.850 23.596 1.00 76.06 336 PRO A C 1
ATOM 2760 O O . PRO A 1 336 ? 7.390 4.049 23.709 1.00 76.06 336 PRO A O 1
ATOM 2763 N N . VAL A 1 337 ? 9.086 5.206 24.632 1.00 78.06 337 VAL A N 1
ATOM 2764 C CA . VAL A 1 337 ? 8.853 4.788 26.027 1.00 78.06 337 VAL A CA 1
ATOM 2765 C C . VAL A 1 337 ? 8.244 5.895 26.895 1.00 78.06 337 VAL A C 1
ATOM 2767 O O . VAL A 1 337 ? 7.865 5.626 28.030 1.00 78.06 337 VAL A O 1
ATOM 2770 N N . SER A 1 338 ? 8.125 7.122 26.375 1.00 78.69 338 SER A N 1
ATOM 2771 C CA . SER A 1 338 ? 7.389 8.211 27.028 1.00 78.69 338 SER A CA 1
ATOM 2772 C C . SER A 1 338 ? 5.882 7.936 27.027 1.00 78.69 338 SER A C 1
ATOM 2774 O O . SER A 1 338 ? 5.390 7.151 26.213 1.00 78.69 338 SER A O 1
ATOM 2776 N N . PHE A 1 339 ? 5.125 8.628 27.884 1.00 78.81 339 PHE A N 1
ATOM 2777 C CA . PHE A 1 339 ? 3.660 8.547 27.880 1.00 78.81 339 PHE A CA 1
ATOM 2778 C C . PHE A 1 339 ? 3.081 8.814 26.479 1.00 78.81 339 PHE A C 1
ATOM 2780 O O . PHE A 1 339 ? 2.302 8.010 25.968 1.00 78.81 339 PHE A O 1
ATOM 2787 N N . ASN A 1 340 ? 3.542 9.878 25.812 1.00 77.50 340 ASN A N 1
ATOM 2788 C CA . ASN A 1 340 ? 3.081 10.244 24.472 1.00 77.50 340 ASN A CA 1
ATOM 2789 C C . ASN A 1 340 ? 3.416 9.175 23.427 1.00 77.50 340 ASN A C 1
ATOM 2791 O O . ASN A 1 340 ? 2.558 8.810 22.629 1.00 77.50 340 ASN A O 1
ATOM 2795 N N . GLY A 1 341 ? 4.631 8.623 23.459 1.00 78.94 341 GLY A N 1
ATOM 2796 C CA . GLY A 1 341 ? 5.015 7.544 22.549 1.00 78.94 341 GLY A CA 1
ATOM 2797 C C . GLY A 1 341 ? 4.232 6.254 22.785 1.00 78.94 341 GLY A C 1
ATOM 2798 O O . GLY A 1 341 ? 3.907 5.562 21.827 1.00 78.94 341 GLY A O 1
ATOM 2799 N N . LEU A 1 342 ? 3.866 5.937 24.032 1.00 80.44 342 LEU A N 1
ATOM 2800 C CA . LEU A 1 342 ? 3.014 4.784 24.342 1.00 80.44 342 LEU A CA 1
ATOM 2801 C C . LEU A 1 342 ? 1.578 4.966 23.846 1.00 80.44 342 LEU A C 1
ATOM 2803 O O . LEU A 1 342 ? 0.979 3.989 23.388 1.00 80.44 342 LEU A O 1
ATOM 2807 N N . VAL A 1 343 ? 1.035 6.183 23.931 1.00 81.12 343 VAL A N 1
ATOM 2808 C CA . VAL A 1 343 ? -0.264 6.516 23.333 1.00 81.12 343 VAL A CA 1
ATOM 2809 C C . VAL A 1 343 ? -0.177 6.393 21.813 1.00 81.12 343 VAL A C 1
ATOM 2811 O O . VAL A 1 343 ? -0.939 5.621 21.242 1.00 81.12 343 VAL A O 1
ATOM 2814 N N . GLU A 1 344 ? 0.782 7.058 21.160 1.00 78.56 344 GLU A N 1
ATOM 2815 C CA . GLU A 1 344 ? 0.958 6.979 19.701 1.00 78.56 344 GLU A CA 1
ATOM 2816 C C . GLU A 1 344 ? 1.150 5.538 19.231 1.00 78.56 344 GLU A C 1
ATOM 2818 O O . GLU A 1 344 ? 0.490 5.116 18.295 1.00 78.56 344 GLU A O 1
ATOM 2823 N N . ARG A 1 345 ? 1.972 4.733 19.914 1.00 80.31 345 ARG A N 1
ATOM 2824 C CA . ARG A 1 345 ? 2.204 3.319 19.575 1.00 80.31 345 ARG A CA 1
ATOM 2825 C C . ARG A 1 345 ? 0.922 2.488 19.524 1.00 80.31 345 ARG A C 1
ATOM 2827 O O . ARG A 1 345 ? 0.814 1.557 18.725 1.00 80.31 345 ARG A O 1
ATOM 2834 N N . ARG A 1 346 ? -0.010 2.769 20.433 1.00 83.25 346 ARG A N 1
ATOM 2835 C CA . ARG A 1 346 ? -1.270 2.030 20.593 1.00 83.25 346 ARG A CA 1
ATOM 2836 C C . ARG A 1 346 ? -2.416 2.660 19.799 1.00 83.25 346 ARG A C 1
ATOM 2838 O O . ARG A 1 346 ? -3.427 1.995 19.591 1.00 83.25 346 ARG A O 1
ATOM 2845 N N . ASN A 1 347 ? -2.268 3.911 19.371 1.00 81.06 347 ASN A N 1
ATOM 2846 C CA . ASN A 1 347 ? -3.249 4.626 18.573 1.00 81.06 347 ASN A CA 1
ATOM 2847 C C . ASN A 1 3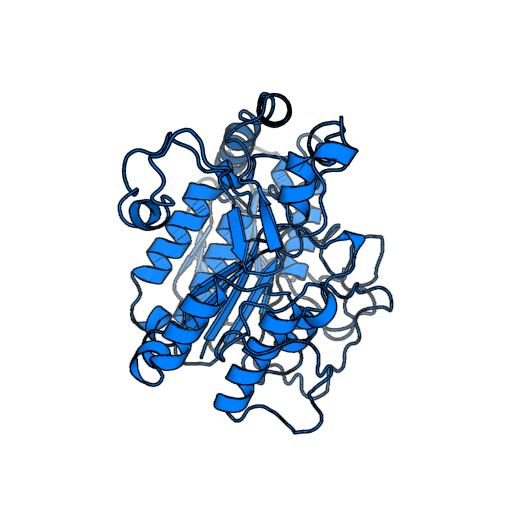47 ? -2.991 4.390 17.084 1.00 81.06 347 ASN A C 1
ATOM 2849 O O . ASN A 1 347 ? -2.161 5.042 16.457 1.00 81.06 347 ASN A O 1
ATOM 2853 N N . VAL A 1 348 ? -3.703 3.419 16.524 1.00 84.12 348 VAL A N 1
ATOM 2854 C CA . VAL A 1 348 ? -3.544 3.041 15.123 1.00 84.12 348 VAL A CA 1
ATOM 2855 C C . VAL A 1 348 ? -4.449 3.916 14.248 1.00 84.12 348 VAL A C 1
ATOM 2857 O O . VAL A 1 348 ? -5.656 3.965 14.488 1.00 84.12 348 VAL A O 1
ATOM 2860 N N . PRO A 1 349 ? -3.912 4.582 13.213 1.00 83.31 349 PRO A N 1
ATOM 2861 C CA . PRO A 1 349 ? -4.714 5.341 12.258 1.00 83.31 349 PRO A CA 1
ATOM 2862 C C . PRO A 1 349 ? -5.676 4.421 11.494 1.00 83.31 349 PRO A C 1
ATOM 2864 O O . PRO A 1 349 ? -5.303 3.324 11.078 1.00 83.31 349 PRO A O 1
ATOM 2867 N N . LEU A 1 350 ? -6.901 4.880 11.245 1.00 88.19 350 LEU A N 1
ATOM 2868 C CA . LEU A 1 350 ? -7.849 4.193 10.371 1.00 88.19 350 LEU A CA 1
ATOM 2869 C C . LEU A 1 350 ? -8.689 5.213 9.605 1.00 88.19 350 LEU A C 1
ATOM 2871 O O . LEU A 1 350 ? -9.496 5.941 10.180 1.00 88.19 350 LEU A O 1
ATOM 2875 N N . PHE A 1 351 ? -8.524 5.225 8.289 1.00 90.88 351 PHE A N 1
ATOM 2876 C CA . PHE A 1 351 ? -9.310 6.021 7.361 1.00 90.88 351 PHE A CA 1
ATOM 2877 C C . PHE A 1 351 ? -10.034 5.083 6.407 1.00 90.88 351 PHE A C 1
ATOM 2879 O O . PHE A 1 351 ? -9.426 4.191 5.819 1.00 90.88 351 PHE A O 1
ATOM 2886 N N . ILE A 1 352 ? -11.338 5.289 6.249 1.00 91.88 352 ILE A N 1
ATOM 2887 C CA . ILE A 1 352 ? -12.174 4.488 5.358 1.00 91.88 352 ILE A CA 1
ATOM 2888 C C . ILE A 1 352 ? -12.969 5.436 4.472 1.00 91.88 352 ILE A C 1
ATOM 2890 O O . ILE A 1 352 ? -13.675 6.317 4.963 1.00 91.88 352 ILE A O 1
ATOM 2894 N N . ARG A 1 353 ? -12.895 5.220 3.160 1.00 92.62 353 ARG A N 1
ATOM 2895 C CA . ARG A 1 353 ? -13.774 5.850 2.177 1.00 92.62 353 ARG A CA 1
ATOM 2896 C C . ARG A 1 353 ? -14.581 4.763 1.480 1.00 92.62 353 ARG A C 1
ATOM 2898 O O . ARG A 1 353 ? -14.029 3.941 0.753 1.00 92.62 353 ARG A O 1
ATOM 2905 N N . LEU A 1 354 ? -15.896 4.790 1.677 1.00 93.00 354 LEU A N 1
ATOM 2906 C CA . LEU A 1 354 ? -16.818 3.915 0.955 1.00 93.00 354 LEU A CA 1
ATOM 2907 C C . LEU A 1 354 ? -16.899 4.299 -0.530 1.00 93.00 354 LEU A C 1
ATOM 2909 O O . LEU A 1 354 ? -16.816 5.493 -0.822 1.00 93.00 354 LEU A O 1
ATOM 2913 N N . PRO A 1 355 ? -17.143 3.341 -1.444 1.00 92.94 355 PRO A N 1
ATOM 2914 C CA . PRO A 1 355 ? -17.510 3.637 -2.826 1.00 92.94 355 PRO A CA 1
ATOM 2915 C C . PRO A 1 355 ? -18.708 4.584 -2.900 1.00 92.94 355 PRO A C 1
ATOM 2917 O O . PRO A 1 355 ? -19.645 4.466 -2.102 1.00 92.94 355 PRO A O 1
ATOM 2920 N N . ASP A 1 356 ? -18.737 5.475 -3.890 1.00 93.75 356 ASP A N 1
ATOM 2921 C CA . ASP A 1 356 ? -19.853 6.418 -4.032 1.00 93.75 356 ASP A CA 1
ATOM 2922 C C . ASP A 1 356 ? -21.179 5.702 -4.317 1.00 93.75 356 ASP A C 1
ATOM 2924 O O . ASP A 1 356 ? -22.223 6.117 -3.807 1.00 93.75 356 ASP A O 1
ATOM 2928 N N . LYS A 1 357 ? -21.142 4.564 -5.020 1.00 92.19 357 LYS A N 1
ATOM 2929 C CA . LYS A 1 357 ? -22.312 3.699 -5.200 1.00 92.19 357 LYS A CA 1
ATOM 2930 C C . LYS A 1 357 ? -22.853 3.162 -3.874 1.00 92.19 357 LYS A C 1
ATOM 2932 O O . LYS A 1 357 ? -24.054 3.260 -3.636 1.00 92.19 357 LYS A O 1
ATOM 2937 N N . LEU A 1 358 ? -21.991 2.643 -2.992 1.00 91.31 358 LEU A N 1
ATOM 2938 C CA . LEU A 1 358 ? -22.428 2.125 -1.688 1.00 91.31 358 LEU A CA 1
ATOM 2939 C C . LEU A 1 358 ? -22.992 3.236 -0.803 1.00 91.31 358 LEU A C 1
ATOM 2941 O O . LEU A 1 358 ? -24.016 3.029 -0.169 1.00 91.31 358 LEU A O 1
ATOM 2945 N N . ARG A 1 359 ? -22.394 4.433 -0.819 1.00 94.25 359 ARG A N 1
ATOM 2946 C CA . ARG A 1 359 ? -22.903 5.585 -0.055 1.00 94.25 359 ARG A CA 1
ATOM 2947 C C . ARG A 1 359 ? -24.302 6.020 -0.491 1.00 94.25 359 ARG A C 1
ATOM 2949 O O . ARG A 1 359 ? -25.063 6.501 0.339 1.00 94.25 359 ARG A O 1
ATOM 2956 N N . ARG A 1 360 ? -24.631 5.886 -1.782 1.00 95.56 360 ARG A N 1
ATOM 2957 C CA . ARG A 1 360 ? -25.961 6.229 -2.313 1.00 95.56 360 ARG A CA 1
ATOM 2958 C C . ARG A 1 360 ? -26.998 5.136 -2.063 1.00 95.56 360 ARG A C 1
ATOM 2960 O O . ARG A 1 360 ? -28.145 5.467 -1.798 1.00 95.56 360 ARG A O 1
ATOM 2967 N N . VAL A 1 361 ? -26.612 3.864 -2.178 1.00 95.56 361 VAL A N 1
ATOM 2968 C CA . VAL A 1 361 ? -27.537 2.723 -2.030 1.00 95.56 361 VAL A CA 1
ATOM 2969 C C . VAL A 1 361 ? -27.771 2.357 -0.560 1.00 95.56 361 VAL A C 1
ATOM 2971 O O . VAL A 1 361 ? -28.886 1.989 -0.210 1.00 95.56 361 VAL A O 1
ATOM 2974 N N . TYR A 1 362 ? -26.746 2.493 0.283 1.00 95.12 362 TYR A N 1
ATOM 2975 C CA . TYR A 1 362 ? -26.756 2.147 1.708 1.00 95.12 362 TYR A CA 1
ATOM 2976 C C . TYR A 1 362 ? -26.234 3.322 2.558 1.00 95.12 362 TYR A C 1
ATOM 2978 O O . TYR A 1 362 ? -25.133 3.250 3.124 1.00 95.12 362 TYR A O 1
ATOM 2986 N N . PRO A 1 363 ? -26.966 4.452 2.620 1.00 96.31 363 PRO A N 1
ATOM 2987 C CA . PRO A 1 363 ? -26.541 5.629 3.381 1.00 96.31 363 PRO A CA 1
ATOM 2988 C C . PRO A 1 363 ? -26.277 5.322 4.864 1.00 96.31 363 PRO A C 1
ATOM 2990 O O . PRO A 1 363 ? -25.367 5.902 5.460 1.00 96.31 363 PRO A O 1
ATOM 2993 N N . GLU A 1 364 ? -26.977 4.342 5.439 1.00 96.69 364 GLU A N 1
ATOM 2994 C CA . GLU A 1 364 ? -26.798 3.888 6.817 1.00 96.69 364 GLU A CA 1
ATOM 2995 C C . GLU A 1 364 ? -25.386 3.351 7.094 1.00 96.69 364 GLU A C 1
ATOM 2997 O O . GLU A 1 364 ? -24.888 3.471 8.212 1.00 96.69 364 GLU A O 1
ATOM 3002 N N . MET A 1 365 ? -24.687 2.804 6.092 1.00 95.25 365 MET A N 1
ATOM 3003 C CA . MET A 1 365 ? -23.304 2.341 6.264 1.00 95.25 365 MET A CA 1
ATOM 3004 C C . MET A 1 365 ? -22.350 3.513 6.500 1.00 95.25 365 MET A C 1
ATOM 3006 O O . MET A 1 365 ? -21.439 3.422 7.323 1.00 95.25 365 MET A O 1
ATOM 3010 N N . GLN A 1 366 ? -22.572 4.632 5.807 1.00 95.25 366 GLN A N 1
ATOM 3011 C CA . GLN A 1 366 ? -21.801 5.858 6.004 1.00 95.25 366 GLN A CA 1
ATOM 3012 C C . GLN A 1 366 ? -22.104 6.492 7.368 1.00 95.25 366 GLN A C 1
ATOM 3014 O O . GLN A 1 366 ? -21.188 6.985 8.031 1.00 95.25 366 GLN A O 1
ATOM 3019 N N . GLU A 1 367 ? -23.368 6.468 7.796 1.00 95.50 367 GLU A N 1
ATOM 3020 C CA . GLU A 1 367 ? -23.779 6.931 9.126 1.00 95.50 367 GLU A CA 1
ATOM 3021 C C . GLU A 1 367 ? -23.155 6.075 10.234 1.00 95.50 367 GLU A C 1
ATOM 3023 O O . GLU A 1 367 ? -22.598 6.616 11.191 1.00 95.50 367 GLU A O 1
ATOM 3028 N N . ASN A 1 368 ? -23.165 4.748 10.073 1.00 96.06 368 ASN A N 1
ATOM 3029 C CA . ASN A 1 368 ? -22.536 3.812 11.003 1.00 96.06 368 ASN A CA 1
ATOM 3030 C C . ASN A 1 368 ? -21.030 4.051 11.114 1.00 96.06 368 ASN A C 1
ATOM 3032 O O . ASN A 1 368 ? -20.533 4.139 12.232 1.00 96.06 368 ASN A O 1
ATOM 3036 N N . LEU A 1 369 ? -20.309 4.254 10.004 1.00 94.69 369 LEU A N 1
ATOM 3037 C CA . LEU A 1 369 ? -18.889 4.634 10.055 1.00 94.69 369 LEU A CA 1
ATOM 3038 C C . LEU A 1 369 ? -18.674 5.935 10.845 1.00 94.69 369 LEU A C 1
ATOM 3040 O O . LEU A 1 369 ? -17.769 6.016 11.676 1.00 94.69 369 LEU A O 1
ATOM 3044 N N . GLY A 1 370 ? -19.535 6.935 10.629 1.00 91.19 370 GLY A N 1
ATOM 3045 C CA . GLY A 1 370 ? -19.508 8.194 11.372 1.00 91.19 370 GLY A CA 1
ATOM 3046 C C . GLY A 1 370 ? -19.719 8.000 12.877 1.00 91.19 370 GLY A C 1
ATOM 3047 O O . GLY A 1 370 ? -18.969 8.557 13.677 1.00 91.19 370 GLY A O 1
ATOM 3048 N N . MET A 1 371 ? -20.691 7.177 13.279 1.00 90.56 371 MET A N 1
ATOM 3049 C CA . MET A 1 371 ? -20.941 6.844 14.688 1.00 90.56 371 MET A CA 1
ATOM 3050 C C . MET A 1 371 ? -19.799 6.027 15.306 1.00 90.56 371 MET A C 1
ATOM 3052 O O . MET A 1 371 ? -19.359 6.331 16.415 1.00 90.56 371 MET A O 1
ATOM 3056 N N . ASN A 1 372 ? -19.288 5.037 14.573 1.00 92.88 372 ASN A N 1
ATOM 3057 C CA . ASN A 1 372 ? -18.237 4.122 15.018 1.00 92.88 372 ASN A CA 1
ATOM 3058 C C . ASN A 1 372 ? -16.876 4.807 15.177 1.00 92.88 372 ASN A C 1
ATOM 3060 O O . ASN A 1 372 ? -16.045 4.316 15.935 1.00 92.88 372 ASN A O 1
ATOM 3064 N N . SER A 1 373 ? -16.659 5.965 14.538 1.00 87.62 373 SER A N 1
ATOM 3065 C CA . SER A 1 373 ? -15.479 6.811 14.795 1.00 87.62 373 SER A CA 1
ATOM 3066 C C . SER A 1 373 ? -15.354 7.243 16.266 1.00 87.62 373 SER A C 1
ATOM 3068 O O . SER A 1 373 ? -14.273 7.606 16.718 1.00 87.62 373 SER A O 1
ATOM 3070 N N . LYS A 1 374 ? -16.453 7.163 17.029 1.00 85.62 374 LYS A N 1
ATOM 3071 C CA . LYS A 1 374 ? -16.539 7.441 18.468 1.00 85.62 374 LYS A CA 1
ATOM 3072 C C . LYS A 1 374 ? -16.743 6.151 19.264 1.00 85.62 374 LYS A C 1
ATOM 3074 O O . LYS A 1 374 ? -17.590 6.084 20.150 1.00 85.62 374 LYS A O 1
ATOM 3079 N N . SER A 1 375 ? -16.076 5.069 18.885 1.00 87.81 375 SER A N 1
ATOM 3080 C CA . SER A 1 375 ? -16.166 3.772 19.563 1.00 87.81 375 SER A CA 1
ATOM 3081 C C . SER A 1 375 ? -14.815 3.072 19.541 1.00 87.81 375 SER A C 1
ATOM 3083 O O . SER A 1 375 ? -14.005 3.289 18.642 1.00 87.81 375 SER A O 1
ATOM 3085 N N . ILE A 1 376 ? -14.571 2.201 20.524 1.00 89.69 376 ILE A N 1
ATOM 3086 C CA . ILE A 1 376 ? -13.367 1.369 20.522 1.00 89.69 376 ILE A CA 1
ATOM 3087 C C . ILE A 1 376 ? -13.486 0.333 19.402 1.00 89.69 376 ILE A C 1
ATOM 3089 O O . ILE A 1 376 ? -14.388 -0.515 19.400 1.00 89.69 376 ILE A O 1
ATOM 3093 N N . THR A 1 377 ? -12.545 0.391 18.467 1.00 90.62 377 THR A N 1
ATOM 3094 C CA . THR A 1 377 ? -12.427 -0.534 17.339 1.00 90.62 377 THR A CA 1
ATOM 3095 C C . THR A 1 377 ? -11.059 -1.212 17.336 1.00 90.62 377 THR A C 1
ATOM 3097 O O . THR A 1 377 ? -10.150 -0.834 18.072 1.00 90.62 377 THR A O 1
ATOM 3100 N N . SER A 1 378 ? -10.936 -2.275 16.553 1.00 89.75 378 SER A N 1
ATOM 3101 C CA . SER A 1 378 ? -9.749 -3.117 16.435 1.00 89.75 378 SER A CA 1
ATOM 3102 C C . SER A 1 378 ? -9.607 -3.633 15.003 1.00 89.75 378 SER A C 1
ATOM 3104 O O . SER A 1 378 ? -10.568 -3.609 14.229 1.00 89.75 378 SER A O 1
ATOM 3106 N N . HIS A 1 379 ? -8.453 -4.207 14.654 1.00 87.62 379 HIS A N 1
ATOM 3107 C CA . HIS A 1 379 ? -8.270 -4.872 13.356 1.00 87.62 379 HIS A CA 1
ATOM 3108 C C . HIS A 1 379 ? -9.264 -6.016 13.104 1.00 87.62 379 HIS A C 1
ATOM 3110 O O . HIS A 1 379 ? -9.587 -6.295 11.951 1.00 87.62 379 HIS A O 1
ATOM 3116 N N . TYR A 1 380 ? -9.827 -6.635 14.151 1.00 87.81 380 TYR A N 1
ATOM 3117 C CA . TYR A 1 380 ? -10.905 -7.617 13.986 1.00 87.81 380 TYR A CA 1
ATOM 3118 C C . TYR A 1 380 ? -12.170 -6.999 13.377 1.00 87.81 380 TYR A C 1
ATOM 3120 O O . TYR A 1 380 ? -12.871 -7.659 12.616 1.00 87.81 380 TYR A O 1
ATOM 3128 N N . ASP A 1 381 ? -12.460 -5.731 13.670 1.00 91.69 381 ASP A N 1
ATOM 3129 C CA . ASP A 1 381 ? -13.619 -5.033 13.109 1.00 91.69 381 ASP A CA 1
ATOM 3130 C C . ASP A 1 381 ? -13.401 -4.698 11.624 1.00 91.69 381 ASP A C 1
ATOM 3132 O O . ASP A 1 381 ? -14.323 -4.792 10.811 1.00 91.69 381 ASP A O 1
ATOM 3136 N N . ILE A 1 382 ? -12.156 -4.396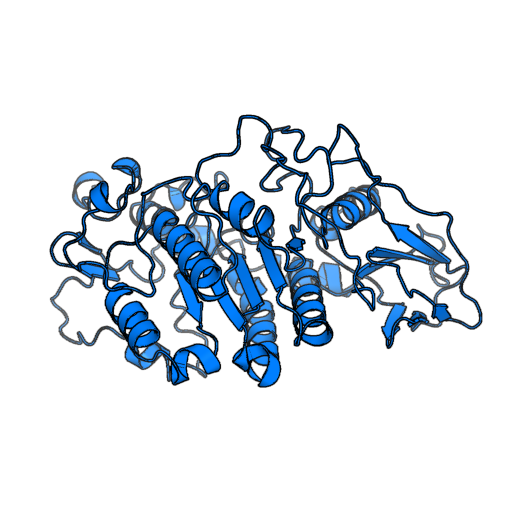 11.235 1.00 89.75 382 ILE A N 1
ATOM 3137 C CA . ILE A 1 382 ? -11.763 -4.265 9.824 1.00 89.75 382 ILE A CA 1
ATOM 3138 C C . ILE A 1 382 ? -11.966 -5.603 9.104 1.00 89.75 382 ILE A C 1
ATOM 3140 O O . ILE A 1 382 ? -12.602 -5.641 8.053 1.00 89.75 382 ILE A O 1
ATOM 3144 N N . TYR A 1 383 ? -11.514 -6.713 9.694 1.00 84.75 383 TYR A N 1
ATOM 3145 C CA . TYR A 1 383 ? -11.733 -8.050 9.137 1.00 84.75 383 TYR A CA 1
ATOM 3146 C C . TYR A 1 383 ? -13.226 -8.361 8.937 1.00 84.75 383 TYR A C 1
ATOM 3148 O O . TYR A 1 383 ? -13.640 -8.724 7.835 1.00 84.75 383 TYR A O 1
ATOM 3156 N N . GLN A 1 384 ? -14.065 -8.133 9.954 1.00 85.50 384 GLN A N 1
ATOM 3157 C CA . GLN A 1 384 ? -15.518 -8.310 9.827 1.00 85.50 384 GLN A CA 1
ATOM 3158 C C . GLN A 1 384 ? -16.140 -7.362 8.793 1.00 85.50 384 GLN A C 1
ATOM 3160 O O . GLN A 1 384 ? -17.144 -7.697 8.167 1.00 85.50 384 GLN A O 1
ATOM 3165 N N . THR A 1 385 ? -15.550 -6.186 8.572 1.00 88.88 385 THR A N 1
ATOM 3166 C CA . THR A 1 385 ? -15.964 -5.257 7.511 1.00 88.88 385 THR A CA 1
ATOM 3167 C C . THR A 1 385 ? -15.690 -5.817 6.123 1.00 88.88 385 THR A C 1
ATOM 3169 O O . THR A 1 385 ? -16.581 -5.792 5.277 1.00 88.88 385 THR A O 1
ATOM 3172 N N . LEU A 1 386 ? -14.501 -6.379 5.903 1.00 84.81 386 LEU A N 1
ATOM 3173 C CA . LEU A 1 386 ? -14.152 -7.034 4.642 1.00 84.81 386 LEU A CA 1
ATOM 3174 C C . LEU A 1 386 ? -15.062 -8.242 4.377 1.00 84.81 386 LEU A C 1
ATOM 3176 O O . LEU A 1 386 ? -15.591 -8.375 3.274 1.00 84.81 386 LEU A O 1
ATOM 3180 N N . LEU A 1 387 ? -15.326 -9.066 5.400 1.00 80.19 387 LEU A N 1
ATOM 3181 C CA . LEU A 1 387 ? -16.278 -10.177 5.301 1.00 80.19 387 LEU A CA 1
ATOM 3182 C C . LEU A 1 387 ? -17.699 -9.707 4.983 1.00 80.19 387 LEU A C 1
ATOM 3184 O O . LEU A 1 387 ? -18.384 -10.337 4.183 1.00 80.19 387 LEU A O 1
ATOM 3188 N N . HIS A 1 388 ? -18.161 -8.620 5.604 1.00 85.44 388 HIS A N 1
ATOM 3189 C CA . HIS A 1 388 ? -19.480 -8.055 5.326 1.00 85.44 388 HIS A CA 1
ATOM 3190 C C . HIS A 1 388 ? -19.601 -7.673 3.844 1.00 85.44 388 HIS A C 1
ATOM 3192 O O . HIS A 1 388 ? -20.544 -8.096 3.180 1.00 85.44 388 HIS A O 1
ATOM 3198 N N . ILE A 1 389 ? -18.611 -6.970 3.292 1.00 83.19 389 ILE A N 1
ATOM 3199 C CA . ILE A 1 389 ? -18.605 -6.573 1.877 1.00 83.19 389 ILE A CA 1
ATOM 3200 C C . ILE A 1 389 ? -18.533 -7.793 0.953 1.00 83.19 389 ILE A C 1
ATOM 3202 O O . ILE A 1 389 ? -19.258 -7.852 -0.039 1.00 83.19 389 ILE A O 1
ATOM 3206 N N . ALA A 1 390 ? -17.707 -8.789 1.283 1.00 77.19 390 ALA A N 1
ATOM 3207 C CA . ALA A 1 390 ? -17.633 -10.027 0.513 1.00 77.19 390 ALA A CA 1
ATOM 3208 C C . ALA A 1 390 ? -18.981 -10.775 0.507 1.00 77.19 390 ALA A C 1
ATOM 3210 O O . ALA A 1 390 ? -19.424 -11.231 -0.546 1.00 77.19 390 ALA A O 1
ATOM 3211 N N . LYS A 1 391 ? -19.679 -10.839 1.652 1.00 78.44 391 LYS A N 1
ATOM 3212 C CA . LYS A 1 391 ? -21.026 -11.432 1.758 1.00 78.44 391 LYS A CA 1
ATOM 3213 C C . LYS A 1 391 ? -22.046 -10.676 0.914 1.00 78.44 391 LYS A C 1
ATOM 3215 O O . LYS A 1 391 ? -22.838 -11.307 0.224 1.00 78.44 391 LYS A O 1
ATOM 3220 N N . MET A 1 392 ? -22.006 -9.341 0.922 1.00 79.62 392 MET A N 1
ATOM 3221 C CA . MET A 1 392 ? -22.864 -8.518 0.058 1.00 79.62 392 MET A CA 1
ATOM 3222 C C . MET A 1 392 ? -22.620 -8.782 -1.430 1.00 79.62 392 MET A C 1
ATOM 3224 O O . MET A 1 392 ? -23.545 -8.672 -2.228 1.00 79.62 392 MET A O 1
ATOM 3228 N N . ALA A 1 393 ? -21.385 -9.124 -1.804 1.00 74.94 393 ALA A N 1
ATOM 3229 C CA . ALA A 1 393 ? -21.029 -9.484 -3.170 1.00 74.94 393 ALA A CA 1
ATOM 3230 C C . ALA A 1 393 ? -21.422 -10.925 -3.552 1.00 74.94 393 ALA A C 1
ATOM 3232 O O . ALA A 1 393 ? -21.255 -11.291 -4.708 1.00 74.94 393 ALA A O 1
ATOM 3233 N N . GLY A 1 394 ? -21.942 -11.731 -2.616 1.00 71.69 394 GLY A N 1
ATOM 3234 C CA . GLY A 1 394 ? -22.271 -13.143 -2.843 1.00 71.69 394 GLY A CA 1
ATOM 3235 C C . GLY A 1 394 ? -21.069 -14.095 -2.784 1.00 71.69 394 GLY A C 1
ATOM 3236 O O . GLY A 1 394 ? -21.212 -15.263 -3.120 1.00 71.69 394 GLY A O 1
ATOM 3237 N N . ASN A 1 395 ? -19.904 -13.624 -2.327 1.00 64.12 395 ASN A N 1
ATOM 3238 C CA . ASN A 1 395 ? -18.612 -14.308 -2.486 1.00 64.12 395 ASN A CA 1
ATOM 3239 C C . ASN A 1 395 ? -18.164 -15.119 -1.253 1.00 64.12 395 ASN A C 1
ATOM 3241 O O . ASN A 1 395 ? -16.966 -15.252 -1.017 1.00 64.12 395 ASN A O 1
ATOM 3245 N N . VAL A 1 396 ? -19.078 -15.591 -0.395 1.00 61.12 396 VAL A N 1
ATOM 3246 C CA . VAL A 1 396 ? -18.684 -16.196 0.893 1.00 61.12 396 VAL A CA 1
ATOM 3247 C C . VAL A 1 396 ? -19.436 -17.496 1.179 1.00 61.12 396 VAL A C 1
ATOM 3249 O O . VAL A 1 396 ? -20.644 -17.480 1.407 1.00 61.12 396 VAL A O 1
ATOM 3252 N N . ASP A 1 397 ? -18.692 -18.605 1.240 1.00 56.19 397 ASP A N 1
ATOM 3253 C CA . ASP A 1 397 ? -19.152 -19.899 1.766 1.00 56.19 397 ASP A CA 1
ATOM 3254 C C . ASP A 1 397 ? -19.346 -19.818 3.305 1.00 56.19 397 ASP A C 1
ATOM 3256 O O . ASP A 1 397 ? -18.502 -19.239 3.998 1.00 56.19 397 ASP A O 1
ATOM 3260 N N . PRO A 1 398 ? -20.425 -20.374 3.889 1.00 42.56 398 PRO A N 1
ATOM 3261 C CA . PRO A 1 398 ? -20.655 -20.434 5.340 1.00 42.56 398 PRO A CA 1
ATOM 3262 C C . PRO A 1 398 ? -19.523 -21.043 6.200 1.00 42.56 398 PRO A C 1
ATOM 3264 O O . PRO A 1 398 ? -19.499 -20.781 7.404 1.00 42.56 398 PRO A O 1
ATOM 3267 N N . LEU A 1 399 ? -18.559 -21.785 5.639 1.00 46.34 399 LEU A N 1
ATOM 3268 C CA . LEU A 1 399 ? -17.397 -22.330 6.372 1.00 46.34 399 LEU A CA 1
ATOM 3269 C C . LEU A 1 399 ? -16.296 -21.296 6.720 1.00 46.34 399 LEU A C 1
ATOM 3271 O O . LEU A 1 399 ? -15.331 -21.622 7.409 1.00 46.34 399 LEU A O 1
ATOM 3275 N N . THR A 1 400 ? -16.416 -20.047 6.260 1.00 53.50 400 THR A N 1
ATOM 3276 C CA . THR A 1 400 ? -15.299 -19.076 6.165 1.00 53.50 400 THR A CA 1
ATOM 3277 C C . THR A 1 400 ? -15.153 -18.080 7.321 1.00 53.50 400 THR A C 1
ATOM 3279 O O . THR A 1 400 ? -14.245 -17.245 7.299 1.00 53.50 400 THR A O 1
ATOM 3282 N N . ASN A 1 401 ? -16.001 -18.131 8.355 1.00 59.38 401 ASN A N 1
ATOM 3283 C CA . ASN A 1 401 ? -15.830 -17.235 9.502 1.00 59.38 401 ASN A CA 1
ATOM 3284 C C . ASN A 1 401 ? -14.736 -17.767 10.443 1.00 59.38 401 ASN A C 1
ATOM 3286 O O . ASN A 1 401 ? -15.031 -18.386 11.464 1.00 59.38 401 ASN A O 1
ATOM 3290 N N . LEU A 1 402 ? -13.465 -17.529 10.092 1.00 57.19 402 LEU A N 1
ATOM 3291 C CA . LEU A 1 402 ? -12.302 -17.987 10.870 1.00 57.19 402 LEU A CA 1
ATOM 3292 C C . LEU A 1 402 ? -12.276 -17.443 12.298 1.00 57.19 402 LEU A C 1
ATOM 3294 O O . LEU A 1 402 ? -11.614 -17.998 13.175 1.00 57.19 402 LEU A O 1
ATOM 3298 N N . THR A 1 403 ? -12.980 -16.340 12.537 1.00 66.00 403 THR A N 1
ATOM 3299 C CA . THR A 1 403 ? -13.193 -15.821 13.875 1.00 66.00 403 THR A CA 1
ATOM 3300 C C . THR A 1 403 ? -14.522 -15.097 13.972 1.00 66.00 403 THR A C 1
ATOM 3302 O O . THR A 1 403 ? -14.873 -14.294 13.118 1.00 66.00 403 THR A O 1
ATOM 3305 N N . THR A 1 404 ? -15.243 -15.315 15.066 1.00 73.62 404 THR A N 1
ATOM 3306 C CA . THR A 1 404 ? -16.423 -14.516 15.418 1.00 73.62 404 THR A CA 1
ATOM 3307 C C . THR A 1 404 ? -16.049 -13.228 16.158 1.00 73.62 404 THR A C 1
ATOM 3309 O O . THR A 1 404 ? -16.915 -12.556 16.714 1.00 73.62 404 THR A O 1
ATOM 3312 N N . HIS A 1 405 ? -14.755 -12.898 16.233 1.00 83.31 405 HIS A N 1
ATOM 3313 C CA . HIS A 1 405 ? -14.280 -11.674 16.860 1.00 83.31 405 HIS A CA 1
ATOM 3314 C C . HIS A 1 405 ? -14.488 -10.465 15.950 1.00 83.31 405 HIS A C 1
ATOM 3316 O O . HIS A 1 405 ? -14.297 -10.540 14.736 1.00 83.31 405 HIS A O 1
ATOM 3322 N N . GLY A 1 406 ? -14.799 -9.338 16.587 1.00 88.00 406 GLY A N 1
ATOM 3323 C CA . GLY A 1 406 ? -15.066 -8.069 15.923 1.00 88.00 406 GLY A CA 1
ATOM 3324 C C . GLY A 1 406 ? -16.525 -7.908 15.495 1.00 88.00 406 GLY A C 1
ATOM 3325 O O . GLY A 1 406 ? -17.335 -8.827 15.588 1.00 88.00 406 GLY A O 1
ATOM 3326 N N . ALA A 1 407 ? -16.844 -6.716 15.015 1.00 91.25 407 ALA A N 1
ATOM 3327 C CA . ALA A 1 407 ? -18.094 -6.362 14.365 1.00 91.25 407 ALA A CA 1
ATOM 3328 C C . ALA A 1 407 ? -17.780 -5.558 13.101 1.00 91.25 407 ALA A C 1
ATOM 3330 O O . ALA A 1 407 ? -16.792 -4.830 13.052 1.00 91.25 407 ALA A O 1
ATOM 3331 N N . SER A 1 408 ? -18.610 -5.678 12.065 1.00 92.94 408 SER A N 1
ATOM 3332 C CA . SER A 1 408 ? -18.431 -4.857 10.867 1.00 92.94 408 SER A CA 1
ATOM 3333 C C . SER A 1 408 ? -18.562 -3.373 11.215 1.00 92.94 408 SER A C 1
ATOM 3335 O O . SER A 1 408 ? -19.552 -2.961 11.816 1.00 92.94 408 SER A O 1
ATOM 3337 N N . LEU A 1 409 ? -17.610 -2.560 10.759 1.00 95.38 409 LEU A N 1
ATOM 3338 C CA . LEU A 1 409 ? -17.620 -1.101 10.876 1.00 95.38 409 LEU A CA 1
ATOM 3339 C C . LEU A 1 409 ? -18.748 -0.452 10.052 1.00 95.38 409 LEU A C 1
ATOM 3341 O O . LEU A 1 409 ? -19.043 0.723 10.252 1.00 95.38 409 LEU A O 1
ATOM 3345 N N . LEU A 1 410 ? -19.392 -1.206 9.153 1.00 95.00 410 LEU A N 1
ATOM 3346 C CA . LEU A 1 410 ? -20.586 -0.781 8.405 1.00 95.00 410 LEU A CA 1
ATOM 3347 C C . LEU A 1 410 ? -21.883 -0.994 9.197 1.00 95.00 410 LEU A C 1
ATOM 3349 O O . LEU A 1 410 ? -22.962 -0.633 8.732 1.00 95.00 410 LEU A O 1
ATOM 3353 N N . SER A 1 411 ? -21.790 -1.599 10.380 1.00 94.56 411 SER A N 1
ATOM 3354 C CA . SER A 1 411 ? -22.879 -1.797 11.334 1.00 94.56 411 SER A CA 1
ATOM 3355 C C . SER A 1 411 ? -22.600 -1.002 12.604 1.00 94.56 411 SER A C 1
ATOM 3357 O O . SER A 1 411 ? -21.453 -0.683 12.901 1.00 94.56 411 SER A O 1
ATOM 3359 N N . LYS A 1 412 ? -23.635 -0.671 13.375 1.00 94.44 412 LYS A N 1
ATOM 3360 C CA . LYS A 1 412 ? -23.470 0.104 14.607 1.00 94.44 412 LYS A CA 1
ATOM 3361 C C . LYS A 1 412 ? -22.655 -0.669 15.652 1.00 94.44 412 LYS A C 1
ATOM 3363 O O . LYS A 1 412 ? -23.040 -1.768 16.048 1.00 94.44 412 LYS A O 1
ATOM 3368 N N . ILE A 1 413 ? -21.580 -0.059 16.142 1.00 93.88 413 ILE A N 1
ATOM 3369 C CA . ILE A 1 413 ? -20.796 -0.530 17.286 1.00 93.88 413 ILE A CA 1
ATOM 3370 C C . ILE A 1 413 ? -21.251 0.242 18.537 1.00 93.88 413 ILE A C 1
ATOM 3372 O O . ILE A 1 413 ? -21.465 1.455 18.464 1.00 93.88 413 ILE A O 1
ATOM 3376 N N . PRO A 1 414 ? -21.449 -0.425 19.690 1.00 91.25 414 PRO A N 1
ATOM 3377 C CA . PRO A 1 414 ? -21.801 0.265 20.928 1.00 91.25 414 PRO A CA 1
ATOM 3378 C C . PRO A 1 414 ? -20.715 1.261 21.362 1.00 91.25 414 PRO A C 1
ATOM 3380 O O . PRO A 1 414 ? -19.541 0.904 21.446 1.00 91.25 414 PRO A O 1
ATOM 3383 N N . GLN A 1 415 ? -21.107 2.492 21.706 1.00 87.25 415 GLN A N 1
ATOM 3384 C CA . GLN A 1 415 ? -20.173 3.531 22.174 1.00 87.25 415 GLN A CA 1
ATOM 3385 C C . GLN A 1 415 ? -19.537 3.193 23.527 1.00 87.25 415 GLN A C 1
ATOM 3387 O O . GLN A 1 415 ? -18.409 3.586 23.802 1.00 87.25 415 GLN A O 1
ATOM 3392 N N . ASN A 1 416 ? -20.226 2.395 24.340 1.00 87.00 416 ASN A N 1
ATOM 3393 C CA . ASN A 1 416 ? -19.730 1.894 25.616 1.00 87.00 416 ASN A CA 1
ATOM 3394 C C . ASN A 1 416 ? -18.886 0.608 25.483 1.00 87.00 416 ASN A C 1
ATOM 3396 O O . ASN A 1 416 ? -18.530 0.018 26.505 1.00 87.00 416 ASN A O 1
ATOM 3400 N N . ARG A 1 417 ? -18.552 0.160 24.260 1.00 90.56 417 ARG A N 1
ATOM 3401 C CA . ARG A 1 417 ? -17.706 -1.022 24.039 1.00 90.56 417 ARG A CA 1
ATOM 3402 C C . ARG A 1 417 ? -16.339 -0.833 24.690 1.00 90.56 417 ARG A C 1
ATOM 3404 O O . ARG A 1 417 ? -15.681 0.186 24.512 1.00 90.56 417 ARG A O 1
ATOM 3411 N N . THR A 1 418 ? -15.893 -1.853 25.406 1.00 89.12 418 THR A N 1
ATOM 3412 C CA . 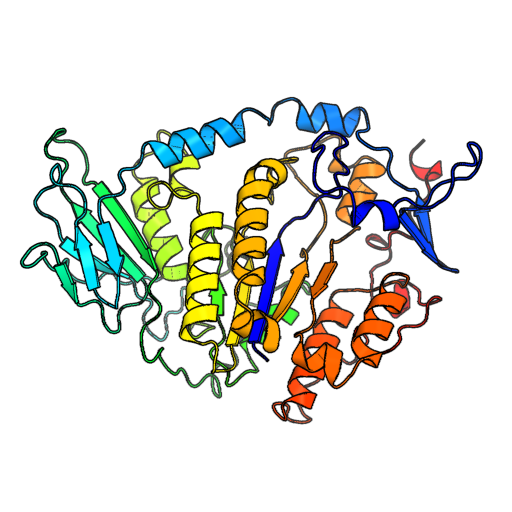THR A 1 418 ? -14.616 -1.894 26.123 1.00 89.12 418 THR A CA 1
ATOM 3413 C C . THR A 1 418 ? -13.499 -2.511 25.274 1.00 89.12 418 THR A C 1
ATOM 3415 O O . THR A 1 418 ? -13.749 -3.309 24.368 1.00 89.12 418 THR A O 1
ATOM 3418 N N . CYS A 1 419 ? -12.231 -2.248 25.622 1.00 89.19 419 CYS A N 1
ATOM 3419 C CA . CYS A 1 419 ? -11.079 -2.925 25.004 1.00 89.19 419 CYS A CA 1
ATOM 3420 C C . CYS A 1 419 ? -11.191 -4.458 25.048 1.00 89.19 419 CYS A C 1
ATOM 3422 O O . CYS A 1 419 ? -10.818 -5.134 24.093 1.00 89.19 419 CYS A O 1
ATOM 3424 N N . LYS A 1 420 ? -11.735 -5.018 26.138 1.00 90.38 420 LYS A N 1
ATOM 3425 C CA . LYS A 1 420 ? -11.914 -6.468 26.294 1.00 90.38 420 LYS A CA 1
ATOM 3426 C C . LYS A 1 420 ? -12.889 -7.028 25.254 1.00 90.38 420 LYS A C 1
ATOM 3428 O O . LYS A 1 420 ? -12.600 -8.057 24.646 1.00 90.38 420 LYS A O 1
ATOM 3433 N N . GLU A 1 421 ? -14.011 -6.348 25.029 1.00 91.12 421 GLU A N 1
ATOM 3434 C CA . GLU A 1 421 ? -15.002 -6.709 24.003 1.00 91.12 421 GLU A CA 1
ATOM 3435 C C . GLU A 1 421 ? -14.471 -6.480 22.583 1.00 91.12 421 GLU A C 1
ATOM 3437 O O . GLU A 1 421 ? -14.815 -7.219 21.662 1.00 91.12 421 GLU A O 1
ATOM 3442 N N . ALA A 1 422 ? -13.584 -5.498 22.408 1.00 89.94 422 ALA A N 1
ATOM 3443 C CA . ALA A 1 422 ? -12.828 -5.282 21.176 1.00 89.94 422 ALA A CA 1
ATOM 3444 C C . ALA A 1 422 ? -11.630 -6.234 21.001 1.00 89.94 422 ALA A C 1
ATOM 3446 O O . ALA A 1 422 ? -10.902 -6.127 20.021 1.00 89.94 422 ALA A O 1
ATOM 3447 N N . ARG A 1 423 ? -11.414 -7.180 21.930 1.00 89.81 423 ARG A N 1
ATOM 3448 C CA . ARG A 1 423 ? -10.276 -8.120 21.925 1.00 89.81 423 ARG A CA 1
ATOM 3449 C C . ARG A 1 423 ? -8.903 -7.437 21.891 1.00 89.81 423 ARG A C 1
ATOM 3451 O O . ARG A 1 423 ? -7.919 -8.047 21.479 1.00 89.81 423 ARG A O 1
ATOM 3458 N N . ILE A 1 424 ? -8.820 -6.207 22.386 1.00 87.38 424 ILE A N 1
ATOM 3459 C CA . ILE A 1 424 ? -7.570 -5.476 22.563 1.00 87.38 424 ILE A CA 1
ATOM 3460 C C . ILE A 1 424 ? -6.934 -5.946 23.882 1.00 87.38 424 ILE A C 1
ATOM 3462 O O . ILE A 1 424 ? -7.569 -5.831 24.938 1.00 87.38 424 ILE A O 1
ATOM 3466 N N . PRO A 1 425 ? -5.697 -6.484 23.867 1.00 87.19 425 PRO A N 1
ATOM 3467 C CA . PRO A 1 425 ? -5.004 -6.887 25.084 1.00 87.19 425 PRO A CA 1
ATOM 3468 C C . PRO A 1 425 ? -4.871 -5.734 26.076 1.00 87.19 425 PRO A C 1
ATOM 3470 O O . PRO A 1 425 ? -4.686 -4.583 25.687 1.00 87.19 425 PRO A O 1
ATOM 3473 N N . LYS A 1 426 ? -4.876 -6.056 27.375 1.00 84.75 426 LYS A N 1
ATOM 3474 C CA . LYS A 1 426 ? -4.751 -5.068 28.459 1.00 84.75 426 LYS A CA 1
ATOM 3475 C C . LYS A 1 426 ? -3.563 -4.116 28.248 1.00 84.75 426 LYS A C 1
ATOM 3477 O O . LYS A 1 426 ? -3.690 -2.910 28.408 1.00 84.75 426 LYS A O 1
ATOM 3482 N N . THR A 1 427 ? -2.430 -4.664 27.816 1.00 82.69 427 THR A N 1
ATOM 3483 C CA . THR A 1 427 ? -1.177 -3.939 27.560 1.00 82.69 427 THR A CA 1
ATOM 3484 C C . THR A 1 427 ? -1.216 -3.010 26.346 1.00 82.69 427 THR A C 1
ATOM 3486 O O . THR A 1 427 ? -0.364 -2.133 26.250 1.00 82.69 427 THR A O 1
ATOM 3489 N N . MET A 1 428 ? -2.179 -3.183 25.438 1.00 82.88 428 MET A N 1
ATOM 3490 C CA . MET A 1 428 ? -2.362 -2.361 24.235 1.00 82.88 428 MET A CA 1
ATOM 3491 C C . MET A 1 428 ? -3.585 -1.441 24.328 1.00 82.88 428 MET A C 1
ATOM 3493 O O . MET A 1 428 ? -3.776 -0.586 23.473 1.00 82.88 428 MET A O 1
ATOM 3497 N N . CYS A 1 429 ? -4.407 -1.581 25.369 1.00 85.81 429 CYS A N 1
ATOM 3498 C CA . CYS A 1 429 ? -5.571 -0.730 25.573 1.00 85.81 429 CYS A CA 1
ATOM 3499 C C . CYS A 1 429 ? -5.134 0.691 25.959 1.00 85.81 429 CYS A C 1
ATOM 3501 O O . CYS A 1 429 ? -4.421 0.885 26.947 1.00 85.81 429 CYS A O 1
ATOM 3503 N N . LEU A 1 430 ? -5.575 1.688 25.189 1.00 80.38 430 LEU A N 1
ATOM 3504 C CA . LEU A 1 430 ? -5.312 3.101 25.480 1.00 80.38 430 LEU A CA 1
ATOM 3505 C C . LEU A 1 430 ? -6.062 3.599 26.721 1.00 80.38 430 LEU A C 1
ATOM 3507 O O . LEU A 1 430 ? -5.529 4.401 27.476 1.00 80.38 430 LEU A O 1
ATOM 3511 N N . CYS A 1 431 ? -7.252 3.056 26.983 1.00 76.25 431 CYS A N 1
ATOM 3512 C CA . CYS A 1 431 ? -8.140 3.458 28.083 1.00 76.25 431 CYS A CA 1
ATOM 3513 C C . CYS A 1 431 ? -7.588 3.166 29.486 1.00 76.25 431 CYS A C 1
ATOM 3515 O O . CYS A 1 431 ? -8.234 3.472 30.480 1.00 76.25 431 CYS A O 1
ATOM 3517 N N . GLN A 1 432 ? -6.448 2.480 29.575 1.00 67.62 432 GLN A N 1
ATOM 3518 C CA . GLN A 1 432 ? -5.826 2.055 30.831 1.00 67.62 432 GLN A CA 1
ATOM 3519 C C . GLN A 1 432 ? -4.453 2.699 31.055 1.00 67.62 432 GLN A C 1
ATOM 3521 O O . GLN A 1 432 ? -3.721 2.283 31.951 1.00 67.62 432 GLN A O 1
ATOM 3526 N N . LEU A 1 433 ? -4.075 3.672 30.222 1.00 66.38 433 LEU A N 1
ATOM 3527 C CA . LEU A 1 433 ? -2.873 4.469 30.431 1.00 66.38 433 LEU A CA 1
ATOM 3528 C C . LEU A 1 433 ? -3.156 5.528 31.503 1.00 66.38 433 LEU A C 1
ATOM 3530 O O . LEU A 1 433 ? -3.781 6.543 31.220 1.00 66.38 433 LEU A O 1
ATOM 3534 N N . ASP A 1 434 ? -2.706 5.279 32.734 1.00 60.53 434 ASP A N 1
ATOM 3535 C CA . ASP A 1 434 ? -2.787 6.246 33.834 1.00 60.53 434 ASP A CA 1
ATOM 3536 C C . ASP A 1 434 ? -1.594 7.209 33.773 1.00 60.53 434 ASP A C 1
ATOM 3538 O O . ASP A 1 434 ? -0.440 6.786 33.877 1.00 60.53 434 ASP A O 1
ATOM 3542 N N . THR A 1 435 ? -1.862 8.508 33.640 1.00 56.50 435 THR A N 1
ATOM 3543 C CA . THR A 1 435 ? -0.838 9.564 33.656 1.00 56.50 435 THR A CA 1
ATOM 3544 C C . THR A 1 435 ? -0.046 9.593 34.965 1.00 56.50 435 THR A C 1
ATOM 3546 O O . THR A 1 435 ? 1.119 9.976 34.960 1.00 56.50 435 THR A O 1
ATOM 3549 N N . ASN A 1 436 ? -0.634 9.150 36.083 1.00 53.59 436 ASN A N 1
ATOM 3550 C CA . ASN A 1 436 ? 0.019 9.149 37.397 1.00 53.59 436 ASN A CA 1
ATOM 3551 C C . ASN A 1 436 ? 1.053 8.032 37.563 1.00 53.59 436 ASN A C 1
ATOM 3553 O O . ASN A 1 436 ? 1.867 8.085 38.478 1.00 53.59 436 ASN A O 1
ATOM 3557 N N . SER A 1 437 ? 1.035 7.021 36.690 1.00 51.00 437 SER A N 1
ATOM 3558 C CA . SER A 1 437 ? 1.974 5.894 36.755 1.00 51.00 437 SER A CA 1
ATOM 3559 C C . SER A 1 437 ? 3.342 6.177 36.113 1.00 51.00 437 SER A C 1
ATOM 3561 O O . SER A 1 437 ? 4.211 5.307 36.133 1.00 51.00 437 SER A O 1
ATOM 3563 N N . PHE A 1 438 ? 3.541 7.385 35.569 1.00 49.78 438 PHE A N 1
ATOM 3564 C CA . PHE A 1 438 ? 4.757 7.803 34.858 1.00 49.78 438 PHE A CA 1
ATOM 3565 C C . PHE A 1 438 ? 5.466 9.028 35.467 1.00 49.78 438 PHE A C 1
ATOM 3567 O O . PHE A 1 438 ? 6.452 9.479 34.884 1.00 49.78 438 PHE A O 1
ATOM 3574 N N . ASN A 1 439 ? 4.983 9.551 36.603 1.00 37.47 439 ASN A N 1
ATOM 3575 C CA . ASN A 1 439 ? 5.617 10.652 37.344 1.00 37.47 439 ASN A CA 1
ATOM 3576 C C . ASN A 1 439 ? 6.570 10.156 38.431 1.00 37.47 439 ASN A C 1
ATOM 3578 O O . ASN A 1 439 ? 6.188 9.209 39.158 1.00 37.47 439 ASN A O 1
#

Radius of gyration: 23.0 Å; chains: 1; bounding box: 60×52×71 Å

Secondary structure (DSSP, 8-state):
-EEEEEE--------TT-TT-TTTGGGGS-----TTS--EEEEETTEEEEPPPTT-HHHHHHHTT-HHHHHHHHHHHTTS---EEEETTEEEE--TTEEEEEEEEEE--SS-S-TT--EEPPPEEPBTTEEE-TT--EEEEEEEESS--SS-EEEEEE---SSPPP--GGG------TT--TTTHHHHHHHHT-SS-EEEEES-SSS-TTTTTT----SS-SSSEE-HHHHHHHHHHHTT-TT-GGGGGEETTEEHHHHHHHHHHHHHHHTTTS--EEEEE--TTTTTSTTTHHHHHHHHHHHHHHHHH-HHHHHHEEEEEE-SSS---TT-SSGGGSHHHHHHHH---EEEE--HHHHHH-HHHHHHHHHHTTS---HHHHHHHHHHHHHHTT---GGG-S---S--TTSPPPTT--TTTTT--GGG-GGG--GGGG-

Sequence (439 aa):
VAILFLVTYVYHHISSSTHQNYSLLKNLRLNDEKKNQLRYAISVDNCETPALENASAEYIESYKDRKYLQKEIENICSKFPDFSKIENDTLYLTNQNVSDCCVSSITRPWKDPQDDYVLNSTCVPFTNEKIDISGLEFLMVTCKDQKSSQSPLYNFHAHVPTPPREQNFSEVYQKPGTSSTACTSWISLGIIHQENRPSFFEDDPIVGTFNYGGQIGFEEQPTTLYTRPLMIYHTKMTKRDTLNYYKRYCFGQRNVIQFLLDYHFKILDILSEVPTFQVTWPCWPQHDLGGSLRILDDTYSNFFKTVSENKQILENTLLIVTSDHGFYSKQENRYPVSFNGLVERRNVPLFIRLPDKLRRVYPEMQENLGMNSKSITSHYDIYQTLLHIAKMAGNVDPLTNLTTHGASLLSKIPQNRTCKEARIPKTMCLCQLDTNSFN

pLDDT: mean 75.56, std 17.59, range [29.11, 96.69]

Organism: NCBI:txid39272